Protein AF-A0A8H3BEW2-F1 (afdb_monomer)

Nearest PDB structures (foldseek):
  4m0m-assembly1_A  TM=5.115E-01  e=2.756E-08  Legionella pneumophila subsp. pneumophila str. Philadelphia 1
  4xrw-assembly1_A  TM=6.278E-01  e=1.455E+00  Amycolatopsis orientalis
  6r41-assembly1_A  TM=2.118E-01  e=4.282E+00  Mycoplasmoides genitalium G37
  4ycx-assembly1_A  TM=2.529E-01  e=6.745E+00  Homo sapiens

Structure (mmCIF, N/CA/C/O backbone):
data_AF-A0A8H3BEW2-F1
#
_entry.id   AF-A0A8H3BEW2-F1
#
loop_
_atom_site.group_PDB
_atom_site.id
_atom_site.type_symbol
_atom_site.label_atom_id
_atom_site.label_alt_id
_atom_site.label_comp_id
_atom_site.label_asym_id
_atom_site.label_entity_id
_atom_site.label_seq_id
_atom_site.pdbx_PDB_ins_code
_atom_site.Cartn_x
_atom_site.Cartn_y
_atom_site.Cartn_z
_atom_site.occupancy
_atom_site.B_iso_or_equiv
_atom_site.auth_seq_id
_atom_site.auth_comp_id
_atom_site.auth_asym_id
_atom_site.auth_atom_id
_atom_site.pdbx_PDB_model_num
ATOM 1 N N . MET A 1 1 ? 20.508 -3.469 38.075 1.00 30.77 1 MET A N 1
ATOM 2 C CA . MET A 1 1 ? 20.066 -4.640 37.289 1.00 30.77 1 MET A CA 1
ATOM 3 C C . MET A 1 1 ? 19.007 -4.117 36.334 1.00 30.77 1 MET A C 1
ATOM 5 O O . MET A 1 1 ? 18.090 -3.473 36.818 1.00 30.77 1 MET A O 1
ATOM 9 N N . SER A 1 2 ? 19.199 -4.210 35.015 1.00 32.94 2 SER A N 1
ATOM 10 C CA . SER A 1 2 ? 18.247 -3.633 34.055 1.00 32.94 2 SER A CA 1
ATOM 11 C C . SER A 1 2 ? 17.071 -4.586 33.876 1.00 32.94 2 SER A C 1
ATOM 13 O O . SER A 1 2 ? 17.233 -5.663 33.304 1.00 32.94 2 SER A O 1
ATOM 15 N N . HIS A 1 3 ? 15.918 -4.195 34.396 1.00 42.12 3 HIS A N 1
ATOM 16 C CA . HIS A 1 3 ? 14.660 -4.901 34.201 1.00 42.12 3 HIS A CA 1
ATOM 17 C C . HIS A 1 3 ? 14.235 -4.840 32.723 1.00 42.12 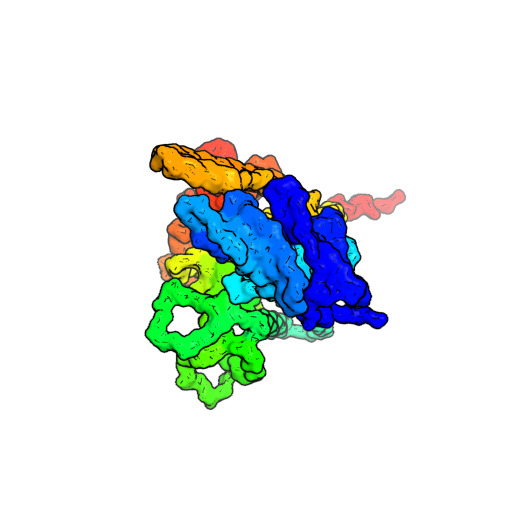3 HIS A C 1
ATOM 19 O O . HIS A 1 3 ? 14.512 -3.860 32.026 1.00 42.12 3 HIS A O 1
ATOM 25 N N . THR A 1 4 ? 13.628 -5.915 32.219 1.00 51.91 4 THR A N 1
ATOM 26 C CA . THR A 1 4 ? 13.212 -6.044 30.811 1.00 51.91 4 THR A CA 1
ATOM 27 C C . THR A 1 4 ? 11.816 -5.450 30.567 1.00 51.91 4 THR A C 1
ATOM 29 O O . THR A 1 4 ? 10.975 -5.442 31.459 1.00 51.91 4 THR A O 1
ATOM 32 N N . LEU A 1 5 ? 11.534 -4.980 29.341 1.00 51.31 5 LEU A N 1
ATOM 33 C CA . LEU A 1 5 ? 10.228 -4.425 28.912 1.00 51.31 5 LEU A CA 1
ATOM 34 C C . LEU A 1 5 ? 9.028 -5.348 29.205 1.00 51.31 5 LEU A C 1
ATOM 36 O O . LEU A 1 5 ? 7.911 -4.877 29.410 1.00 51.31 5 LEU A O 1
ATOM 40 N N . SER A 1 6 ? 9.272 -6.656 29.257 1.00 53.78 6 SER A N 1
ATOM 41 C CA . SER A 1 6 ? 8.329 -7.694 29.679 1.00 53.78 6 SER A CA 1
ATOM 42 C C . SER A 1 6 ? 7.805 -7.484 31.105 1.00 53.78 6 SER A C 1
ATOM 44 O O . SER A 1 6 ? 6.610 -7.630 31.334 1.00 53.78 6 SER A O 1
ATOM 46 N N . GLU A 1 7 ? 8.660 -7.068 32.040 1.00 62.50 7 GLU A N 1
ATOM 47 C CA . GLU A 1 7 ? 8.322 -6.937 33.466 1.00 62.50 7 GLU A CA 1
ATOM 48 C C . GLU A 1 7 ? 7.411 -5.734 33.743 1.00 62.50 7 GLU A C 1
ATOM 50 O O . GLU A 1 7 ? 6.584 -5.766 34.650 1.00 62.50 7 GLU A O 1
ATOM 55 N N . VAL A 1 8 ? 7.506 -4.677 32.927 1.00 65.00 8 VAL A N 1
ATOM 56 C CA . VAL A 1 8 ? 6.646 -3.486 33.049 1.00 65.00 8 VAL A CA 1
ATOM 57 C C . VAL A 1 8 ? 5.183 -3.827 32.747 1.00 65.00 8 VAL A C 1
ATOM 59 O O . VAL A 1 8 ? 4.286 -3.265 33.371 1.00 65.00 8 VAL A O 1
ATOM 62 N N . ARG A 1 9 ? 4.924 -4.754 31.814 1.00 61.78 9 ARG A N 1
ATOM 63 C CA . ARG A 1 9 ? 3.562 -5.114 31.375 1.00 61.78 9 ARG A CA 1
ATOM 64 C C . ARG A 1 9 ? 2.826 -6.052 32.338 1.00 61.78 9 ARG A C 1
ATOM 66 O O . ARG A 1 9 ? 1.611 -6.178 32.227 1.00 61.78 9 ARG A O 1
ATOM 73 N N . GLU A 1 10 ? 3.536 -6.680 33.273 1.00 68.06 10 GLU A N 1
ATOM 74 C CA . GLU A 1 10 ? 2.948 -7.559 34.295 1.00 68.06 10 GLU A CA 1
ATOM 75 C C . GLU A 1 10 ? 2.402 -6.786 35.506 1.00 68.06 10 GLU A C 1
ATOM 77 O O . GLU A 1 10 ? 1.666 -7.345 36.320 1.00 68.06 10 GLU A O 1
ATOM 82 N N . LEU A 1 11 ? 2.734 -5.495 35.629 1.00 74.88 11 LEU A N 1
ATOM 83 C CA . LEU A 1 11 ? 2.323 -4.675 36.762 1.00 74.88 11 LEU A CA 1
ATOM 84 C C . LEU A 1 11 ? 0.978 -3.978 36.518 1.00 74.88 11 LEU A C 1
ATOM 86 O O . LEU A 1 11 ? 0.730 -3.444 35.432 1.00 74.88 11 LEU A O 1
ATOM 90 N N . PRO A 1 12 ? 0.114 -3.897 37.543 1.00 80.44 12 PRO A N 1
ATOM 91 C CA . PRO A 1 12 ? -1.108 -3.118 37.452 1.00 80.44 12 PRO A CA 1
ATOM 92 C C . PRO A 1 12 ? -0.782 -1.622 37.357 1.00 80.44 12 PRO A C 1
ATOM 94 O O . PRO A 1 12 ? 0.208 -1.126 37.899 1.00 80.44 12 PRO A O 1
ATOM 97 N N . ASN A 1 13 ? -1.650 -0.858 36.692 1.00 84.50 13 ASN A N 1
ATOM 98 C CA . ASN A 1 13 ? -1.374 0.545 36.380 1.00 84.50 13 ASN A CA 1
ATOM 99 C C . ASN A 1 13 ? -1.069 1.419 37.615 1.00 84.50 13 ASN A C 1
ATOM 101 O O . ASN A 1 13 ? -0.320 2.389 37.503 1.00 84.50 13 ASN A O 1
ATOM 105 N N . HIS A 1 14 ? -1.652 1.114 38.780 1.00 87.19 14 HIS A N 1
ATOM 106 C CA . HIS A 1 14 ? -1.423 1.866 40.018 1.00 87.19 14 HIS A CA 1
ATOM 107 C C . HIS A 1 14 ? 0.018 1.737 40.538 1.00 87.19 14 HIS A C 1
ATOM 109 O O . HIS A 1 14 ? 0.501 2.629 41.238 1.00 87.19 14 HIS A O 1
ATOM 115 N N . GLU A 1 15 ? 0.721 0.668 40.162 1.00 88.31 15 GLU A N 1
ATOM 116 C CA . GLU A 1 15 ? 2.139 0.491 40.458 1.00 88.31 15 GLU A CA 1
ATOM 117 C C . GLU A 1 15 ? 3.042 1.214 39.464 1.00 88.31 15 GLU A C 1
ATOM 119 O O . GLU A 1 15 ? 4.187 1.505 39.801 1.00 88.31 15 GLU A O 1
ATOM 124 N N . LEU A 1 16 ? 2.538 1.540 38.272 1.00 87.88 16 LEU A N 1
ATOM 125 C CA . LEU A 1 16 ? 3.313 2.170 37.206 1.00 87.88 16 LEU A CA 1
ATOM 126 C C . LEU A 1 16 ? 3.202 3.698 37.220 1.00 87.88 16 LEU A C 1
ATOM 128 O O . LEU A 1 16 ? 4.192 4.410 37.055 1.00 87.88 16 LEU A O 1
ATOM 132 N N . TYR A 1 17 ? 1.999 4.231 37.424 1.00 91.44 17 TYR A N 1
ATOM 133 C CA . TYR A 1 17 ? 1.771 5.671 37.378 1.00 91.44 17 TYR A CA 1
ATOM 134 C C . TYR A 1 17 ? 0.575 6.113 38.222 1.00 91.44 17 TYR A C 1
ATOM 136 O O . TYR A 1 17 ? -0.434 5.422 38.366 1.00 91.44 17 TYR A O 1
ATOM 144 N N . LYS A 1 18 ? 0.666 7.338 38.737 1.00 91.75 18 LYS A N 1
ATOM 145 C CA . LYS A 1 18 ? -0.416 8.049 39.421 1.00 91.75 18 LYS A CA 1
ATOM 146 C C . LYS A 1 18 ? -1.138 8.952 38.437 1.00 91.75 18 LYS A C 1
ATOM 148 O O . LYS A 1 18 ? -0.491 9.610 37.630 1.00 91.75 18 LYS A O 1
ATOM 153 N N . LEU A 1 19 ? -2.460 9.007 38.535 1.00 92.56 19 LEU A N 1
ATOM 154 C CA . LEU A 1 19 ? -3.294 9.838 37.674 1.00 92.56 19 LEU A CA 1
ATOM 155 C C . LEU A 1 19 ? -3.739 11.113 38.383 1.00 92.56 19 LEU A C 1
ATOM 157 O O . LEU A 1 19 ? -4.028 11.105 39.580 1.00 92.56 19 LEU A O 1
ATOM 161 N N . LYS A 1 20 ? -3.825 12.198 37.618 1.00 91.44 20 LYS A N 1
ATOM 162 C CA . LYS A 1 20 ? -4.429 13.466 38.021 1.00 91.44 20 LYS A CA 1
ATOM 163 C C . LYS A 1 20 ? -5.285 13.995 36.883 1.00 91.44 20 LYS A C 1
ATOM 165 O O . LYS A 1 20 ? -4.902 13.888 35.723 1.00 91.44 20 LYS A O 1
ATOM 170 N N . LEU A 1 21 ? -6.423 14.585 37.220 1.00 88.88 21 LEU A N 1
ATOM 171 C CA . LEU A 1 21 ? -7.209 15.342 36.255 1.00 88.88 21 LEU A CA 1
ATOM 172 C C . LEU A 1 21 ? -6.615 16.750 36.150 1.00 88.88 21 LEU A C 1
ATOM 174 O O . LEU A 1 21 ? -6.339 17.373 37.177 1.00 88.88 21 LEU A O 1
ATOM 178 N N . ALA A 1 22 ? -6.415 17.246 34.934 1.00 84.62 22 ALA A N 1
ATOM 179 C CA . ALA A 1 22 ? -6.046 18.634 34.695 1.00 84.62 22 ALA A CA 1
ATOM 180 C C . ALA A 1 22 ? -6.981 19.249 33.651 1.00 84.62 22 ALA A C 1
ATOM 182 O O . ALA A 1 22 ? -7.311 18.631 32.640 1.00 84.62 22 ALA A O 1
ATOM 183 N N . HIS A 1 23 ? -7.396 20.488 33.904 1.00 71.81 23 HIS A N 1
ATOM 184 C CA . HIS A 1 23 ? -8.140 21.292 32.942 1.00 71.81 23 HIS A CA 1
ATOM 185 C C . HIS A 1 23 ? -7.168 22.261 32.276 1.00 71.81 23 HIS A C 1
ATOM 187 O O . HIS A 1 23 ? -6.629 23.150 32.936 1.00 71.81 23 HIS A O 1
ATOM 193 N N . VAL A 1 24 ? -6.923 22.074 30.979 1.00 62.44 24 VAL A N 1
ATOM 194 C CA . VAL A 1 24 ? -6.008 22.913 30.192 1.00 62.44 24 VAL A CA 1
ATOM 195 C C . VAL A 1 24 ? -6.800 23.573 29.066 1.00 62.44 24 VAL A C 1
ATOM 197 O O . VAL A 1 24 ? -6.647 23.238 27.898 1.00 62.44 24 VAL A O 1
ATOM 200 N N . GLY A 1 25 ? -7.696 24.499 29.408 1.00 64.31 25 GLY A N 1
ATOM 201 C CA . GLY A 1 25 ? -8.594 25.103 28.418 1.00 64.31 25 GLY A CA 1
ATOM 202 C C . GLY A 1 25 ? -9.650 24.108 27.921 1.00 64.31 25 GLY A C 1
ATOM 203 O O . GLY A 1 25 ? -10.391 23.568 28.738 1.00 64.31 25 GLY A O 1
ATOM 204 N N . SER A 1 26 ? -9.741 23.902 26.602 1.00 54.97 26 SER A N 1
ATOM 205 C CA . SER A 1 26 ? -10.839 23.163 25.948 1.00 54.97 26 SER A CA 1
ATOM 206 C C . SER A 1 26 ? -10.604 21.665 25.675 1.00 54.97 26 SER A C 1
ATOM 208 O O . SER A 1 26 ? -11.376 21.093 24.910 1.00 54.97 26 SER A O 1
ATOM 210 N N . PRO A 1 27 ? -9.559 21.020 26.227 1.00 72.12 27 PRO A N 1
ATOM 211 C CA . PRO A 1 27 ? -9.715 19.601 26.555 1.00 72.12 27 PRO A CA 1
ATOM 212 C C . PRO A 1 27 ? -9.487 19.287 28.037 1.00 72.12 27 PRO A C 1
ATOM 214 O O . PRO A 1 27 ? -8.511 19.726 28.659 1.00 72.12 27 PRO A O 1
ATOM 217 N N . THR A 1 28 ? -10.364 18.451 28.598 1.00 82.56 28 THR A N 1
ATOM 218 C CA . THR A 1 28 ? -10.089 17.783 29.874 1.00 82.56 28 THR A CA 1
ATOM 219 C C . THR A 1 28 ? -9.054 16.683 29.651 1.00 82.56 28 THR A C 1
ATOM 221 O O . THR A 1 28 ? -9.285 15.734 28.897 1.00 82.56 28 THR A O 1
ATOM 224 N N . ILE A 1 29 ? -7.913 16.782 30.334 1.00 87.69 29 ILE A N 1
ATOM 225 C CA . ILE A 1 29 ? -6.826 15.811 30.209 1.00 87.69 29 ILE A CA 1
ATOM 226 C C . ILE A 1 29 ? -6.622 15.030 31.506 1.00 87.69 29 ILE A C 1
ATOM 228 O O . ILE A 1 29 ? -6.803 15.528 32.621 1.00 87.69 29 ILE A O 1
ATOM 232 N N . ILE A 1 30 ? -6.185 13.789 31.347 1.00 89.00 30 ILE A N 1
ATOM 233 C CA . ILE A 1 30 ? -5.605 12.987 32.413 1.00 89.00 30 ILE A CA 1
ATOM 234 C C . ILE A 1 30 ? -4.087 13.084 32.299 1.00 89.00 30 ILE A C 1
ATOM 236 O O . ILE A 1 30 ? -3.511 12.829 31.250 1.00 89.00 30 ILE A O 1
ATOM 240 N N . VAL A 1 31 ? -3.431 13.425 33.398 1.00 91.31 31 VAL A N 1
ATOM 241 C CA . VAL A 1 31 ? -1.977 13.505 33.505 1.00 91.31 31 VAL A CA 1
ATOM 242 C C . VAL A 1 31 ? -1.493 12.326 34.340 1.00 91.31 31 VAL A C 1
ATOM 244 O O . VAL A 1 31 ? -1.974 12.114 35.456 1.00 91.31 31 VAL A O 1
ATOM 247 N N . ALA A 1 32 ? -0.540 11.564 33.815 1.00 92.06 32 ALA A N 1
ATOM 248 C CA . ALA A 1 32 ? 0.162 10.518 34.538 1.00 92.06 32 ALA A CA 1
ATOM 249 C C . ALA A 1 32 ? 1.489 11.032 35.096 1.00 92.06 32 ALA A C 1
ATOM 251 O O . ALA A 1 32 ? 2.230 11.762 34.448 1.00 92.06 32 ALA A O 1
ATOM 252 N N . VAL A 1 33 ? 1.815 10.597 36.306 1.00 93.25 33 VAL A N 1
ATOM 253 C CA . VAL A 1 33 ? 3.136 10.771 36.910 1.00 93.25 33 VAL A CA 1
ATOM 254 C C . VAL A 1 33 ? 3.652 9.388 37.257 1.00 93.25 33 VAL A C 1
ATOM 256 O O . VAL A 1 33 ? 2.988 8.665 38.000 1.00 93.25 33 VAL A O 1
ATOM 259 N N . LEU A 1 34 ? 4.810 9.013 36.715 1.00 92.06 34 LEU A N 1
ATOM 260 C CA . LEU A 1 34 ? 5.414 7.711 36.997 1.00 92.06 34 LEU A CA 1
ATOM 261 C C . LEU A 1 34 ? 5.654 7.543 38.498 1.00 92.06 34 LEU A C 1
ATOM 263 O O . LEU A 1 34 ? 6.002 8.490 39.208 1.00 92.06 34 LEU A O 1
ATOM 267 N N . THR A 1 35 ? 5.437 6.331 38.993 1.00 93.00 35 THR A N 1
ATOM 268 C CA . THR A 1 35 ? 5.835 5.966 40.353 1.00 93.00 35 THR A CA 1
ATOM 269 C C . THR A 1 35 ? 7.347 5.761 40.418 1.00 93.00 35 THR A C 1
ATOM 271 O O . THR A 1 35 ? 8.007 5.564 39.398 1.00 93.00 35 THR A O 1
ATOM 274 N N . GLN A 1 36 ? 7.899 5.726 41.634 1.00 90.12 36 GLN A N 1
ATOM 275 C CA . GLN A 1 36 ? 9.300 5.347 41.820 1.00 90.12 36 GLN A CA 1
ATOM 276 C C . GLN A 1 36 ? 9.582 3.950 41.249 1.00 90.12 36 GLN A C 1
ATOM 278 O O . GLN A 1 36 ? 10.576 3.768 40.562 1.00 90.12 36 GLN A O 1
ATOM 283 N N . LYS A 1 37 ? 8.650 3.002 41.426 1.00 86.81 37 LYS A N 1
ATOM 284 C CA . LYS A 1 37 ? 8.770 1.643 40.886 1.00 86.81 37 LYS A CA 1
ATOM 285 C C . LYS A 1 37 ? 8.916 1.637 39.360 1.00 86.81 37 LYS A C 1
ATOM 287 O O . LYS A 1 37 ? 9.774 0.937 38.840 1.00 86.81 37 LYS A O 1
ATOM 292 N N . ALA A 1 38 ? 8.132 2.439 38.637 1.00 86.50 38 ALA A N 1
ATOM 293 C CA . ALA A 1 38 ? 8.276 2.563 37.187 1.00 86.50 38 ALA A CA 1
ATOM 294 C C . ALA A 1 38 ? 9.615 3.199 36.782 1.00 86.50 38 ALA A C 1
ATOM 296 O O . ALA A 1 38 ? 10.252 2.738 35.836 1.00 86.50 38 ALA A O 1
ATOM 297 N N . LEU A 1 39 ? 10.070 4.222 37.510 1.00 88.12 39 LEU A N 1
ATOM 298 C CA . LEU A 1 39 ? 11.373 4.848 37.263 1.00 88.12 39 LEU A CA 1
ATOM 299 C C . LEU A 1 39 ? 12.532 3.866 37.491 1.00 88.12 39 LEU A C 1
ATOM 301 O O . LEU A 1 39 ? 13.459 3.826 36.683 1.00 88.12 39 LEU A O 1
ATOM 305 N N . ASP A 1 40 ? 12.453 3.039 38.535 1.00 84.62 40 ASP A N 1
ATOM 306 C CA . ASP A 1 40 ? 13.444 1.999 38.844 1.00 84.62 40 ASP A CA 1
ATOM 307 C C . ASP A 1 40 ? 13.477 0.901 37.761 1.00 84.62 40 ASP A C 1
ATOM 309 O O . ASP A 1 40 ? 14.539 0.358 37.453 1.00 84.62 40 ASP A O 1
ATOM 313 N N . LEU A 1 41 ? 12.333 0.632 37.116 1.00 79.12 41 LEU A N 1
ATOM 314 C CA . LEU A 1 41 ? 12.213 -0.233 35.931 1.00 79.12 41 LEU A CA 1
ATOM 315 C C . LEU A 1 41 ? 12.708 0.433 34.632 1.00 79.12 41 LEU A C 1
ATOM 317 O O . LEU A 1 41 ? 12.703 -0.195 33.577 1.00 79.12 41 LEU A O 1
ATOM 321 N N . GLY A 1 42 ? 13.134 1.697 34.682 1.00 79.94 42 GLY A N 1
ATOM 322 C CA . GLY A 1 42 ? 13.629 2.437 33.522 1.00 79.94 42 GLY A CA 1
ATOM 323 C C . GLY A 1 42 ? 12.540 3.045 32.634 1.00 79.94 42 GLY A C 1
ATOM 324 O O . GLY A 1 42 ? 12.856 3.511 31.540 1.00 79.94 42 GLY A O 1
ATOM 325 N N . VAL A 1 43 ? 11.283 3.081 33.088 1.00 82.75 43 VAL A N 1
ATOM 326 C CA . VAL A 1 43 ? 10.170 3.729 32.378 1.00 82.75 43 VAL A CA 1
ATOM 327 C C . VAL A 1 43 ? 10.401 5.239 32.341 1.00 82.75 43 VAL A C 1
ATOM 329 O O . VAL A 1 43 ? 10.708 5.859 33.362 1.00 82.75 43 VAL A O 1
ATOM 332 N N . ARG A 1 44 ? 10.242 5.848 31.163 1.00 86.69 44 ARG A N 1
ATOM 333 C CA . ARG A 1 44 ? 10.386 7.296 30.961 1.00 86.69 44 ARG A CA 1
ATOM 334 C C . ARG A 1 44 ? 9.298 7.815 30.034 1.00 86.69 44 ARG A C 1
ATOM 336 O O . ARG A 1 44 ? 8.978 7.170 29.040 1.00 86.69 44 ARG A O 1
ATOM 343 N N . PHE A 1 45 ? 8.764 8.986 30.361 1.00 87.88 45 PHE A N 1
ATOM 344 C CA . PHE A 1 45 ? 7.954 9.772 29.437 1.00 87.88 45 PHE A CA 1
ATOM 345 C C . PHE A 1 45 ? 8.851 10.665 28.586 1.00 87.88 45 PHE A C 1
ATOM 347 O O . PHE A 1 45 ? 9.887 11.134 29.062 1.00 87.88 45 PHE A O 1
ATOM 354 N N . ASP A 1 46 ? 8.420 10.930 27.359 1.00 82.88 46 ASP A N 1
ATOM 355 C CA . ASP A 1 46 ? 8.964 12.010 26.548 1.00 82.88 46 ASP A CA 1
ATOM 356 C C . ASP A 1 46 ? 8.239 13.310 26.914 1.00 82.88 46 ASP A C 1
ATOM 358 O O . ASP A 1 46 ? 7.022 13.471 26.745 1.00 82.88 46 ASP A O 1
ATOM 362 N N . ASN A 1 47 ? 9.001 14.221 27.514 1.00 83.88 47 ASN A N 1
ATOM 363 C CA . ASN A 1 47 ? 8.470 15.472 28.034 1.00 83.88 47 ASN A CA 1
ATOM 364 C C . ASN A 1 47 ? 8.173 16.480 26.922 1.00 83.88 47 ASN A C 1
ATOM 366 O O . ASN A 1 47 ? 7.226 17.257 27.070 1.00 83.88 47 ASN A O 1
ATOM 370 N N . ASP A 1 48 ? 8.927 16.441 25.822 1.00 81.12 48 ASP A N 1
ATOM 371 C CA . ASP A 1 48 ? 8.761 17.358 24.693 1.00 81.12 48 ASP A CA 1
ATOM 372 C C . ASP A 1 48 ? 7.468 17.033 23.939 1.00 81.12 48 ASP A C 1
ATOM 374 O O . ASP A 1 48 ? 6.714 17.931 23.551 1.00 81.12 48 ASP A O 1
ATOM 378 N N . ARG A 1 49 ? 7.149 15.738 23.830 1.00 75.31 49 ARG A N 1
ATOM 379 C CA . ARG A 1 49 ? 5.899 15.239 23.233 1.00 75.31 49 ARG A CA 1
ATOM 380 C C . ARG A 1 49 ? 4.701 15.265 24.178 1.00 75.31 49 ARG A C 1
ATOM 382 O O . ARG A 1 49 ? 3.573 15.078 23.728 1.00 75.31 49 ARG A O 1
ATOM 389 N N . LYS A 1 50 ? 4.925 15.531 25.470 1.00 85.25 50 LYS A N 1
ATOM 390 C CA . LYS A 1 50 ? 3.901 15.502 26.531 1.00 85.25 50 LYS A CA 1
ATOM 391 C C . LYS A 1 50 ? 3.180 14.157 26.633 1.00 85.25 50 LYS A C 1
ATOM 393 O O . LYS A 1 50 ? 1.994 14.104 26.948 1.00 85.25 50 LYS A O 1
ATOM 398 N N . ASP A 1 51 ? 3.916 13.067 26.456 1.00 83.06 51 ASP A N 1
ATOM 399 C CA . ASP A 1 51 ? 3.374 11.703 26.433 1.00 83.06 51 ASP A CA 1
ATOM 400 C C . ASP A 1 51 ? 2.809 11.228 27.782 1.00 83.06 51 ASP A C 1
ATOM 402 O O . ASP A 1 51 ? 2.134 10.208 27.879 1.00 83.06 51 ASP A O 1
ATOM 406 N N . TYR A 1 52 ? 3.032 11.997 28.841 1.00 88.94 52 TYR A N 1
ATOM 407 C CA . TYR A 1 52 ? 2.418 11.815 30.149 1.00 88.94 52 TYR A CA 1
ATOM 408 C C . TYR A 1 52 ? 0.989 12.385 30.241 1.00 88.94 52 TYR A C 1
ATOM 410 O O . TYR A 1 52 ? 0.360 12.284 31.293 1.00 88.94 52 TYR A O 1
ATOM 418 N N . GLN A 1 53 ? 0.468 13.002 29.178 1.00 88.56 53 GLN A N 1
ATOM 419 C CA . GLN A 1 53 ? -0.881 13.565 29.113 1.00 88.56 53 GLN A CA 1
ATOM 420 C C . GLN A 1 53 ? -1.761 12.737 28.171 1.00 88.56 53 GLN A C 1
ATOM 422 O O . GLN A 1 53 ? -1.337 12.338 27.093 1.00 88.56 53 GLN A O 1
ATOM 427 N N . PHE A 1 54 ? -3.009 12.508 28.566 1.00 84.00 54 PHE A N 1
ATOM 428 C CA . PHE A 1 54 ? -4.005 11.779 27.794 1.00 84.00 54 PHE A CA 1
ATOM 429 C C . PHE A 1 54 ? -5.277 12.608 27.668 1.00 84.00 54 PHE A C 1
ATOM 431 O O . PHE A 1 54 ? -5.899 12.969 28.669 1.00 84.00 54 PHE A O 1
ATOM 438 N N . ASN A 1 55 ? -5.665 12.907 26.435 1.00 82.12 55 ASN A N 1
ATOM 439 C CA . ASN A 1 55 ? -6.861 13.676 26.139 1.00 82.12 55 ASN A CA 1
ATOM 440 C C . ASN A 1 55 ? -8.097 12.770 26.178 1.00 82.12 55 ASN A C 1
ATOM 442 O O . ASN A 1 55 ? -8.203 11.813 25.411 1.00 82.12 55 ASN A O 1
ATOM 446 N N . LEU A 1 56 ? -9.043 13.074 27.070 1.00 78.00 56 LEU A N 1
ATOM 447 C CA . LEU A 1 56 ? -10.258 12.272 27.212 1.00 78.00 56 LEU A CA 1
ATOM 448 C C . LEU A 1 56 ? -11.144 12.339 25.968 1.00 78.00 56 LEU A C 1
ATOM 450 O O . LEU A 1 56 ? -11.756 11.333 25.613 1.00 78.00 56 LEU A O 1
ATOM 454 N N . SER A 1 57 ? -11.153 13.479 25.280 1.00 74.25 57 SER A N 1
ATOM 455 C CA . SER A 1 57 ? -11.953 13.714 24.076 1.00 74.25 57 SER A CA 1
ATOM 456 C C . SER A 1 57 ? -11.503 12.875 22.876 1.00 74.25 57 SER A C 1
ATOM 458 O O . SER A 1 57 ? -12.288 12.658 21.956 1.00 74.25 57 SER A O 1
ATOM 460 N N . ASP A 1 58 ? -10.277 12.343 22.903 1.00 68.94 58 ASP A N 1
ATOM 461 C CA . ASP A 1 58 ? -9.769 11.445 21.858 1.00 68.94 58 ASP A CA 1
ATOM 462 C C . ASP A 1 58 ? -10.292 10.006 22.016 1.00 68.94 58 ASP A C 1
ATOM 464 O O . ASP A 1 58 ? -10.165 9.189 21.101 1.00 68.94 58 ASP A O 1
ATOM 468 N N . PHE A 1 59 ? -10.861 9.667 23.177 1.00 64.38 59 PHE A N 1
ATOM 469 C CA . PHE A 1 59 ? -11.137 8.281 23.555 1.00 64.38 59 PHE A CA 1
ATOM 470 C C . PHE A 1 59 ? -12.549 8.032 24.091 1.00 64.38 59 PHE A C 1
ATOM 472 O O . PHE A 1 59 ? -13.122 6.969 23.836 1.00 64.38 59 PHE A O 1
ATOM 479 N N . LEU A 1 60 ? -13.117 8.989 24.821 1.00 72.38 60 LEU A N 1
ATOM 480 C CA . LEU A 1 60 ? -14.428 8.884 25.446 1.00 72.38 60 LEU A CA 1
ATOM 481 C C . LEU A 1 60 ? -15.425 9.786 24.735 1.00 72.38 60 LEU A C 1
ATOM 483 O O . LEU A 1 60 ? -15.124 10.916 24.379 1.00 72.38 60 LEU A O 1
ATOM 487 N N . GLY A 1 61 ? -16.645 9.289 24.581 1.00 79.44 61 GLY A N 1
ATOM 488 C CA . GLY A 1 61 ? -17.805 10.078 24.197 1.00 79.44 61 GLY A CA 1
ATOM 489 C C . GLY A 1 61 ? -18.982 9.795 25.119 1.00 79.44 61 GLY A C 1
ATOM 490 O O . GLY A 1 61 ? -18.887 9.013 26.070 1.00 79.44 61 GLY A O 1
ATOM 491 N N . VAL A 1 62 ? -20.115 10.414 24.806 1.00 79.38 62 VAL A N 1
ATOM 492 C CA . VAL A 1 62 ? -21.385 10.168 25.490 1.00 79.38 62 VAL A CA 1
ATOM 493 C C . VAL A 1 62 ? -22.400 9.640 24.492 1.00 79.38 62 VAL A C 1
ATOM 495 O O . VAL A 1 62 ? -22.622 10.246 23.447 1.00 79.38 62 VAL A O 1
ATOM 498 N N . GLU A 1 63 ? -23.035 8.526 24.835 1.00 79.12 63 GLU A N 1
ATOM 499 C CA . GLU A 1 63 ? -24.096 7.907 24.051 1.00 79.12 63 GLU A CA 1
ATOM 500 C C . GLU A 1 63 ? -25.333 7.742 24.934 1.00 79.12 63 GLU A C 1
ATOM 502 O O . GLU A 1 63 ? -25.354 6.943 25.870 1.00 79.12 63 GLU A O 1
ATOM 507 N N . ASN A 1 64 ? -26.350 8.563 24.664 1.00 82.00 64 AS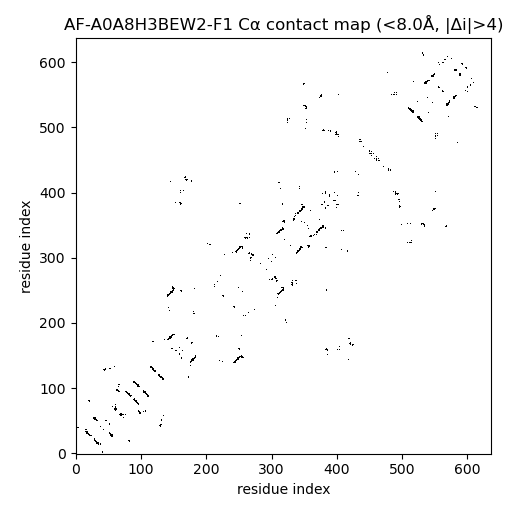N A N 1
ATOM 508 C CA . ASN A 1 64 ? -27.633 8.562 25.365 1.00 82.00 64 ASN A CA 1
ATOM 509 C C . ASN A 1 64 ? -27.514 8.467 26.907 1.00 82.00 64 ASN A C 1
ATOM 511 O O . ASN A 1 64 ? -28.078 7.578 27.546 1.00 82.00 64 ASN A O 1
ATOM 515 N N . GLY A 1 65 ? -26.720 9.357 27.516 1.00 82.38 65 GLY A N 1
ATOM 516 C CA . GLY A 1 65 ? -26.551 9.413 28.973 1.00 82.38 65 GLY A CA 1
ATOM 517 C C . GLY A 1 65 ? -25.665 8.307 29.561 1.00 82.38 65 GLY A C 1
ATOM 518 O O . GLY A 1 65 ? -25.657 8.115 30.780 1.00 82.38 65 GLY A O 1
ATOM 519 N N . ASN A 1 66 ? -24.921 7.577 28.727 1.00 83.25 66 ASN A N 1
ATOM 520 C CA . ASN A 1 66 ? -23.914 6.596 29.131 1.00 83.25 66 ASN A CA 1
ATOM 521 C C . ASN A 1 66 ? -22.560 6.888 28.471 1.00 83.25 66 ASN A C 1
ATOM 523 O O . ASN A 1 66 ? -22.472 7.638 27.499 1.00 83.25 66 ASN A O 1
ATOM 527 N N . TRP A 1 67 ? -21.494 6.297 29.014 1.00 78.88 67 TRP A N 1
ATOM 528 C CA . TRP A 1 67 ? -20.169 6.348 28.399 1.00 78.88 67 TRP A CA 1
ATOM 529 C C . TRP A 1 67 ? -20.198 5.615 27.061 1.00 78.88 67 TRP A C 1
ATOM 531 O O . TRP A 1 67 ? -20.665 4.481 26.987 1.00 78.88 67 TRP A O 1
ATOM 541 N N . GLY A 1 68 ? -19.677 6.252 26.022 1.00 70.19 68 GLY A N 1
ATOM 542 C CA . GLY A 1 68 ? -19.635 5.707 24.673 1.00 70.19 68 GLY A CA 1
ATOM 543 C C . GLY A 1 68 ? -18.393 6.174 23.930 1.00 70.19 68 GLY A C 1
ATOM 544 O O . GLY A 1 68 ? -17.387 6.547 24.536 1.00 70.19 68 GLY A O 1
ATOM 545 N N . ARG A 1 69 ? -18.463 6.165 22.599 1.00 64.88 69 ARG A N 1
ATOM 546 C CA . ARG A 1 69 ? -17.431 6.723 21.716 1.00 64.88 69 ARG A CA 1
ATOM 547 C C . ARG A 1 69 ? -18.038 7.851 20.894 1.00 64.88 69 ARG A C 1
ATOM 549 O O . ARG A 1 69 ? -19.131 7.700 20.361 1.00 64.88 69 ARG A O 1
ATOM 556 N N . GLY A 1 70 ? -17.338 8.970 20.772 1.00 55.41 70 GLY A N 1
ATOM 557 C CA . GLY A 1 70 ? -17.836 10.130 20.040 1.00 55.41 70 GLY A CA 1
ATOM 558 C C . GLY A 1 70 ? -16.897 11.319 20.166 1.00 55.41 70 GLY A C 1
ATOM 559 O O . GLY A 1 70 ? -16.057 11.343 21.056 1.00 55.41 70 GLY A O 1
ATOM 560 N N . ALA A 1 71 ? -17.034 12.279 19.255 1.00 57.41 71 ALA A N 1
ATOM 561 C CA . ALA A 1 71 ? -16.350 13.564 19.351 1.00 57.41 71 ALA A CA 1
ATOM 562 C C . ALA A 1 71 ? -17.049 14.484 20.374 1.00 57.41 71 ALA A C 1
ATOM 564 O O . ALA A 1 71 ? -18.187 14.227 20.769 1.00 57.41 71 ALA A O 1
ATOM 565 N N . ASP A 1 72 ? -16.370 15.563 20.766 1.00 65.12 72 ASP A N 1
ATOM 566 C CA . ASP A 1 72 ? -16.902 16.658 21.592 1.00 65.12 72 ASP A CA 1
ATOM 567 C C . ASP A 1 72 ? -17.277 16.254 23.027 1.00 65.12 72 ASP A C 1
ATOM 569 O O . ASP A 1 72 ? -18.221 16.790 23.609 1.00 65.12 72 ASP A O 1
ATOM 573 N N . PHE A 1 73 ? -16.525 15.319 23.613 1.00 78.25 73 PHE A N 1
ATOM 574 C CA . PHE A 1 73 ? -16.684 14.826 24.986 1.00 78.25 73 PHE A CA 1
ATOM 575 C C . PHE A 1 73 ? -16.995 15.930 26.010 1.00 78.25 73 PHE A C 1
ATOM 577 O O . PHE A 1 73 ? -18.001 15.848 26.717 1.00 78.25 73 PHE A O 1
ATOM 584 N N . ASP A 1 74 ? -16.197 17.001 26.031 1.00 80.62 74 ASP A N 1
ATOM 585 C CA . ASP A 1 74 ? -16.350 18.112 26.979 1.00 80.62 74 ASP A CA 1
ATOM 586 C C . ASP A 1 74 ? -17.703 18.853 26.846 1.00 80.62 74 ASP A C 1
ATOM 588 O O . ASP A 1 74 ? -18.167 19.475 27.801 1.00 80.62 74 ASP A O 1
ATOM 592 N N . SER A 1 75 ? -18.397 18.746 25.705 1.00 82.44 75 SER A N 1
ATOM 593 C CA . SER A 1 75 ? -19.720 19.360 25.485 1.00 82.44 75 SER A CA 1
ATOM 594 C C . SER A 1 75 ? -20.881 18.556 26.084 1.00 82.44 75 SER A C 1
ATOM 596 O O . SER A 1 75 ? -21.953 19.107 26.360 1.00 82.44 75 SER A O 1
ATOM 598 N N . TYR A 1 76 ? -20.697 17.251 26.296 1.00 84.88 76 TYR A N 1
ATOM 599 C CA . TYR A 1 76 ? -21.746 16.345 26.786 1.00 84.88 76 TYR A CA 1
ATOM 600 C C . TYR A 1 76 ? -21.534 15.916 28.237 1.00 84.88 76 TYR A C 1
ATOM 602 O O . TYR A 1 76 ? -22.336 15.146 28.768 1.00 84.88 76 TYR A O 1
ATOM 610 N N . VAL A 1 77 ? -20.493 16.432 28.891 1.00 86.50 77 VAL A N 1
ATOM 611 C CA . VAL A 1 77 ? -20.054 15.970 30.206 1.00 86.50 77 VAL A CA 1
ATOM 612 C C . VAL A 1 77 ? -19.874 17.136 31.170 1.00 86.50 77 VAL A C 1
ATOM 614 O O . VAL A 1 77 ? -19.399 18.205 30.801 1.00 86.50 77 VAL A O 1
ATOM 617 N N . LYS A 1 78 ? -20.280 16.943 32.428 1.00 88.88 78 LYS A N 1
ATOM 618 C CA . LYS A 1 78 ? -20.069 17.898 33.526 1.00 88.88 78 LYS A CA 1
ATOM 619 C C . LYS A 1 78 ? -19.654 17.166 34.798 1.00 88.88 78 LYS A C 1
ATOM 621 O O . LYS A 1 78 ? -19.820 15.954 34.905 1.00 88.88 78 LYS A O 1
ATOM 626 N N . ASN A 1 79 ? -19.127 17.913 35.770 1.00 90.12 79 ASN A N 1
ATOM 627 C CA . ASN A 1 79 ? -18.755 17.396 37.093 1.00 90.12 79 ASN A CA 1
ATOM 628 C C . ASN A 1 79 ? -17.789 16.198 37.043 1.00 90.12 79 ASN A C 1
ATOM 630 O O . ASN A 1 79 ? -17.910 15.268 37.839 1.00 90.12 79 ASN A O 1
ATOM 634 N N . ILE A 1 80 ? -16.830 16.234 36.112 1.00 89.62 80 ILE A N 1
ATOM 635 C CA . ILE A 1 80 ? -15.831 15.177 35.935 1.00 89.62 80 ILE A CA 1
ATOM 636 C C . ILE A 1 80 ? -14.951 15.096 37.179 1.00 89.62 80 ILE A C 1
ATOM 638 O O . ILE A 1 80 ? -14.381 16.091 37.627 1.00 89.62 80 ILE A O 1
ATOM 642 N N . LYS A 1 81 ? -14.829 13.894 37.733 1.00 91.50 81 LYS A N 1
ATOM 643 C CA . LYS A 1 81 ? -14.004 13.593 38.899 1.00 91.50 81 LYS A CA 1
ATOM 644 C C . LYS A 1 81 ? -13.284 12.276 38.690 1.00 91.50 81 LYS A C 1
ATOM 646 O O . LYS A 1 81 ? -13.804 11.354 38.069 1.00 91.50 81 LYS A O 1
ATOM 651 N N . LEU A 1 82 ? -12.088 12.197 39.249 1.00 92.25 82 LEU A N 1
ATOM 652 C CA . LEU A 1 82 ? -11.309 10.975 39.299 1.00 92.25 82 LEU A CA 1
ATOM 653 C C . LEU A 1 82 ? -11.494 10.345 40.683 1.00 92.25 82 LEU A C 1
ATOM 655 O O . LEU A 1 82 ? -11.141 10.959 41.689 1.00 92.25 82 LEU A O 1
ATOM 659 N N . ASP A 1 83 ? -12.067 9.149 40.729 1.00 91.50 83 ASP A N 1
ATOM 660 C CA . ASP A 1 83 ? -12.211 8.348 41.941 1.00 91.50 83 ASP A CA 1
ATOM 661 C C . ASP A 1 83 ? -11.083 7.314 41.997 1.00 91.50 83 ASP A C 1
ATOM 663 O O . ASP A 1 83 ? -10.974 6.423 41.151 1.00 91.50 83 ASP A O 1
ATOM 667 N N . LEU A 1 84 ? -10.215 7.491 42.991 1.00 89.00 84 LEU A N 1
ATOM 668 C CA . LEU A 1 84 ? -9.024 6.680 43.249 1.00 89.00 84 LEU A CA 1
ATOM 669 C C . LEU A 1 84 ? -9.138 5.911 44.575 1.00 89.00 84 LEU A C 1
ATOM 671 O O . LEU A 1 84 ? -8.120 5.538 45.153 1.00 89.00 84 LEU A O 1
ATOM 675 N N . SER A 1 85 ? -10.353 5.772 45.116 1.00 83.00 85 SER A N 1
ATOM 676 C CA . SER A 1 85 ? -10.580 5.145 46.425 1.00 83.00 85 SER A CA 1
ATOM 677 C C . SER A 1 85 ? -10.436 3.619 46.406 1.00 83.00 85 SER A C 1
ATOM 679 O O . SER A 1 85 ? -10.065 3.026 47.420 1.00 83.00 85 SER A O 1
ATOM 681 N N . ASP A 1 86 ? -10.699 2.993 45.259 1.00 79.56 86 ASP A N 1
ATOM 682 C CA . ASP A 1 86 ? -10.517 1.562 45.028 1.00 79.56 86 ASP A CA 1
ATOM 683 C C . ASP A 1 86 ? -9.029 1.256 44.754 1.00 79.56 86 ASP A C 1
ATOM 685 O O . ASP A 1 86 ? -8.324 2.002 44.070 1.00 79.56 86 ASP A O 1
ATOM 689 N N . ARG A 1 87 ? -8.529 0.177 45.370 1.00 70.38 87 ARG A N 1
ATOM 690 C CA . ARG A 1 87 ? -7.125 -0.248 45.267 1.00 70.38 87 ARG A CA 1
ATOM 691 C C . ARG A 1 87 ? -6.817 -0.947 43.947 1.00 70.38 87 ARG A C 1
ATOM 693 O O . ARG A 1 87 ? -5.662 -0.936 43.531 1.00 70.38 87 ARG A O 1
ATOM 700 N N . GLU A 1 88 ? -7.813 -1.551 43.308 1.00 74.12 88 GLU A N 1
ATOM 701 C CA . GLU A 1 88 ? -7.631 -2.305 42.069 1.00 74.12 88 GLU A CA 1
ATOM 702 C C . GLU A 1 88 ? -7.983 -1.479 40.833 1.00 74.12 88 GLU A C 1
ATOM 704 O O . GLU A 1 88 ? -7.267 -1.557 39.836 1.00 74.12 88 GLU A O 1
ATOM 709 N N . ASN A 1 89 ? -9.033 -0.655 40.909 1.00 81.81 89 ASN A N 1
ATOM 710 C CA . ASN A 1 89 ? -9.560 0.080 39.760 1.00 81.81 89 ASN A CA 1
ATOM 711 C C . ASN A 1 89 ? -9.697 1.579 40.025 1.00 81.81 89 ASN A C 1
ATOM 713 O O . ASN A 1 89 ? -10.194 2.014 41.058 1.00 81.81 89 ASN A O 1
ATOM 717 N N . ARG A 1 90 ? -9.330 2.390 39.037 1.00 90.31 90 ARG A N 1
ATOM 718 C CA . ARG A 1 90 ? -9.491 3.847 39.056 1.00 90.31 90 ARG A CA 1
ATOM 719 C C . ARG A 1 90 ? -10.634 4.244 38.139 1.00 90.31 90 ARG A C 1
ATOM 721 O O . ARG A 1 90 ? -10.654 3.875 36.964 1.00 90.31 90 ARG A O 1
ATOM 728 N N . TYR A 1 91 ? -11.567 5.037 38.651 1.00 91.06 91 TYR A N 1
ATOM 729 C CA . TYR A 1 91 ? -12.778 5.393 37.919 1.00 91.06 91 TYR A CA 1
ATOM 730 C C . TYR A 1 91 ? -12.801 6.866 37.538 1.00 91.06 91 TYR A C 1
ATOM 732 O O . TYR A 1 91 ? -12.475 7.746 38.331 1.00 91.06 91 TYR A O 1
ATOM 740 N N . LEU A 1 92 ? -13.273 7.139 36.328 1.00 90.69 92 LEU A N 1
ATOM 741 C CA . LEU A 1 92 ? -13.774 8.452 35.959 1.00 90.69 92 LEU A CA 1
ATOM 742 C C . LEU A 1 92 ? -15.264 8.509 36.299 1.00 90.69 92 LEU A C 1
ATOM 744 O O . LEU A 1 92 ? -16.029 7.633 35.897 1.00 90.69 92 LEU A O 1
ATOM 748 N N . ILE A 1 93 ? -15.674 9.522 37.051 1.00 91.94 93 ILE A N 1
ATOM 749 C CA . ILE A 1 93 ? -17.069 9.766 37.412 1.00 91.94 93 ILE A CA 1
ATOM 750 C C . ILE A 1 93 ? -17.489 11.082 36.787 1.00 91.94 93 ILE A C 1
ATOM 752 O O . ILE A 1 93 ? -16.814 12.090 36.982 1.00 91.94 93 ILE A O 1
ATOM 756 N N . ALA A 1 94 ? -18.592 11.084 36.049 1.00 92.06 94 ALA A N 1
ATOM 757 C CA . ALA A 1 94 ? -19.119 12.313 35.481 1.00 92.06 94 ALA A CA 1
ATOM 758 C C . ALA A 1 94 ? -20.632 12.256 35.265 1.00 92.06 94 ALA A C 1
ATOM 760 O O . ALA A 1 94 ? -21.244 11.184 35.262 1.00 92.06 94 ALA A O 1
ATOM 761 N N . ASP A 1 95 ? -21.218 13.430 35.058 1.00 93.88 95 ASP A N 1
ATOM 762 C CA . ASP A 1 95 ? -22.611 13.581 34.667 1.00 93.88 95 ASP A CA 1
ATOM 763 C C . ASP A 1 95 ? -22.684 13.669 33.140 1.00 93.88 95 ASP A C 1
ATOM 765 O O . ASP A 1 95 ? -22.031 14.524 32.535 1.00 93.88 95 ASP A O 1
ATOM 769 N N . LEU A 1 96 ? -23.471 12.791 32.515 1.00 92.06 96 LEU A N 1
ATOM 770 C CA . LEU A 1 96 ? -23.489 12.591 31.062 1.00 92.06 96 LEU A CA 1
ATOM 771 C C . LEU A 1 96 ? -24.834 12.999 30.459 1.00 92.06 96 LEU A C 1
ATOM 773 O O . LEU A 1 96 ? -25.881 12.557 30.929 1.00 92.06 96 LEU A O 1
ATOM 777 N N . LYS A 1 97 ? -24.817 13.814 29.405 1.00 90.69 97 LYS A N 1
ATOM 778 C CA . LYS A 1 97 ? -26.026 14.301 28.727 1.00 90.69 97 LYS A CA 1
ATOM 779 C C . LYS A 1 97 ? -26.690 13.202 27.876 1.00 90.69 97 LYS A C 1
ATOM 781 O O . LYS A 1 97 ? -26.014 12.521 27.109 1.00 90.69 97 LYS A O 1
ATOM 786 N N . ASP A 1 98 ? -28.001 13.020 27.998 1.00 87.44 98 ASP A N 1
ATOM 787 C CA . ASP A 1 98 ? -28.793 12.062 27.216 1.00 87.44 98 ASP A CA 1
ATOM 788 C C . ASP A 1 98 ? -29.404 12.666 25.942 1.00 87.44 98 ASP A C 1
ATOM 790 O O . ASP A 1 98 ? -29.173 13.838 25.624 1.00 87.44 98 ASP A O 1
ATOM 794 N N . SER A 1 99 ? -30.138 11.847 25.173 1.00 83.31 99 SER A N 1
ATOM 795 C CA . SER A 1 99 ? -30.778 12.275 23.920 1.00 83.31 99 SER A CA 1
ATOM 796 C C . SER A 1 99 ? -31.796 13.398 24.111 1.00 83.31 99 SER A C 1
ATOM 798 O O . SER A 1 99 ? -31.991 14.198 23.199 1.00 83.31 99 SER A O 1
ATOM 800 N N . ASP A 1 100 ? -32.390 13.490 25.301 1.00 87.00 100 ASP A N 1
ATOM 801 C CA . ASP A 1 100 ? -33.395 14.492 25.662 1.00 87.00 100 ASP A CA 1
ATOM 802 C C . ASP A 1 100 ? -32.748 15.764 26.242 1.00 87.00 100 ASP A C 1
ATOM 804 O O . ASP A 1 100 ? -33.422 16.720 26.628 1.00 87.00 100 ASP A O 1
ATOM 808 N N . GLY A 1 101 ? -31.413 15.793 26.301 1.00 85.69 101 GLY A N 1
ATOM 809 C CA . GLY A 1 101 ? -30.621 16.910 26.792 1.00 85.69 101 GLY A CA 1
ATOM 810 C C . GLY A 1 101 ? -30.488 16.981 28.315 1.00 85.69 101 GLY A C 1
ATOM 811 O O . GLY A 1 101 ? -29.920 17.958 28.813 1.00 85.69 101 GLY A O 1
ATOM 812 N N . GLN A 1 102 ? -30.958 15.966 29.040 1.00 90.44 102 GLN A N 1
ATOM 813 C CA . GLN A 1 102 ? -30.872 15.852 30.495 1.00 90.44 102 GLN A CA 1
ATOM 814 C C . GLN A 1 102 ? -29.561 15.185 30.916 1.00 90.44 102 GLN A C 1
ATOM 816 O O . GLN A 1 102 ? -29.030 14.326 30.219 1.00 90.44 102 GLN A O 1
ATOM 821 N N . TYR A 1 103 ? -29.013 15.557 32.075 1.00 91.25 103 TYR A N 1
ATOM 822 C CA . TYR A 1 103 ? -27.780 14.947 32.583 1.00 91.25 103 TYR A CA 1
ATOM 823 C C . TYR A 1 103 ? -28.089 13.755 33.494 1.00 91.25 103 TYR A C 1
ATOM 825 O O . TYR A 1 103 ? -28.767 13.888 34.513 1.00 91.25 103 TYR A O 1
ATOM 833 N N . ARG A 1 104 ? -27.548 12.585 33.152 1.00 90.06 104 ARG A N 1
ATOM 834 C CA . ARG A 1 104 ? -27.537 11.387 33.995 1.00 90.06 104 ARG A CA 1
ATOM 835 C C . ARG A 1 104 ? -26.322 11.449 34.907 1.00 90.06 104 ARG A C 1
ATOM 837 O O . ARG A 1 104 ? -25.189 11.420 34.432 1.00 90.06 104 ARG A O 1
ATOM 844 N N . THR A 1 105 ? -26.568 11.569 36.205 1.00 93.31 105 THR A N 1
ATOM 845 C CA . THR A 1 105 ? -25.526 11.900 37.175 1.00 93.31 105 THR A CA 1
ATOM 846 C C . THR A 1 105 ? -24.698 10.691 37.608 1.00 93.31 105 THR A C 1
ATOM 848 O O . THR A 1 105 ? -25.176 9.554 37.609 1.00 93.31 105 THR A O 1
ATOM 851 N N . GLY A 1 106 ? -23.442 10.941 37.987 1.00 87.06 106 GLY A N 1
ATOM 852 C CA . GLY A 1 106 ? -22.596 9.979 38.702 1.00 87.06 106 GLY A CA 1
ATOM 853 C C . GLY A 1 106 ? -22.228 8.711 37.925 1.00 87.06 106 GLY A C 1
ATOM 854 O O . GLY A 1 106 ? -22.003 7.659 38.529 1.00 87.06 106 GLY A O 1
ATOM 855 N N . LYS A 1 107 ? -22.169 8.771 36.593 1.00 90.38 107 LYS A N 1
ATOM 856 C CA . LYS A 1 107 ? -21.816 7.617 35.759 1.00 90.38 107 LYS A CA 1
ATOM 857 C C . LYS A 1 107 ? -20.340 7.287 35.938 1.00 90.38 107 LYS A C 1
ATOM 859 O O . LYS A 1 107 ? -19.493 8.156 35.774 1.00 90.38 107 LYS A O 1
ATOM 864 N N . LYS A 1 108 ? -20.026 6.020 36.220 1.00 90.31 108 LYS A N 1
ATOM 865 C CA . LYS A 1 108 ? -18.649 5.536 36.407 1.00 90.31 108 LYS A CA 1
ATOM 866 C C . LYS A 1 108 ? -18.089 4.914 35.128 1.00 90.31 108 LYS A C 1
ATOM 868 O O . LYS A 1 108 ? -18.798 4.173 34.452 1.00 90.31 108 LYS A O 1
ATOM 873 N N . TYR A 1 109 ? -16.822 5.181 34.836 1.00 85.62 109 TYR A N 1
ATOM 874 C CA . TYR A 1 109 ? -16.047 4.554 33.768 1.00 85.62 109 TYR A CA 1
ATOM 875 C C . TYR A 1 109 ? -14.735 4.026 34.333 1.00 85.62 109 TYR A C 1
ATOM 877 O O . TYR A 1 109 ? -13.960 4.798 34.893 1.00 85.62 109 TYR A O 1
ATOM 885 N N . ASN A 1 110 ? -14.482 2.725 34.199 1.00 87.12 110 ASN A N 1
ATOM 886 C CA . ASN A 1 110 ? -13.229 2.139 34.661 1.00 87.12 110 ASN A CA 1
ATOM 887 C C . ASN A 1 110 ? -12.085 2.526 33.711 1.00 87.12 110 ASN A C 1
ATOM 889 O O . ASN A 1 110 ? -12.059 2.108 32.548 1.00 87.12 110 ASN A O 1
ATOM 893 N N . LEU A 1 111 ? -11.149 3.339 34.203 1.00 84.75 111 LEU A N 1
ATOM 894 C CA . LEU A 1 111 ? -9.973 3.753 33.447 1.00 84.75 111 LEU A CA 1
ATOM 895 C C . LEU A 1 111 ? -8.970 2.610 33.331 1.00 84.75 111 LEU A C 1
ATOM 897 O O . LEU A 1 111 ? -8.328 2.491 32.296 1.00 84.75 111 LEU A O 1
ATOM 901 N N . ASP A 1 112 ? -8.846 1.743 34.332 1.00 84.06 112 ASP A N 1
ATOM 902 C CA . ASP A 1 112 ? -7.819 0.700 34.318 1.00 84.06 112 ASP A CA 1
ATOM 903 C C . ASP A 1 112 ? -8.104 -0.432 33.328 1.00 84.06 112 ASP A C 1
ATOM 905 O O . ASP A 1 112 ? -7.162 -1.028 32.809 1.00 84.06 112 ASP A O 1
ATOM 909 N N . ASP A 1 113 ? -9.363 -0.622 32.937 1.00 75.56 113 ASP A N 1
ATOM 910 C CA . ASP A 1 113 ? -9.753 -1.508 31.829 1.00 75.56 113 ASP A CA 1
ATOM 911 C C . ASP A 1 113 ? -9.371 -0.959 30.443 1.00 75.56 113 ASP A C 1
ATOM 913 O O . ASP A 1 113 ? -9.464 -1.665 29.439 1.00 75.56 113 ASP A O 1
ATOM 917 N N . ASN A 1 114 ? -9.025 0.327 30.356 1.00 70.12 114 ASN A N 1
ATOM 918 C CA . ASN A 1 114 ? -9.086 1.084 29.107 1.00 70.12 114 ASN A CA 1
ATOM 919 C C . ASN A 1 114 ? -7.917 2.036 28.859 1.00 70.12 114 ASN A C 1
ATOM 921 O O . ASN A 1 114 ? -7.776 2.523 27.745 1.00 70.12 114 ASN A O 1
ATOM 925 N N . LEU A 1 115 ? -7.100 2.327 29.865 1.00 79.06 115 LEU A N 1
ATOM 926 C CA . LEU A 1 115 ? -6.017 3.307 29.849 1.00 79.06 115 LEU A CA 1
ATOM 927 C C . LEU A 1 115 ? -4.774 2.661 30.466 1.00 79.06 115 LEU A C 1
ATOM 929 O O . LEU A 1 115 ? -4.874 1.968 31.478 1.00 79.06 115 LEU A O 1
ATOM 933 N N . GLY A 1 116 ? -3.610 2.854 29.855 1.00 80.50 116 GLY A N 1
ATOM 934 C CA . GLY A 1 116 ? -2.353 2.217 30.246 1.00 80.50 116 GLY A CA 1
ATOM 935 C C . GLY A 1 116 ? -1.141 2.976 29.715 1.00 80.50 116 GLY A C 1
ATOM 936 O O . GLY A 1 116 ? -1.283 3.936 28.957 1.00 80.50 116 GLY A O 1
ATOM 937 N N . LEU A 1 117 ? 0.057 2.542 30.106 1.00 79.81 117 LEU A N 1
ATOM 938 C CA . LEU A 1 117 ? 1.275 2.960 29.414 1.00 79.81 117 LEU A CA 1
ATOM 939 C C . LEU A 1 117 ? 1.450 2.118 28.152 1.00 79.81 117 LEU A C 1
ATOM 941 O O . LEU A 1 117 ? 1.341 0.895 28.200 1.00 79.81 117 LEU A O 1
ATOM 945 N N . VAL A 1 118 ? 1.740 2.782 27.042 1.00 70.06 118 VAL A N 1
ATOM 946 C CA . VAL A 1 118 ? 2.103 2.167 25.765 1.00 70.06 118 VAL A CA 1
ATOM 947 C C . VAL A 1 118 ? 3.537 2.573 25.461 1.00 70.06 118 VAL A C 1
ATOM 949 O O . VAL A 1 118 ? 3.856 3.760 25.518 1.00 70.06 118 VAL A O 1
ATOM 952 N N . ASP A 1 119 ? 4.404 1.610 25.180 1.00 66.50 119 ASP A N 1
ATOM 953 C CA . ASP A 1 119 ? 5.792 1.860 24.804 1.00 66.50 119 ASP A CA 1
ATOM 954 C C . ASP A 1 119 ? 5.928 2.287 23.336 1.00 66.50 119 ASP A C 1
ATOM 956 O O . ASP A 1 119 ? 5.106 1.933 22.490 1.00 66.50 119 ASP A O 1
ATOM 960 N N . TYR A 1 120 ? 6.967 3.067 23.039 1.00 54.56 120 TYR A N 1
ATOM 961 C CA . TYR A 1 120 ? 7.428 3.352 21.686 1.00 54.56 120 TYR A CA 1
ATOM 962 C C . TYR A 1 120 ? 8.937 3.571 21.623 1.00 54.56 120 TYR A C 1
ATOM 964 O O . TYR A 1 120 ? 9.561 4.055 22.565 1.00 54.56 120 TYR A O 1
ATOM 972 N N . PHE A 1 121 ? 9.547 3.202 20.497 1.00 55.19 121 PHE A N 1
ATOM 973 C CA . PHE A 1 121 ? 10.982 3.360 20.286 1.00 55.19 121 PHE A CA 1
ATOM 974 C C . PHE A 1 121 ? 11.282 4.703 19.616 1.00 55.19 121 PHE A C 1
ATOM 976 O O . PHE A 1 121 ? 10.889 4.938 18.475 1.00 55.19 121 PHE A O 1
ATOM 983 N N . HIS A 1 122 ? 12.011 5.576 20.303 1.00 56.12 122 HIS A N 1
ATOM 984 C CA . HIS A 1 122 ? 12.435 6.864 19.775 1.00 56.12 122 HIS A CA 1
ATOM 985 C C . HIS A 1 122 ? 13.665 6.679 18.877 1.00 56.12 122 HIS A C 1
ATOM 987 O O . HIS A 1 122 ? 14.789 6.513 19.351 1.00 56.12 122 HIS A O 1
ATOM 993 N N . SER A 1 123 ? 13.468 6.754 17.560 1.00 43.28 123 SER A N 1
ATOM 994 C CA . SER A 1 123 ? 14.488 6.451 16.540 1.00 43.28 123 SER A CA 1
ATOM 995 C C . SER A 1 123 ? 15.754 7.316 16.638 1.00 43.28 123 SER A C 1
ATOM 997 O O . SER A 1 123 ? 16.865 6.792 16.535 1.00 43.28 123 SER A O 1
ATOM 999 N N . ARG A 1 124 ? 15.602 8.625 16.890 1.00 54.03 124 ARG A N 1
ATOM 1000 C CA . ARG A 1 124 ? 16.720 9.582 17.024 1.00 54.03 124 ARG A CA 1
ATOM 1001 C C . ARG A 1 124 ? 17.611 9.309 18.237 1.00 54.03 124 ARG A C 1
ATOM 1003 O O . ARG A 1 124 ? 18.831 9.345 18.117 1.00 54.03 124 ARG A O 1
ATOM 1010 N N . GLU A 1 125 ? 17.006 9.033 19.388 1.00 59.50 125 GLU A N 1
ATOM 1011 C CA . GLU A 1 125 ? 17.720 8.798 20.648 1.00 59.50 125 GLU A CA 1
ATOM 1012 C C . GLU A 1 125 ? 18.074 7.326 20.872 1.00 59.50 125 GLU A C 1
ATOM 1014 O O . GLU A 1 125 ? 18.874 7.008 21.746 1.00 59.50 125 GLU A O 1
ATOM 1019 N N . ARG A 1 126 ? 17.505 6.428 20.056 1.00 57.06 126 ARG A N 1
ATOM 1020 C CA . ARG A 1 126 ? 17.645 4.969 20.145 1.00 57.06 126 ARG A CA 1
ATOM 1021 C C . ARG A 1 126 ? 17.235 4.406 21.510 1.00 57.06 126 ARG A C 1
ATOM 1023 O O . ARG A 1 126 ? 17.843 3.458 22.001 1.00 57.06 126 ARG A O 1
ATOM 1030 N N . MET A 1 127 ? 16.194 4.982 22.104 1.00 58.91 127 MET A N 1
ATOM 1031 C CA . MET A 1 127 ? 15.692 4.636 23.436 1.00 58.91 127 MET A CA 1
ATOM 1032 C C . MET A 1 127 ? 14.190 4.356 23.396 1.00 58.91 127 MET A C 1
ATOM 1034 O O . MET A 1 127 ? 13.477 4.904 22.561 1.00 58.91 127 MET A O 1
ATOM 1038 N N . THR A 1 128 ? 13.703 3.503 24.299 1.00 61.44 128 THR A N 1
ATOM 1039 C CA . THR A 1 128 ? 12.260 3.252 24.446 1.00 61.44 128 THR A CA 1
ATOM 1040 C C . THR A 1 128 ? 11.664 4.237 25.442 1.00 61.44 128 THR A C 1
ATOM 1042 O O . THR A 1 128 ? 12.152 4.360 26.565 1.00 61.44 128 THR A O 1
ATOM 1045 N N . TYR A 1 129 ? 10.604 4.910 25.021 1.00 74.75 129 TYR A N 1
ATOM 1046 C CA . TYR A 1 129 ? 9.789 5.813 25.816 1.00 74.75 129 TYR A CA 1
ATOM 1047 C C . TYR A 1 129 ? 8.399 5.218 26.007 1.00 74.75 129 TYR A C 1
ATOM 1049 O O . TYR A 1 129 ? 8.004 4.275 25.326 1.00 74.75 129 TYR A O 1
ATOM 1057 N N . PHE A 1 130 ? 7.654 5.759 26.959 1.00 79.00 130 PHE A N 1
ATOM 1058 C CA . PHE A 1 130 ? 6.283 5.364 27.236 1.00 79.00 130 PHE A CA 1
ATOM 1059 C C . PHE A 1 130 ? 5.373 6.565 27.071 1.00 79.00 130 PHE A C 1
ATOM 1061 O O . PHE A 1 130 ? 5.793 7.702 27.271 1.00 79.00 130 PHE A O 1
ATOM 1068 N N . ARG A 1 131 ? 4.112 6.299 26.750 1.00 79.44 131 ARG A N 1
ATOM 1069 C CA . ARG A 1 131 ? 3.050 7.299 26.708 1.00 79.44 131 ARG A CA 1
ATOM 1070 C C . ARG A 1 131 ? 1.780 6.785 27.355 1.00 79.44 131 ARG A C 1
ATOM 1072 O O . ARG A 1 131 ? 1.479 5.595 27.280 1.00 79.44 131 ARG A O 1
ATOM 1079 N N . LEU A 1 132 ? 1.032 7.677 27.989 1.00 84.69 132 LEU A N 1
ATOM 1080 C CA . LEU A 1 132 ? -0.284 7.383 28.525 1.00 84.69 132 LEU A CA 1
ATOM 1081 C C . LEU A 1 132 ? -1.268 7.298 27.357 1.00 84.69 132 LEU A C 1
ATOM 1083 O O . LEU A 1 132 ? -1.461 8.260 26.620 1.00 84.69 132 LEU A O 1
ATOM 1087 N N . GLY A 1 133 ? -1.869 6.132 27.163 1.00 74.00 133 GLY A N 1
ATOM 1088 C CA . GLY A 1 133 ? -2.703 5.864 26.002 1.00 74.00 133 GLY A CA 1
ATOM 1089 C C . GLY A 1 133 ? -3.781 4.839 26.294 1.00 74.00 133 GLY A C 1
ATOM 1090 O O . GLY A 1 133 ? -3.709 4.087 27.267 1.00 74.00 133 GLY A O 1
ATOM 1091 N N . ALA A 1 134 ? -4.798 4.805 25.439 1.00 65.81 134 ALA A N 1
ATOM 1092 C CA . ALA A 1 134 ? -5.824 3.784 25.529 1.00 65.81 134 ALA A CA 1
ATOM 1093 C C . ALA A 1 134 ? -5.176 2.391 25.503 1.00 65.81 134 ALA A C 1
ATOM 1095 O O . ALA A 1 134 ? -4.401 2.087 24.592 1.00 65.81 134 ALA A O 1
ATOM 1096 N N . LYS A 1 135 ? -5.514 1.540 26.478 1.00 63.12 135 LYS A N 1
ATOM 1097 C CA . LYS A 1 135 ? -5.287 0.101 26.350 1.00 63.12 135 LYS A CA 1
ATOM 1098 C C . LYS A 1 135 ? -6.032 -0.340 25.104 1.00 63.12 135 LYS A C 1
ATOM 1100 O O . LYS A 1 135 ? -7.186 0.046 24.894 1.00 63.12 135 LYS A O 1
ATOM 1105 N N . SER A 1 136 ? -5.383 -1.144 24.273 1.00 49.25 136 SER A N 1
ATOM 1106 C CA . SER A 1 136 ? -6.099 -1.813 23.202 1.00 49.25 136 SER A CA 1
ATOM 1107 C C . SER A 1 136 ? -7.104 -2.762 23.878 1.00 49.25 136 SER A C 1
ATOM 1109 O O . SER A 1 136 ? -6.778 -3.834 24.376 1.00 49.25 136 SER A O 1
ATOM 1111 N N . ARG A 1 137 ? -8.365 -2.327 24.008 1.00 41.44 137 ARG A N 1
ATOM 1112 C CA . ARG A 1 137 ? -9.469 -3.275 24.166 1.00 41.44 137 ARG A CA 1
ATOM 1113 C C . ARG A 1 137 ? -9.469 -4.060 22.864 1.00 41.44 137 ARG A C 1
ATOM 1115 O O . ARG A 1 137 ? -9.673 -3.447 21.816 1.00 41.44 137 ARG A O 1
ATOM 1122 N N . GLY A 1 138 ? -9.218 -5.367 22.934 1.00 40.88 138 GLY A N 1
ATOM 1123 C CA . GLY A 1 138 ? -9.179 -6.294 21.799 1.00 40.88 138 GLY A CA 1
ATOM 1124 C C . GLY A 1 138 ? -10.480 -6.316 20.988 1.00 40.88 138 GLY A C 1
ATOM 1125 O O . GLY A 1 138 ? -11.277 -7.240 21.091 1.00 40.88 138 GLY A O 1
ATOM 1126 N N . SER A 1 139 ? -10.717 -5.264 20.206 1.00 41.38 139 SER A N 1
ATOM 1127 C CA . SER A 1 139 ? -11.910 -5.048 19.384 1.00 41.38 139 SER A CA 1
ATOM 1128 C C . SER A 1 139 ? -11.614 -4.276 18.086 1.00 41.38 139 SER A C 1
ATOM 1130 O O . SER A 1 139 ? -12.510 -4.149 17.251 1.00 41.38 139 SER A O 1
ATOM 1132 N N . SER A 1 140 ? -10.383 -3.809 17.838 1.00 55.16 140 SER A N 1
ATOM 1133 C CA . SER A 1 140 ? -9.955 -3.450 16.478 1.00 55.16 140 SER A CA 1
ATOM 1134 C C . SER A 1 140 ? -9.059 -4.551 15.927 1.00 55.16 140 SER A C 1
ATOM 1136 O O . SER A 1 140 ? -8.018 -4.826 16.517 1.00 55.16 140 SER A O 1
ATOM 1138 N N . LYS A 1 141 ? -9.453 -5.159 14.801 1.00 68.06 141 LYS A N 1
ATOM 1139 C CA . LYS A 1 141 ? -8.624 -6.113 14.043 1.00 68.06 141 LYS A CA 1
ATOM 1140 C C . LYS A 1 141 ? -7.208 -5.544 13.897 1.00 68.06 141 LYS A C 1
ATOM 1142 O O . LYS A 1 141 ? -7.074 -4.425 13.386 1.00 68.06 141 LYS A O 1
ATOM 1147 N N . ARG A 1 142 ? -6.186 -6.275 14.354 1.00 82.62 142 ARG A N 1
ATOM 1148 C CA . ARG A 1 142 ? -4.792 -5.821 14.263 1.00 82.62 142 ARG A CA 1
ATOM 1149 C C . ARG A 1 142 ? -4.327 -5.906 12.817 1.00 82.62 142 ARG A C 1
ATOM 1151 O O . ARG A 1 142 ? -4.926 -6.608 12.004 1.00 82.62 142 ARG A O 1
ATOM 1158 N N . THR A 1 143 ? -3.269 -5.186 12.483 1.00 88.25 143 THR A N 1
ATOM 1159 C CA . THR A 1 143 ? -2.712 -5.141 11.129 1.00 88.25 143 THR A CA 1
ATOM 1160 C C . THR A 1 143 ? -1.409 -5.946 11.065 1.00 88.25 143 THR A C 1
ATOM 1162 O O . THR A 1 143 ? -0.455 -5.659 11.776 1.00 88.25 143 THR A O 1
ATOM 1165 N N . LEU A 1 144 ? -1.332 -6.951 10.197 1.00 92.19 144 LEU A N 1
ATOM 1166 C CA . LEU A 1 144 ? -0.110 -7.703 9.908 1.00 92.19 144 LEU A CA 1
ATOM 1167 C C . LEU A 1 144 ? 0.450 -7.238 8.563 1.00 92.19 144 LEU A C 1
ATOM 1169 O O . LEU A 1 144 ? -0.215 -7.378 7.536 1.00 92.19 144 LEU A O 1
ATOM 1173 N N . VAL A 1 145 ? 1.668 -6.696 8.563 1.00 94.31 145 VAL A N 1
ATOM 1174 C CA . VAL A 1 145 ? 2.350 -6.222 7.351 1.00 94.31 145 VAL A CA 1
ATOM 1175 C C . VAL A 1 145 ? 3.582 -7.078 7.082 1.00 94.31 145 VAL A C 1
ATOM 1177 O O . VAL A 1 145 ? 4.491 -7.141 7.906 1.00 94.31 145 VAL A O 1
ATOM 1180 N N . LEU A 1 146 ? 3.633 -7.737 5.930 1.00 94.38 146 LEU A N 1
ATOM 1181 C CA . LEU A 1 146 ? 4.766 -8.559 5.512 1.00 94.38 146 LEU A CA 1
ATOM 1182 C C . LEU A 1 146 ? 5.477 -7.897 4.338 1.00 94.38 146 LEU A C 1
ATOM 1184 O O . LEU A 1 146 ? 4.832 -7.561 3.350 1.00 94.38 146 LEU A O 1
ATOM 1188 N N . CYS A 1 147 ? 6.796 -7.753 4.420 1.00 92.50 147 CYS A N 1
ATOM 1189 C CA . CYS A 1 147 ? 7.617 -7.124 3.389 1.00 92.50 147 CYS A CA 1
ATOM 1190 C C . CYS A 1 147 ? 8.702 -8.093 2.894 1.00 92.50 147 CYS A C 1
ATOM 1192 O O . CYS A 1 147 ? 9.539 -8.539 3.678 1.00 92.50 147 CYS A O 1
ATOM 1194 N N . PHE A 1 148 ? 8.708 -8.397 1.596 1.00 88.25 148 PHE A N 1
ATOM 1195 C CA . PHE A 1 148 ? 9.666 -9.300 0.948 1.00 88.25 148 PHE A CA 1
ATOM 1196 C C . PHE A 1 148 ? 10.555 -8.534 -0.035 1.00 88.25 148 PHE A C 1
ATOM 1198 O O . PHE A 1 148 ? 10.084 -8.089 -1.086 1.00 88.25 148 PHE A O 1
ATOM 1205 N N . ASP A 1 149 ? 11.840 -8.376 0.281 1.00 83.75 149 ASP A N 1
ATOM 1206 C CA . ASP A 1 149 ? 12.775 -7.662 -0.595 1.00 83.75 149 ASP A CA 1
ATOM 1207 C C . ASP A 1 149 ? 13.438 -8.590 -1.642 1.00 83.75 149 ASP A C 1
ATOM 1209 O O . ASP A 1 149 ? 13.337 -9.817 -1.587 1.00 83.75 149 ASP A O 1
ATOM 1213 N N . GLY A 1 150 ? 14.078 -8.004 -2.657 1.00 64.94 150 GLY A N 1
ATOM 1214 C CA . GLY A 1 150 ? 14.744 -8.709 -3.754 1.00 64.94 150 GLY A CA 1
ATOM 1215 C C . GLY A 1 150 ? 16.064 -9.404 -3.368 1.00 64.94 150 GLY A C 1
ATOM 1216 O O . GLY A 1 150 ? 16.806 -8.967 -2.495 1.00 64.94 150 GLY A O 1
ATOM 1217 N N . THR A 1 151 ? 16.400 -10.480 -4.093 1.00 54.41 151 THR A N 1
ATOM 1218 C CA . THR A 1 151 ? 17.423 -11.511 -3.763 1.00 54.41 151 THR A CA 1
ATOM 1219 C C . THR A 1 151 ? 18.897 -11.089 -3.901 1.00 54.41 151 THR A C 1
ATOM 1221 O O . THR A 1 151 ? 19.754 -11.916 -4.190 1.00 54.41 151 THR A O 1
ATOM 1224 N N . SER A 1 152 ? 19.220 -9.811 -3.750 1.00 49.81 152 SER A N 1
ATOM 1225 C CA . SER A 1 152 ? 20.613 -9.329 -3.753 1.00 49.81 152 SER A CA 1
ATOM 1226 C C . SER A 1 152 ? 20.818 -8.051 -2.946 1.00 49.81 152 SER A C 1
ATOM 1228 O O . SER A 1 152 ? 21.909 -7.488 -2.972 1.00 49.81 152 SER A O 1
ATOM 1230 N N . ASN A 1 153 ? 19.784 -7.574 -2.252 1.00 51.19 153 ASN A N 1
ATOM 1231 C CA . ASN A 1 153 ? 19.850 -6.297 -1.565 1.00 51.19 153 ASN A CA 1
ATOM 1232 C C . ASN A 1 153 ? 20.165 -6.537 -0.094 1.00 51.19 153 ASN A C 1
ATOM 1234 O O . ASN A 1 153 ? 19.371 -7.093 0.663 1.00 51.19 153 ASN A O 1
ATOM 1238 N N . HIS A 1 154 ? 21.372 -6.141 0.291 1.00 54.59 154 HIS A N 1
ATOM 1239 C CA . HIS A 1 154 ? 21.727 -5.968 1.687 1.00 54.59 154 HIS A CA 1
ATOM 1240 C C . HIS A 1 154 ? 21.298 -4.571 2.122 1.00 54.59 154 HIS A C 1
ATOM 1242 O O . HIS A 1 154 ? 21.403 -3.620 1.340 1.00 54.59 154 HIS A O 1
ATOM 1248 N N . PHE A 1 155 ? 20.847 -4.447 3.372 1.00 52.16 155 PHE A N 1
ATOM 1249 C CA . PHE A 1 155 ? 20.640 -3.138 3.979 1.00 52.16 155 PHE A CA 1
ATOM 1250 C C . PHE A 1 155 ? 21.903 -2.297 3.795 1.00 52.16 155 PHE A C 1
ATOM 1252 O O . PHE A 1 155 ? 23.003 -2.714 4.164 1.00 52.16 155 PHE A O 1
ATOM 1259 N N . SER A 1 156 ? 21.748 -1.141 3.165 1.00 56.78 156 SER A N 1
ATOM 1260 C CA . SER A 1 156 ? 22.864 -0.281 2.788 1.00 56.78 156 SER A CA 1
ATOM 1261 C C . SER A 1 156 ? 22.395 1.166 2.665 1.00 56.78 156 SER A C 1
ATOM 1263 O O . SER A 1 156 ? 21.235 1.486 2.914 1.00 56.78 156 SER A O 1
ATOM 1265 N N . SER A 1 157 ? 23.284 2.064 2.241 1.00 57.94 157 SER A N 1
ATOM 1266 C CA . SER A 1 157 ? 22.897 3.425 1.857 1.00 57.94 157 SER A CA 1
ATOM 1267 C C . SER A 1 157 ? 22.009 3.475 0.601 1.00 57.94 157 SER A C 1
ATOM 1269 O O . SER A 1 157 ? 21.481 4.534 0.277 1.00 57.94 157 SER A O 1
ATOM 1271 N N . GLN A 1 158 ? 21.820 2.349 -0.098 1.00 69.50 158 GLN A N 1
ATOM 1272 C CA . GLN A 1 158 ? 21.036 2.222 -1.329 1.00 69.50 158 GLN A CA 1
ATOM 1273 C C . GLN A 1 158 ? 19.871 1.249 -1.111 1.00 69.50 158 GLN A C 1
ATOM 1275 O O . GLN A 1 158 ? 19.794 0.176 -1.707 1.00 69.50 158 GLN A O 1
ATOM 1280 N N . ASN A 1 159 ? 18.966 1.611 -0.205 1.00 78.69 159 ASN A N 1
ATOM 1281 C CA . ASN A 1 159 ? 17.822 0.774 0.146 1.00 78.69 159 ASN A CA 1
ATOM 1282 C C . ASN A 1 159 ? 16.749 0.740 -0.958 1.00 78.69 159 ASN A C 1
ATOM 1284 O O . ASN A 1 159 ? 16.520 1.717 -1.681 1.00 78.69 159 ASN A O 1
ATOM 1288 N N . THR A 1 160 ? 16.058 -0.396 -1.058 1.00 85.62 160 THR A N 1
ATOM 1289 C CA . THR A 1 160 ? 14.893 -0.573 -1.934 1.00 85.62 160 THR A CA 1
ATOM 1290 C C . THR A 1 160 ? 13.671 0.156 -1.401 1.00 85.62 160 THR A C 1
ATOM 1292 O O . THR A 1 160 ? 13.591 0.513 -0.227 1.00 85.62 160 THR A O 1
ATOM 1295 N N . ASN A 1 161 ? 12.663 0.310 -2.250 1.00 91.19 161 ASN A N 1
ATOM 1296 C CA . ASN A 1 161 ? 11.356 0.809 -1.863 1.00 91.19 161 ASN A CA 1
ATOM 1297 C C . ASN A 1 161 ? 10.649 -0.110 -0.861 1.00 91.19 161 ASN A C 1
ATOM 1299 O O . ASN A 1 161 ? 9.882 0.399 -0.056 1.00 91.19 161 ASN A O 1
ATOM 1303 N N . VAL A 1 162 ? 10.945 -1.416 -0.825 1.00 90.88 162 VAL A N 1
ATOM 1304 C CA . VAL A 1 162 ? 10.435 -2.312 0.231 1.00 90.88 162 VAL A CA 1
ATOM 1305 C C . VAL A 1 162 ? 11.031 -1.940 1.585 1.00 90.88 162 VAL A C 1
ATOM 1307 O O . VAL A 1 162 ? 10.294 -1.830 2.561 1.00 90.88 162 VAL A O 1
ATOM 1310 N N . VAL A 1 163 ? 12.346 -1.715 1.650 1.00 87.38 163 VAL A N 1
ATOM 1311 C CA . VAL A 1 163 ? 13.030 -1.328 2.894 1.00 87.38 163 VAL A CA 1
ATOM 1312 C C . VAL A 1 163 ? 12.619 0.076 3.329 1.00 87.38 163 VAL A C 1
ATOM 1314 O O . VAL A 1 163 ? 12.279 0.265 4.493 1.00 87.38 163 VAL A O 1
ATOM 1317 N N . LYS A 1 164 ? 12.568 1.035 2.395 1.00 89.25 164 LYS A N 1
ATOM 1318 C CA . LYS A 1 164 ? 12.063 2.391 2.655 1.00 89.25 164 LYS A CA 1
ATOM 1319 C C . LYS A 1 164 ? 10.619 2.352 3.159 1.00 89.25 164 LYS A C 1
ATOM 1321 O O . LYS A 1 164 ? 10.308 2.934 4.187 1.00 89.25 164 LYS A O 1
ATOM 1326 N N . PHE A 1 165 ? 9.736 1.606 2.492 1.00 92.88 165 PHE A N 1
ATOM 1327 C CA . PHE A 1 165 ? 8.350 1.439 2.935 1.00 92.88 165 PHE A CA 1
ATOM 1328 C C . PHE A 1 165 ? 8.276 0.793 4.318 1.00 92.88 165 PHE A C 1
ATOM 1330 O O . PHE A 1 165 ? 7.514 1.253 5.162 1.00 92.88 165 PHE A O 1
ATOM 1337 N N . PHE A 1 166 ? 9.091 -0.233 4.578 1.00 90.75 166 PHE A N 1
ATOM 1338 C CA . PHE A 1 166 ? 9.174 -0.856 5.892 1.00 90.75 166 PHE A CA 1
ATOM 1339 C C . PHE A 1 166 ? 9.616 0.150 6.959 1.00 90.75 166 PHE A C 1
ATOM 1341 O O . PHE A 1 166 ? 9.037 0.144 8.038 1.00 90.75 166 PHE A O 1
ATOM 1348 N N . GLU A 1 167 ? 10.585 1.023 6.687 1.00 88.12 167 GLU A N 1
ATOM 1349 C CA . GLU A 1 167 ? 11.021 2.088 7.605 1.00 88.12 167 GLU A CA 1
ATOM 1350 C C . GLU A 1 167 ? 9.881 3.047 7.981 1.00 88.12 167 GLU A C 1
ATOM 1352 O O . GLU A 1 167 ? 9.786 3.451 9.136 1.00 88.12 167 GLU A O 1
ATOM 1357 N N . LEU A 1 168 ? 8.963 3.328 7.050 1.00 87.75 168 LEU A N 1
ATOM 1358 C CA . LEU A 1 168 ? 7.787 4.169 7.297 1.00 87.75 168 LEU A CA 1
ATOM 1359 C C . LEU A 1 168 ? 6.722 3.499 8.181 1.00 87.75 168 LEU A C 1
ATOM 1361 O O . LEU A 1 168 ? 5.793 4.173 8.624 1.00 87.75 168 LEU A O 1
ATOM 1365 N N . LEU A 1 169 ? 6.791 2.185 8.413 1.00 88.00 169 LEU A N 1
ATOM 1366 C CA . LEU A 1 169 ? 5.796 1.470 9.215 1.00 88.00 169 LEU A CA 1
ATOM 1367 C C . LEU A 1 169 ? 6.024 1.692 10.707 1.00 88.00 169 LEU A C 1
ATOM 1369 O O . LEU A 1 169 ? 7.138 1.553 11.206 1.00 88.00 169 LEU A O 1
ATOM 1373 N N . LYS A 1 170 ? 4.926 1.892 11.433 1.00 81.88 170 LYS A N 1
ATOM 1374 C CA . LYS A 1 170 ? 4.898 1.875 12.894 1.00 81.88 170 LYS A CA 1
ATOM 1375 C C . LYS A 1 170 ? 5.137 0.451 13.430 1.00 81.88 170 LYS A C 1
ATOM 1377 O O . LYS A 1 170 ? 4.527 -0.497 12.929 1.00 81.88 170 LYS A O 1
ATOM 1382 N N . LYS A 1 171 ? 6.035 0.287 14.413 1.00 80.25 171 LYS A N 1
ATOM 1383 C CA . LYS A 1 171 ? 6.529 -1.030 14.906 1.00 80.25 171 LYS A CA 1
ATOM 1384 C C . LYS A 1 171 ? 6.479 -1.210 16.424 1.00 80.25 171 LYS A C 1
ATOM 1386 O O . LYS A 1 171 ? 6.777 -2.290 16.918 1.00 80.25 171 LYS A O 1
ATOM 1391 N N . ASP A 1 172 ? 6.161 -0.151 17.150 1.00 69.06 172 ASP A N 1
ATOM 1392 C CA . ASP A 1 172 ? 6.146 -0.094 18.613 1.00 69.06 172 ASP A CA 1
ATOM 1393 C C . ASP A 1 172 ? 4.987 -0.873 19.250 1.00 69.06 172 ASP A C 1
ATOM 1395 O O . ASP A 1 172 ? 5.135 -1.415 20.339 1.00 69.06 172 ASP A O 1
ATOM 1399 N N . ASN A 1 173 ? 3.838 -0.960 18.575 1.00 68.38 173 ASN A N 1
ATOM 1400 C CA . ASN A 1 173 ? 2.634 -1.555 19.147 1.00 68.38 173 ASN A CA 1
ATOM 1401 C C . ASN A 1 173 ? 2.173 -2.826 18.400 1.00 68.38 173 ASN A C 1
ATOM 1403 O O . ASN A 1 173 ? 1.360 -2.717 17.478 1.00 68.38 173 ASN A O 1
ATOM 1407 N N . PRO A 1 174 ? 2.591 -4.037 18.826 1.00 69.75 174 PRO A N 1
ATOM 1408 C CA . PRO A 1 174 ? 2.183 -5.303 18.205 1.00 69.75 174 PRO A CA 1
ATOM 1409 C C . PRO A 1 174 ? 0.703 -5.664 18.424 1.00 69.75 174 PRO A C 1
ATOM 1411 O O . PRO A 1 174 ? 0.177 -6.550 17.747 1.00 69.75 174 PRO A O 1
ATOM 1414 N N . GLU A 1 175 ? 0.004 -4.993 19.344 1.00 63.94 175 GLU A N 1
ATOM 1415 C CA . GLU A 1 175 ? -1.453 -5.118 19.468 1.00 63.94 175 GLU A CA 1
ATOM 1416 C C . GLU A 1 175 ? -2.200 -4.295 18.417 1.00 63.94 175 GLU A C 1
ATOM 1418 O O . GLU A 1 175 ? -3.375 -4.529 18.174 1.00 63.94 175 GLU A O 1
ATOM 1423 N N . GLN A 1 176 ? -1.529 -3.351 17.759 1.00 66.12 176 GLN A N 1
ATOM 1424 C CA . GLN A 1 176 ? -2.093 -2.574 16.660 1.00 66.12 176 GLN A CA 1
ATOM 1425 C C . GLN A 1 176 ? -1.555 -3.048 15.309 1.00 66.12 176 GLN A C 1
ATOM 1427 O O . GLN A 1 176 ? -2.329 -3.246 14.372 1.00 66.12 176 GLN A O 1
ATOM 1432 N N . GLN A 1 177 ? -0.234 -3.205 15.200 1.00 81.38 177 GLN A N 1
ATOM 1433 C CA . GLN A 1 177 ? 0.446 -3.580 13.972 1.00 81.38 177 GLN A CA 1
ATOM 1434 C C . GLN A 1 177 ? 1.686 -4.437 14.246 1.00 81.38 177 GLN A C 1
ATOM 1436 O O . GLN A 1 177 ? 2.573 -4.035 14.993 1.00 81.38 177 GLN A O 1
ATOM 1441 N N . MET A 1 178 ? 1.791 -5.587 13.581 1.00 77.69 178 MET A N 1
ATOM 1442 C CA . MET A 1 178 ? 3.012 -6.396 13.551 1.00 77.69 178 MET A CA 1
ATOM 1443 C C . MET A 1 178 ? 3.610 -6.369 12.149 1.00 77.69 178 MET A C 1
ATOM 1445 O O . MET A 1 178 ? 2.887 -6.462 11.157 1.00 77.69 178 MET A O 1
ATOM 1449 N N . THR A 1 179 ? 4.936 -6.277 12.062 1.00 75.06 179 THR A N 1
ATOM 1450 C CA . THR A 1 179 ? 5.639 -6.220 10.779 1.00 75.06 179 THR A CA 1
ATOM 1451 C C . THR A 1 179 ? 6.661 -7.347 10.660 1.00 75.06 179 THR A C 1
ATOM 1453 O O . THR A 1 179 ? 7.497 -7.493 11.549 1.00 75.06 179 THR A O 1
ATOM 1456 N N . GLY A 1 180 ? 6.627 -8.109 9.567 1.00 64.75 180 GLY A N 1
ATOM 1457 C CA . GLY A 1 180 ? 7.620 -9.134 9.234 1.00 64.75 180 GLY A CA 1
ATOM 1458 C C . GLY A 1 180 ? 8.450 -8.734 8.013 1.00 64.75 180 GLY A C 1
ATOM 1459 O O . GLY A 1 180 ? 7.903 -8.208 7.044 1.00 64.75 180 GLY A O 1
ATOM 1460 N N . VAL A 1 181 ? 9.757 -9.004 8.039 1.00 66.50 181 VAL A N 1
ATOM 1461 C CA . VAL A 1 181 ? 10.636 -8.870 6.864 1.00 66.50 181 VAL A CA 1
ATOM 1462 C C . VAL A 1 181 ? 11.098 -10.252 6.440 1.00 66.50 181 VAL A C 1
ATOM 1464 O O . VAL A 1 181 ? 11.708 -10.974 7.224 1.00 66.50 181 VAL A O 1
ATOM 1467 N N . GLY A 1 182 ? 10.826 -10.616 5.193 1.00 56.72 182 GLY A N 1
ATOM 1468 C CA . GLY A 1 182 ? 11.341 -11.831 4.578 1.00 56.72 182 GLY A CA 1
ATOM 1469 C C . GLY A 1 182 ? 12.572 -11.535 3.733 1.00 56.72 182 GLY A C 1
ATOM 1470 O O . GLY A 1 182 ? 12.447 -11.467 2.517 1.00 56.72 182 GLY A O 1
ATOM 1471 N N . THR A 1 183 ? 13.740 -11.363 4.359 1.00 47.91 183 THR A N 1
ATOM 1472 C CA . THR A 1 183 ? 15.056 -11.376 3.684 1.00 47.91 183 THR A CA 1
ATOM 1473 C C . THR A 1 183 ? 16.164 -11.459 4.730 1.00 47.91 183 THR A C 1
ATOM 1475 O O . THR A 1 183 ? 16.104 -10.665 5.651 1.00 47.91 183 THR A O 1
ATOM 1478 N N . TYR A 1 184 ? 17.107 -12.411 4.602 1.00 46.16 184 TYR A N 1
ATOM 1479 C CA . TYR A 1 184 ? 18.536 -12.395 5.010 1.00 46.16 184 TYR A CA 1
ATOM 1480 C C . TYR A 1 184 ? 19.080 -13.835 5.142 1.00 46.16 184 TYR A C 1
ATOM 1482 O O . TYR A 1 184 ? 19.213 -14.351 6.244 1.00 46.16 184 TYR A O 1
ATOM 1490 N N . THR A 1 185 ? 19.460 -14.457 4.024 1.00 31.58 185 THR A N 1
ATOM 1491 C CA . THR A 1 185 ? 20.583 -15.412 3.944 1.00 31.58 185 THR A CA 1
ATOM 1492 C C . THR A 1 185 ? 21.082 -15.430 2.498 1.00 31.58 185 THR A C 1
ATOM 1494 O O . THR A 1 185 ? 20.313 -15.642 1.565 1.00 31.58 185 THR A O 1
ATOM 1497 N N . SER A 1 186 ? 22.375 -15.177 2.293 1.00 33.72 186 SER A N 1
ATOM 1498 C CA . SER A 1 186 ? 23.035 -15.492 1.024 1.00 33.72 186 SER A CA 1
ATOM 1499 C C . SER A 1 186 ? 23.495 -16.950 1.094 1.00 33.72 186 SER A C 1
ATOM 1501 O O . SER A 1 186 ? 24.176 -17.301 2.063 1.00 33.72 186 SER A O 1
ATOM 1503 N N . PRO A 1 187 ? 23.169 -17.823 0.125 1.00 35.97 187 PRO A N 1
ATOM 1504 C CA . PRO A 1 187 ? 23.930 -19.047 -0.060 1.00 35.97 187 PRO A CA 1
ATOM 1505 C C . PRO A 1 187 ? 25.356 -18.636 -0.426 1.00 35.97 187 PRO A C 1
ATOM 1507 O O . PRO A 1 187 ? 25.562 -17.919 -1.405 1.00 35.97 187 PRO A O 1
ATOM 1510 N N . ALA A 1 188 ? 26.336 -19.068 0.364 1.00 31.12 188 ALA A N 1
ATOM 1511 C CA . ALA A 1 188 ? 27.744 -18.886 0.049 1.00 31.12 188 ALA A CA 1
ATOM 1512 C C . ALA A 1 188 ? 28.043 -19.482 -1.340 1.00 31.12 188 ALA A C 1
ATOM 1514 O O . ALA A 1 188 ? 28.197 -20.692 -1.488 1.00 31.12 188 ALA A O 1
ATOM 1515 N N . TRP A 1 189 ? 28.111 -18.634 -2.369 1.00 39.44 189 TRP A N 1
ATOM 1516 C CA . TRP A 1 189 ? 28.642 -18.996 -3.680 1.00 39.44 189 TRP A CA 1
ATOM 1517 C C . TRP A 1 189 ? 30.165 -19.087 -3.565 1.00 39.44 189 TRP A C 1
ATOM 1519 O O . TRP A 1 189 ? 30.888 -18.156 -3.912 1.00 39.44 189 TRP A O 1
ATOM 1529 N N . THR A 1 190 ? 30.671 -20.204 -3.045 1.00 29.30 190 THR A N 1
ATOM 1530 C CA . THR A 1 190 ? 32.066 -20.582 -3.270 1.00 29.30 190 THR A CA 1
ATOM 1531 C C . THR A 1 190 ? 32.156 -21.278 -4.624 1.00 29.30 190 THR A C 1
ATOM 1533 O O . THR A 1 190 ? 31.512 -22.284 -4.910 1.00 29.30 190 THR A O 1
ATOM 1536 N N . SER A 1 191 ? 32.919 -20.649 -5.508 1.00 36.34 191 SER A N 1
ATOM 1537 C CA . SER A 1 191 ? 33.162 -21.037 -6.891 1.00 36.34 191 SER A CA 1
ATOM 1538 C C . SER A 1 191 ? 33.736 -22.448 -7.033 1.00 36.34 191 SER A C 1
ATOM 1540 O O . SER A 1 191 ? 34.750 -22.764 -6.413 1.00 36.34 191 SER A O 1
ATOM 1542 N N . SER A 1 192 ? 33.190 -23.236 -7.961 1.00 28.28 192 SER A N 1
ATOM 1543 C CA . SER A 1 192 ? 33.945 -24.228 -8.738 1.00 28.28 192 SER A CA 1
ATOM 1544 C C . SER A 1 192 ? 33.254 -24.466 -10.084 1.00 28.28 192 SER A C 1
ATOM 1546 O O . SER A 1 192 ? 32.047 -24.674 -10.164 1.00 28.28 192 SER A O 1
ATOM 1548 N N . ILE A 1 193 ? 34.041 -24.340 -11.150 1.00 40.78 193 ILE A N 1
ATOM 1549 C CA . ILE A 1 193 ? 33.641 -24.315 -12.561 1.00 40.78 193 ILE A CA 1
ATOM 1550 C C . ILE A 1 193 ? 33.108 -25.683 -13.015 1.00 40.78 193 ILE A C 1
ATOM 1552 O O . ILE A 1 193 ? 33.771 -26.694 -12.814 1.00 40.78 193 ILE A O 1
ATOM 1556 N N . SER A 1 194 ? 31.957 -25.709 -13.697 1.00 33.12 194 SER A N 1
ATOM 1557 C CA . SER A 1 194 ? 31.658 -26.558 -14.875 1.00 33.12 194 SER A CA 1
ATOM 1558 C C . SER A 1 194 ? 30.195 -26.367 -15.322 1.00 33.12 194 SER A C 1
ATOM 1560 O O . SER A 1 194 ? 29.402 -25.740 -14.624 1.00 33.12 194 SER A O 1
ATOM 1562 N N . GLN A 1 195 ? 29.853 -26.841 -16.526 1.00 34.03 195 GLN A N 1
ATOM 1563 C CA . GLN A 1 195 ? 28.663 -26.557 -17.358 1.00 34.03 195 GLN A CA 1
ATOM 1564 C C . GLN A 1 195 ? 27.259 -26.913 -16.778 1.00 34.03 195 GLN A C 1
ATOM 1566 O O . GLN A 1 195 ? 26.338 -27.232 -17.524 1.00 34.03 195 GLN A O 1
ATOM 1571 N N . GLY A 1 196 ? 27.042 -26.815 -15.463 1.00 41.38 196 GLY A N 1
ATOM 1572 C CA . GLY A 1 196 ? 25.754 -27.034 -14.778 1.00 41.38 196 GLY A CA 1
ATOM 1573 C C . GLY A 1 196 ? 25.075 -25.769 -14.227 1.00 41.38 196 GLY A C 1
ATOM 1574 O O . GLY A 1 196 ? 24.063 -25.872 -13.538 1.00 41.38 196 GLY A O 1
ATOM 1575 N N . VAL A 1 197 ? 25.614 -24.580 -14.522 1.00 45.59 197 VAL A N 1
ATOM 1576 C CA . VAL A 1 197 ? 25.291 -23.310 -13.838 1.00 45.59 197 VAL A CA 1
ATOM 1577 C C . VAL A 1 197 ? 23.793 -22.973 -13.828 1.00 45.59 197 VAL A C 1
ATOM 1579 O O . VAL A 1 197 ? 23.280 -22.558 -12.794 1.00 45.59 197 VAL A O 1
ATOM 1582 N N . ALA A 1 198 ? 23.071 -23.193 -14.932 1.00 44.19 198 ALA A N 1
ATOM 1583 C CA . ALA A 1 198 ? 21.649 -22.846 -15.022 1.00 44.19 198 ALA A CA 1
ATOM 1584 C C . ALA A 1 198 ? 20.762 -23.719 -14.115 1.00 44.19 198 ALA A C 1
ATOM 1586 O O . ALA A 1 198 ? 19.947 -23.188 -13.370 1.00 44.19 198 ALA A O 1
ATOM 1587 N N . LYS A 1 199 ? 20.969 -25.046 -14.101 1.00 45.09 199 LYS A N 1
ATOM 1588 C CA . LYS A 1 199 ? 20.182 -25.961 -13.251 1.00 45.09 199 LYS A CA 1
ATOM 1589 C C . LYS A 1 199 ? 20.441 -25.727 -11.763 1.00 45.09 199 LYS A C 1
ATOM 1591 O O . LYS A 1 199 ? 19.509 -25.778 -10.967 1.00 45.09 199 LYS A O 1
ATOM 1596 N N . THR A 1 200 ? 21.691 -25.460 -11.388 1.00 47.75 200 THR A N 1
ATOM 1597 C CA . THR A 1 200 ? 22.055 -25.173 -9.994 1.00 47.75 200 THR A CA 1
ATOM 1598 C C . THR A 1 200 ? 21.513 -23.816 -9.542 1.00 47.75 200 THR A C 1
ATOM 1600 O O . THR A 1 200 ? 21.023 -23.702 -8.420 1.00 47.75 200 THR A O 1
ATOM 1603 N N . ALA A 1 201 ? 21.539 -22.803 -10.414 1.00 52.75 201 ALA A N 1
ATOM 1604 C CA . ALA A 1 201 ? 20.922 -21.508 -10.144 1.00 52.75 201 ALA A CA 1
ATOM 1605 C C . ALA A 1 201 ? 19.396 -21.623 -10.003 1.00 52.75 201 ALA A C 1
ATOM 1607 O O . ALA A 1 201 ? 18.843 -21.104 -9.037 1.00 52.75 201 ALA A O 1
ATOM 1608 N N . ASP A 1 202 ? 18.727 -22.357 -10.898 1.00 53.12 202 ASP A N 1
ATOM 1609 C CA . ASP A 1 202 ? 17.279 -22.591 -10.830 1.00 53.12 202 ASP A CA 1
ATOM 1610 C C . ASP A 1 202 ? 16.882 -23.306 -9.530 1.00 53.12 202 ASP A C 1
ATOM 1612 O O . ASP A 1 202 ? 15.927 -22.902 -8.867 1.00 53.12 202 ASP A O 1
ATOM 1616 N N . LEU A 1 203 ? 17.645 -24.325 -9.117 1.00 56.28 203 LEU A N 1
ATOM 1617 C CA . LEU A 1 203 ? 17.401 -25.046 -7.867 1.00 56.28 203 LEU A CA 1
ATOM 1618 C C . LEU A 1 203 ? 17.608 -24.153 -6.636 1.00 56.28 203 LEU A C 1
ATOM 1620 O O . LEU A 1 203 ? 16.795 -24.180 -5.713 1.00 56.28 203 LEU A O 1
ATOM 1624 N N . ALA A 1 204 ? 18.662 -23.334 -6.628 1.00 56.88 204 ALA A N 1
ATOM 1625 C CA . ALA A 1 204 ? 18.933 -22.402 -5.537 1.00 56.88 204 ALA A CA 1
ATOM 1626 C C . ALA A 1 204 ? 17.833 -21.338 -5.412 1.00 56.88 204 ALA A C 1
ATOM 1628 O O . ALA A 1 204 ? 17.395 -21.024 -4.307 1.00 56.88 204 ALA A O 1
ATOM 1629 N N . VAL A 1 205 ? 17.346 -20.815 -6.540 1.00 58.84 205 VAL A N 1
ATOM 1630 C CA . VAL A 1 205 ? 16.260 -19.832 -6.561 1.00 58.84 205 VAL A CA 1
ATOM 1631 C C . VAL A 1 205 ? 14.932 -20.466 -6.132 1.00 58.84 205 VAL A C 1
ATOM 1633 O O . VAL A 1 205 ? 14.196 -19.858 -5.355 1.00 58.84 205 VAL A O 1
ATOM 1636 N N . ALA A 1 206 ? 14.631 -21.689 -6.575 1.00 61.03 206 ALA A N 1
ATOM 1637 C CA . ALA A 1 206 ? 13.434 -22.415 -6.151 1.00 61.03 206 ALA A CA 1
ATOM 1638 C C . ALA A 1 206 ? 13.449 -22.707 -4.642 1.00 61.03 206 ALA A C 1
ATOM 1640 O O . ALA A 1 206 ? 12.443 -22.506 -3.959 1.00 61.03 206 ALA A O 1
ATOM 1641 N N . TRP A 1 207 ? 14.600 -23.123 -4.108 1.00 62.34 207 TRP A N 1
ATOM 1642 C CA . TRP A 1 207 ? 14.782 -23.354 -2.677 1.00 62.34 207 TRP A CA 1
ATOM 1643 C C . TRP A 1 207 ? 14.635 -22.060 -1.863 1.00 62.34 207 TRP A C 1
ATOM 1645 O O . TRP A 1 207 ? 13.926 -22.039 -0.858 1.00 62.34 207 TRP A O 1
ATOM 1655 N N . TYR A 1 208 ? 15.217 -20.960 -2.347 1.00 66.38 208 TYR A N 1
ATOM 1656 C CA . TYR A 1 208 ? 15.093 -19.631 -1.743 1.00 66.38 208 TYR A CA 1
ATOM 1657 C C . TYR A 1 208 ? 13.640 -19.132 -1.707 1.00 66.38 208 TYR A C 1
ATOM 1659 O O . TYR A 1 208 ? 13.155 -18.682 -0.667 1.00 66.38 208 TYR A O 1
ATOM 1667 N N . LEU A 1 209 ? 12.918 -19.255 -2.826 1.00 73.69 209 LEU A N 1
ATOM 1668 C CA . LEU A 1 209 ? 11.494 -18.928 -2.903 1.00 73.69 209 LEU A CA 1
ATOM 1669 C C . LEU A 1 209 ? 10.688 -19.760 -1.897 1.00 73.69 209 LEU A C 1
ATOM 1671 O O . LEU A 1 209 ? 9.889 -19.207 -1.142 1.00 73.69 209 LEU A O 1
ATOM 1675 N N . HIS A 1 210 ? 10.915 -21.077 -1.867 1.00 74.75 210 HIS A N 1
ATOM 1676 C CA . HIS A 1 210 ? 10.235 -21.980 -0.942 1.00 74.75 210 HIS A CA 1
ATOM 1677 C C . HIS A 1 210 ? 10.460 -21.573 0.519 1.00 74.75 210 HIS A C 1
ATOM 1679 O O . HIS A 1 210 ? 9.498 -21.503 1.287 1.00 74.75 210 HIS A O 1
ATOM 1685 N N . GLN A 1 211 ? 11.702 -21.250 0.894 1.00 76.25 211 GLN A N 1
ATOM 1686 C CA . GLN A 1 211 ? 12.041 -20.834 2.251 1.00 76.25 211 GLN A CA 1
ATOM 1687 C C . GLN A 1 211 ? 11.271 -19.574 2.666 1.00 76.25 211 GLN A C 1
ATOM 1689 O O . GLN A 1 211 ? 10.601 -19.584 3.697 1.00 76.25 211 GLN A O 1
ATOM 1694 N N . HIS A 1 212 ? 11.296 -18.512 1.857 1.00 78.62 212 HIS A N 1
ATOM 1695 C CA . HIS A 1 212 ? 10.647 -17.254 2.233 1.00 78.62 212 HIS A CA 1
ATOM 1696 C C . HIS A 1 212 ? 9.119 -17.324 2.241 1.00 78.62 212 HIS A C 1
ATOM 1698 O O . HIS A 1 212 ? 8.492 -16.696 3.096 1.00 78.62 212 HIS A O 1
ATOM 1704 N N . VAL A 1 213 ? 8.512 -18.111 1.346 1.00 83.81 213 VAL A N 1
ATOM 1705 C CA . VAL A 1 213 ? 7.070 -18.394 1.414 1.00 83.81 213 VAL A CA 1
ATOM 1706 C C . VAL A 1 213 ? 6.739 -19.120 2.718 1.00 83.81 213 VAL A C 1
ATOM 1708 O O . VAL A 1 213 ? 5.809 -18.720 3.419 1.00 83.81 213 VAL A O 1
ATOM 1711 N N . CYS A 1 214 ? 7.523 -20.137 3.090 1.00 81.00 214 CYS A N 1
ATOM 1712 C CA . CYS A 1 214 ? 7.322 -20.861 4.343 1.00 81.00 214 CYS A CA 1
ATOM 1713 C C . CYS A 1 214 ? 7.514 -19.967 5.571 1.00 81.00 214 CYS A C 1
ATOM 1715 O O . CYS A 1 214 ? 6.735 -20.068 6.512 1.00 81.00 214 CYS A O 1
ATOM 1717 N N . ASP A 1 215 ? 8.518 -19.094 5.584 1.00 81.50 215 ASP A N 1
ATOM 1718 C CA . ASP A 1 215 ? 8.784 -18.211 6.722 1.00 81.50 215 ASP A CA 1
ATOM 1719 C C . ASP A 1 215 ? 7.696 -17.140 6.875 1.00 81.50 215 ASP A C 1
ATOM 1721 O O . ASP A 1 215 ? 7.218 -16.908 7.984 1.00 81.50 215 ASP A O 1
ATOM 1725 N N . GLY A 1 216 ? 7.210 -16.570 5.767 1.00 86.25 216 GLY A N 1
ATOM 1726 C CA . GLY A 1 216 ? 6.040 -15.689 5.782 1.00 86.25 216 GLY A CA 1
ATOM 1727 C C . GLY A 1 216 ? 4.769 -16.394 6.264 1.00 86.25 216 GLY A C 1
ATOM 1728 O O . GLY A 1 216 ? 4.007 -15.839 7.055 1.00 86.25 216 GLY A O 1
ATOM 1729 N N . TYR A 1 217 ? 4.562 -17.644 5.844 1.00 86.75 217 TYR A N 1
ATOM 1730 C CA . TYR A 1 217 ? 3.438 -18.458 6.304 1.00 86.75 217 TYR A CA 1
ATOM 1731 C C . TYR A 1 217 ? 3.535 -18.784 7.801 1.00 86.75 217 TYR A C 1
ATOM 1733 O O . TYR A 1 217 ? 2.547 -18.644 8.517 1.00 86.75 217 TYR A O 1
ATOM 1741 N N . LYS A 1 218 ? 4.718 -19.173 8.299 1.00 81.81 218 LYS A N 1
ATOM 1742 C CA . LYS A 1 218 ? 4.958 -19.408 9.735 1.00 81.81 218 LYS A CA 1
ATOM 1743 C C . LYS A 1 218 ? 4.719 -18.142 10.548 1.00 81.81 218 LYS A C 1
ATOM 1745 O O . LYS A 1 218 ? 4.027 -18.215 11.554 1.00 81.81 218 LYS A O 1
ATOM 1750 N N . PHE A 1 219 ? 5.212 -16.992 10.084 1.00 85.50 219 PHE A N 1
ATOM 1751 C CA . PHE A 1 219 ? 4.962 -15.708 10.739 1.00 85.50 219 PHE A CA 1
ATOM 1752 C C . PHE A 1 219 ? 3.461 -15.447 10.891 1.00 85.50 219 PHE A C 1
ATOM 1754 O O . PHE A 1 219 ? 3.008 -15.108 11.983 1.00 85.50 219 PHE A O 1
ATOM 1761 N N . LEU A 1 220 ? 2.677 -15.650 9.826 1.00 87.25 220 LEU A N 1
ATOM 1762 C CA . LEU A 1 220 ? 1.221 -15.514 9.891 1.00 87.25 220 LEU A CA 1
ATOM 1763 C C . LEU A 1 220 ? 0.598 -16.541 10.838 1.00 87.25 220 LEU A C 1
ATOM 1765 O O . LEU A 1 220 ? -0.225 -16.172 11.663 1.00 87.25 220 LEU A O 1
ATOM 1769 N N . MET A 1 221 ? 1.013 -17.802 10.777 1.00 80.12 221 MET A N 1
ATOM 1770 C CA . MET A 1 221 ? 0.501 -18.866 11.647 1.00 80.12 221 MET A CA 1
ATOM 1771 C C . MET A 1 221 ? 0.780 -18.578 13.132 1.00 80.12 221 MET A C 1
ATOM 1773 O O . MET A 1 221 ? -0.036 -18.891 13.995 1.00 80.12 221 MET A O 1
ATOM 1777 N N . GLU A 1 222 ? 1.930 -17.984 13.442 1.00 77.94 222 GLU A N 1
ATOM 1778 C CA . GLU A 1 222 ? 2.344 -17.644 14.805 1.00 77.94 222 GLU A CA 1
ATOM 1779 C C . GLU A 1 222 ? 1.721 -16.344 15.319 1.00 77.94 222 GLU A C 1
ATOM 1781 O O . GLU A 1 222 ? 1.527 -16.204 16.530 1.00 77.94 222 GLU A O 1
ATOM 1786 N N . SER A 1 223 ? 1.416 -15.413 14.411 1.00 80.06 223 SER A N 1
ATOM 1787 C CA . SER A 1 223 ? 1.005 -14.050 14.752 1.00 80.06 223 SER A CA 1
ATOM 1788 C C . SER A 1 223 ? -0.491 -13.804 14.605 1.00 80.06 223 SER A C 1
ATOM 1790 O O . SER A 1 223 ? -1.014 -12.986 15.353 1.00 80.06 223 SER A O 1
ATOM 1792 N N . TYR A 1 224 ? -1.179 -14.464 13.670 1.00 79.81 224 TYR A N 1
ATOM 1793 C CA . TYR A 1 224 ? -2.570 -14.174 13.319 1.00 79.81 224 TYR A CA 1
ATOM 1794 C C . TYR A 1 224 ? -3.533 -14.475 14.465 1.00 79.81 224 TYR A C 1
ATOM 1796 O O . TYR A 1 224 ? -3.599 -15.592 14.980 1.00 79.81 224 TYR A O 1
ATOM 1804 N N . GLN A 1 225 ? -4.320 -13.468 14.829 1.00 73.62 225 GLN A N 1
ATOM 1805 C CA . GLN A 1 225 ? -5.430 -13.579 15.761 1.00 73.62 225 GLN A CA 1
ATOM 1806 C C . GLN A 1 225 ? -6.739 -13.455 14.987 1.00 73.62 225 GLN A C 1
ATOM 1808 O O . GLN A 1 225 ? -7.043 -12.423 14.396 1.00 73.62 225 GLN A O 1
ATOM 1813 N N . GLY A 1 226 ? -7.529 -14.522 14.999 1.00 63.22 226 GLY A N 1
ATOM 1814 C CA . GLY A 1 226 ? -8.885 -14.530 14.471 1.00 63.22 226 GLY A CA 1
ATOM 1815 C C . GLY A 1 226 ? -9.719 -15.587 15.172 1.00 63.22 226 GLY A C 1
ATOM 1816 O O . GLY A 1 226 ? -9.186 -16.599 15.636 1.00 63.22 226 GLY A O 1
ATOM 1817 N N . LEU A 1 227 ? -11.023 -15.341 15.290 1.00 50.03 227 LEU A N 1
ATOM 1818 C CA . LEU A 1 227 ? -11.940 -16.302 15.885 1.00 50.03 227 LEU A CA 1
ATOM 1819 C C . LEU A 1 227 ? -12.020 -17.529 14.967 1.00 50.03 227 LEU A C 1
ATOM 1821 O O . LEU A 1 227 ? -12.450 -17.436 13.817 1.00 50.03 227 LEU A O 1
ATOM 1825 N N . SER A 1 228 ? -11.624 -18.693 15.482 1.00 44.62 228 SER A N 1
ATOM 1826 C CA . SER A 1 228 ? -11.913 -19.969 14.830 1.00 44.62 228 SER A CA 1
ATOM 1827 C C . SER A 1 228 ? -13.417 -20.209 14.942 1.00 44.62 228 SER A C 1
ATOM 1829 O O . SER A 1 228 ? -13.907 -20.664 15.975 1.00 44.62 228 SER A O 1
ATOM 1831 N N . LEU A 1 229 ? -14.188 -19.835 13.918 1.00 44.31 229 LEU A N 1
ATOM 1832 C CA . LEU A 1 229 ? -15.607 -20.176 13.860 1.00 44.31 229 LEU A CA 1
ATOM 1833 C C . LEU A 1 229 ? -15.738 -21.691 13.645 1.00 44.31 229 LEU A C 1
ATOM 1835 O O . LEU A 1 229 ? -15.833 -22.181 12.522 1.00 44.31 229 LEU A O 1
ATOM 1839 N N . GLN A 1 230 ? -15.765 -22.431 14.754 1.00 37.25 230 GLN A N 1
ATOM 1840 C CA . GLN A 1 230 ? -16.193 -23.832 14.811 1.00 37.25 230 GLN A CA 1
ATOM 1841 C C . GLN A 1 230 ? -17.714 -23.995 14.604 1.00 37.25 230 GLN A C 1
ATOM 1843 O O . GLN A 1 230 ? -18.196 -25.117 14.501 1.00 37.25 230 GLN A O 1
ATOM 1848 N N . ILE A 1 231 ? -18.487 -22.907 14.477 1.00 39.25 231 ILE A N 1
ATOM 1849 C CA . ILE A 1 231 ? -19.935 -22.959 14.221 1.00 39.25 231 ILE A CA 1
ATOM 1850 C C . ILE A 1 231 ? -20.188 -22.752 12.720 1.00 39.25 231 ILE A C 1
ATOM 1852 O O . ILE A 1 231 ? -20.472 -21.655 12.242 1.00 39.25 231 ILE A O 1
ATOM 1856 N N . ARG A 1 232 ? -20.021 -23.833 11.952 1.00 47.38 232 ARG A N 1
ATOM 1857 C CA . ARG A 1 232 ? -20.053 -23.860 10.481 1.00 47.38 232 ARG A CA 1
ATOM 1858 C C . ARG A 1 232 ? -21.401 -24.281 9.893 1.00 47.38 232 ARG A C 1
ATOM 1860 O O . ARG A 1 232 ? -21.480 -25.309 9.234 1.00 47.38 232 ARG A O 1
ATOM 1867 N N . HIS A 1 233 ? -22.453 -23.485 10.068 1.00 34.09 233 HIS A N 1
ATOM 1868 C CA . HIS A 1 233 ? -23.681 -23.733 9.291 1.00 34.09 233 HIS A CA 1
ATOM 1869 C C . HIS A 1 233 ? -24.343 -22.516 8.639 1.00 34.09 233 HIS A C 1
ATOM 1871 O O . HIS A 1 233 ? -25.185 -22.728 7.780 1.00 34.09 233 HIS A O 1
ATOM 1877 N N . ASN A 1 234 ? -23.934 -21.274 8.940 1.00 33.03 234 ASN A N 1
ATOM 1878 C CA . ASN A 1 234 ? -24.589 -20.067 8.400 1.00 33.03 234 ASN A CA 1
ATOM 1879 C C . ASN A 1 234 ? -23.612 -18.951 7.967 1.00 33.03 234 ASN A C 1
ATOM 1881 O O . ASN A 1 234 ? -23.941 -17.769 8.057 1.00 33.03 234 ASN A O 1
ATOM 1885 N N . LEU A 1 235 ? -22.404 -19.284 7.498 1.00 40.56 235 LEU A N 1
ATOM 1886 C CA . LEU A 1 235 ? -21.530 -18.275 6.886 1.00 40.56 235 LEU A CA 1
ATOM 1887 C C . LEU A 1 235 ? -22.008 -17.986 5.458 1.00 40.56 235 LEU A C 1
ATOM 1889 O O . LEU A 1 235 ? -21.717 -18.724 4.521 1.00 40.56 235 LEU A O 1
ATOM 1893 N N . HIS A 1 236 ? -22.774 -16.904 5.324 1.00 34.56 236 HIS A N 1
ATOM 1894 C CA . HIS A 1 236 ? -23.077 -16.271 4.044 1.00 34.56 236 HIS A CA 1
ATOM 1895 C C . HIS A 1 236 ? -21.754 -15.848 3.371 1.00 34.56 236 HIS A C 1
ATOM 1897 O O . HIS A 1 236 ? -20.878 -15.335 4.074 1.00 34.56 236 HIS A O 1
ATOM 1903 N N . PRO A 1 237 ? -21.593 -15.983 2.040 1.00 42.03 237 PRO A N 1
ATOM 1904 C CA . PRO A 1 237 ? -20.382 -15.569 1.313 1.00 42.03 237 PRO A CA 1
ATOM 1905 C C . PRO A 1 237 ? -19.992 -14.087 1.493 1.00 42.03 237 PRO A C 1
ATOM 1907 O O . PRO A 1 237 ? -18.875 -13.703 1.158 1.00 42.03 237 PRO A O 1
ATOM 1910 N N . ASP A 1 238 ? -20.873 -13.274 2.080 1.00 39.69 238 ASP A N 1
ATOM 1911 C CA . ASP A 1 238 ? -20.693 -11.830 2.251 1.00 39.69 238 ASP A CA 1
ATOM 1912 C C . ASP A 1 238 ? -20.117 -11.409 3.620 1.00 39.69 238 ASP A C 1
ATOM 1914 O O . ASP A 1 238 ? -19.903 -10.218 3.840 1.00 39.69 238 ASP A O 1
ATOM 1918 N N . HIS A 1 239 ? -19.857 -12.339 4.553 1.00 38.44 239 HIS A N 1
ATOM 1919 C CA . HIS A 1 239 ? -19.293 -12.013 5.875 1.00 38.44 239 HIS A CA 1
ATOM 1920 C C . HIS A 1 239 ? -17.882 -12.607 6.070 1.00 38.44 239 HIS A C 1
ATOM 1922 O O . HIS A 1 239 ? -17.751 -13.799 6.357 1.00 38.44 239 HIS A O 1
ATOM 1928 N N . PRO A 1 240 ? -16.804 -11.804 5.935 1.00 48.22 240 PRO A N 1
ATOM 1929 C CA . PRO A 1 240 ? -15.440 -12.275 6.157 1.00 48.22 240 PRO A CA 1
ATOM 1930 C C . PRO A 1 240 ? -15.193 -12.594 7.643 1.00 48.22 240 PRO A C 1
ATOM 1932 O O . PRO A 1 240 ? -15.726 -11.892 8.505 1.00 48.22 240 PRO A O 1
ATOM 1935 N N . PRO A 1 241 ? -14.358 -13.603 7.961 1.00 48.44 241 PRO A N 1
ATOM 1936 C CA . PRO A 1 241 ? -14.074 -13.986 9.339 1.00 48.44 241 PRO A CA 1
ATOM 1937 C C . PRO A 1 241 ? -13.493 -12.825 10.160 1.00 48.44 241 PRO A C 1
ATOM 1939 O O . PRO A 1 241 ? -12.762 -11.955 9.665 1.00 48.44 241 PRO A O 1
ATOM 1942 N N . ASP A 1 242 ? -13.825 -12.811 11.447 1.00 58.19 242 ASP A N 1
ATOM 1943 C CA . ASP A 1 242 ? -13.267 -11.866 12.401 1.00 58.19 242 ASP A CA 1
ATOM 1944 C C . ASP A 1 242 ? -11.835 -12.248 12.767 1.00 58.19 242 ASP A C 1
ATOM 1946 O O . ASP A 1 242 ? -11.604 -13.140 13.578 1.00 58.19 242 ASP A O 1
ATOM 1950 N N . GLY A 1 243 ? -10.867 -11.561 12.159 1.00 71.44 243 GLY A N 1
ATOM 1951 C CA . GLY A 1 243 ? -9.453 -11.685 12.495 1.00 71.44 243 GLY A CA 1
ATOM 1952 C C . GLY A 1 243 ? -8.601 -10.547 11.948 1.00 71.44 243 GLY A C 1
ATOM 1953 O O . GLY A 1 243 ? -9.126 -9.594 11.366 1.00 71.44 243 GLY A O 1
ATOM 1954 N N . ASP A 1 244 ? -7.295 -10.636 12.179 1.00 82.94 244 ASP A N 1
ATOM 1955 C CA . ASP A 1 244 ? -6.317 -9.626 11.780 1.00 82.94 244 ASP A CA 1
ATOM 1956 C C . ASP A 1 244 ? -6.360 -9.327 10.269 1.00 82.94 244 ASP A C 1
ATOM 1958 O O . ASP A 1 244 ? -6.709 -10.169 9.439 1.00 82.94 244 ASP A O 1
ATOM 1962 N N . ARG A 1 245 ? -5.989 -8.099 9.908 1.00 89.12 245 ARG A N 1
ATOM 1963 C CA . ARG A 1 245 ? -5.878 -7.631 8.524 1.00 89.12 245 ARG A CA 1
ATOM 1964 C C . ARG A 1 245 ? -4.499 -7.945 7.976 1.00 89.12 245 ARG A C 1
ATOM 1966 O O . ARG A 1 245 ? -3.512 -7.706 8.667 1.00 89.12 245 ARG A O 1
ATOM 1973 N N . ILE A 1 246 ? -4.415 -8.421 6.738 1.00 93.00 246 ILE A N 1
ATOM 1974 C CA . ILE A 1 246 ? -3.147 -8.877 6.152 1.00 93.00 246 ILE A CA 1
ATOM 1975 C C . ILE A 1 246 ? -2.771 -8.014 4.951 1.00 93.00 246 ILE A C 1
ATOM 1977 O O . ILE A 1 246 ? -3.523 -7.918 3.979 1.00 93.00 246 ILE A O 1
ATOM 1981 N N . TYR A 1 247 ? -1.574 -7.437 5.015 1.00 96.25 247 TYR A N 1
ATOM 1982 C CA . TYR A 1 247 ? -0.970 -6.619 3.969 1.00 96.25 247 TYR A CA 1
ATOM 1983 C C . TYR A 1 247 ? 0.369 -7.235 3.576 1.00 96.25 247 TYR A C 1
ATOM 1985 O O . TYR A 1 247 ? 1.194 -7.534 4.441 1.00 96.25 247 TYR A O 1
ATOM 1993 N N . ILE A 1 248 ? 0.595 -7.437 2.281 1.00 97.44 248 ILE A N 1
ATOM 1994 C CA . ILE A 1 248 ? 1.815 -8.075 1.781 1.00 97.44 248 ILE A CA 1
ATOM 1995 C C . ILE A 1 248 ? 2.466 -7.180 0.734 1.00 97.44 248 ILE A C 1
ATOM 1997 O O . ILE A 1 248 ? 1.825 -6.769 -0.231 1.00 97.44 248 ILE A O 1
ATOM 2001 N N . PHE A 1 249 ? 3.752 -6.909 0.902 1.00 97.44 249 PHE A N 1
ATOM 2002 C CA . PHE A 1 249 ? 4.542 -6.088 0.003 1.00 97.44 249 PHE A CA 1
ATOM 2003 C C . PHE A 1 249 ? 5.757 -6.842 -0.510 1.00 97.44 249 PHE A C 1
ATOM 2005 O O . PHE A 1 249 ? 6.329 -7.674 0.197 1.00 97.44 249 PHE A O 1
ATOM 2012 N N . GLY A 1 250 ? 6.198 -6.521 -1.723 1.00 93.44 250 GLY A N 1
ATOM 2013 C CA . GLY A 1 250 ? 7.492 -7.009 -2.176 1.00 93.44 250 GLY A CA 1
ATOM 2014 C C . GLY A 1 250 ? 8.003 -6.387 -3.461 1.00 93.44 250 GLY A C 1
ATOM 2015 O O . GLY A 1 250 ? 7.254 -5.764 -4.207 1.00 93.44 250 GLY A O 1
ATOM 2016 N N . PHE A 1 251 ? 9.293 -6.573 -3.726 1.00 90.88 251 PHE A N 1
ATOM 2017 C CA . PHE A 1 251 ? 9.963 -6.099 -4.938 1.00 90.88 251 PHE A CA 1
ATOM 2018 C C . PHE A 1 251 ? 10.645 -7.259 -5.665 1.00 90.88 251 PHE A C 1
ATOM 2020 O O . PHE A 1 251 ? 11.248 -8.125 -5.030 1.00 90.88 251 PHE A O 1
ATOM 2027 N N . SER A 1 252 ? 10.587 -7.282 -6.999 1.00 84.62 252 SER A N 1
ATOM 2028 C CA . SER A 1 252 ? 11.330 -8.239 -7.825 1.00 84.62 252 SER A CA 1
ATOM 2029 C C . SER A 1 252 ? 10.932 -9.693 -7.535 1.00 84.62 252 SER A C 1
ATOM 2031 O O . SER A 1 252 ? 9.758 -10.055 -7.608 1.00 84.62 252 SER A O 1
ATOM 2033 N N . ARG A 1 253 ? 11.890 -10.550 -7.177 1.00 78.69 253 ARG A N 1
ATOM 2034 C CA . ARG A 1 253 ? 11.626 -11.905 -6.673 1.00 78.69 253 ARG A CA 1
ATOM 2035 C C . ARG A 1 253 ? 10.914 -11.896 -5.319 1.00 78.69 253 ARG A C 1
ATOM 2037 O O . ARG A 1 253 ? 10.091 -12.770 -5.084 1.00 78.69 253 ARG A O 1
ATOM 2044 N N . GLY A 1 254 ? 11.130 -10.886 -4.476 1.00 83.94 254 GLY A N 1
ATOM 2045 C CA . GLY A 1 254 ? 10.345 -10.674 -3.258 1.00 83.94 254 GLY A CA 1
ATOM 2046 C C . GLY A 1 254 ? 8.868 -10.386 -3.554 1.00 83.94 254 GLY A C 1
ATOM 2047 O O . GLY A 1 254 ? 7.990 -10.896 -2.865 1.00 83.94 254 GLY A O 1
ATOM 2048 N N . ALA A 1 255 ? 8.558 -9.682 -4.649 1.00 90.12 255 ALA A N 1
ATOM 2049 C CA . ALA A 1 255 ? 7.180 -9.539 -5.130 1.00 90.12 255 ALA A CA 1
ATOM 2050 C C . ALA A 1 255 ? 6.580 -10.880 -5.586 1.00 90.12 255 ALA A C 1
ATOM 2052 O O . ALA A 1 255 ? 5.401 -11.150 -5.350 1.00 90.12 255 ALA A O 1
ATOM 2053 N N . TYR A 1 256 ? 7.389 -11.749 -6.203 1.00 86.69 256 TYR A N 1
ATOM 2054 C CA . TYR A 1 256 ? 6.961 -13.105 -6.550 1.00 86.69 256 TYR A CA 1
ATOM 2055 C C . TYR A 1 256 ? 6.684 -13.934 -5.289 1.00 86.69 256 TYR A C 1
ATOM 2057 O O . TYR A 1 256 ? 5.642 -14.577 -5.208 1.00 86.69 256 TYR A O 1
ATOM 2065 N N . THR A 1 257 ? 7.551 -13.852 -4.274 1.00 86.62 257 THR A N 1
ATOM 2066 C CA . THR A 1 257 ? 7.351 -14.461 -2.949 1.00 86.62 257 THR A CA 1
ATOM 2067 C C . THR A 1 257 ? 6.071 -13.964 -2.279 1.00 86.62 257 THR A C 1
ATOM 2069 O O . THR A 1 257 ? 5.277 -14.778 -1.814 1.00 86.62 257 THR A O 1
ATOM 2072 N N . ALA A 1 258 ? 5.822 -12.651 -2.276 1.00 92.50 258 ALA A N 1
ATOM 2073 C CA . ALA A 1 258 ? 4.604 -12.051 -1.731 1.00 92.50 258 ALA A CA 1
ATOM 2074 C C . ALA A 1 258 ? 3.339 -12.644 -2.375 1.00 92.50 258 ALA A C 1
ATOM 2076 O O . ALA A 1 258 ? 2.395 -13.037 -1.687 1.00 92.50 258 ALA A O 1
ATOM 2077 N N . ARG A 1 259 ? 3.342 -12.766 -3.708 1.00 92.94 259 ARG A N 1
ATOM 2078 C CA . ARG A 1 259 ? 2.228 -13.346 -4.473 1.00 92.94 259 ARG A CA 1
ATOM 2079 C C . ARG A 1 259 ? 2.115 -14.856 -4.278 1.00 92.94 259 ARG A C 1
ATOM 2081 O O . ARG A 1 259 ? 1.003 -15.365 -4.199 1.00 92.94 259 ARG A O 1
ATOM 2088 N N . ALA A 1 260 ? 3.234 -15.564 -4.148 1.00 89.06 260 ALA A N 1
ATOM 2089 C CA . ALA A 1 260 ? 3.259 -16.995 -3.863 1.00 89.06 260 ALA A CA 1
ATOM 2090 C C . ALA A 1 260 ? 2.699 -17.301 -2.467 1.00 89.06 260 ALA A C 1
ATOM 2092 O O . ALA A 1 260 ? 1.890 -18.214 -2.326 1.00 89.06 260 ALA A O 1
ATOM 2093 N N . LEU A 1 261 ? 3.047 -16.497 -1.457 1.00 91.31 261 LEU A N 1
ATOM 2094 C CA . LEU A 1 261 ? 2.453 -16.583 -0.124 1.00 91.31 261 LEU A CA 1
ATOM 2095 C C . LEU A 1 261 ? 0.943 -16.328 -0.177 1.00 91.31 261 LEU A C 1
ATOM 2097 O O . LEU A 1 261 ? 0.173 -17.104 0.383 1.00 91.31 261 LEU A O 1
ATOM 2101 N N . ALA A 1 262 ? 0.505 -15.291 -0.896 1.00 92.56 262 ALA A N 1
ATOM 2102 C CA . ALA A 1 262 ? -0.919 -15.033 -1.096 1.00 92.56 262 ALA A CA 1
ATOM 2103 C C . ALA A 1 262 ? -1.632 -16.215 -1.776 1.00 92.56 262 ALA A C 1
ATOM 2105 O O . ALA A 1 262 ? -2.740 -16.590 -1.385 1.00 92.56 262 ALA A O 1
ATOM 2106 N N . GLY A 1 263 ? -0.998 -16.823 -2.784 1.00 88.81 263 GLY A N 1
ATOM 2107 C CA . GLY A 1 263 ? -1.496 -18.019 -3.462 1.00 88.81 263 GLY A CA 1
ATOM 2108 C C . GLY A 1 263 ? -1.589 -19.224 -2.529 1.00 88.81 263 GLY A C 1
ATOM 2109 O O . GLY A 1 263 ? -2.602 -19.918 -2.531 1.00 88.81 263 GLY A O 1
ATOM 2110 N N . MET A 1 264 ? -0.588 -19.430 -1.671 1.00 84.81 264 MET A N 1
ATOM 2111 C CA . MET A 1 264 ? -0.594 -20.482 -0.656 1.00 84.81 264 MET A CA 1
ATOM 2112 C C . MET A 1 264 ? -1.741 -20.289 0.343 1.00 84.81 264 MET A C 1
ATOM 2114 O O . MET A 1 264 ? -2.521 -21.215 0.545 1.00 84.81 264 MET A O 1
ATOM 2118 N N . LEU A 1 265 ? -1.916 -19.083 0.894 1.00 86.19 265 LEU A N 1
ATOM 2119 C CA . LEU A 1 265 ? -3.029 -18.761 1.800 1.00 86.19 265 LEU A CA 1
ATOM 2120 C C . LEU A 1 265 ? -4.395 -19.001 1.143 1.00 86.19 265 LEU A C 1
ATOM 2122 O O . LEU A 1 265 ? -5.319 -19.491 1.791 1.00 86.19 265 LEU A O 1
ATOM 2126 N N . HIS A 1 266 ? -4.520 -18.700 -0.151 1.00 83.00 266 HIS A N 1
ATOM 2127 C CA . HIS A 1 266 ? -5.729 -18.996 -0.911 1.00 83.00 266 HIS A CA 1
ATOM 2128 C C . HIS A 1 266 ? -5.950 -20.507 -1.086 1.00 83.00 266 HIS A C 1
ATOM 2130 O O . HIS A 1 266 ? -7.058 -20.989 -0.855 1.00 83.00 266 HIS A O 1
ATOM 2136 N N . CYS A 1 267 ? -4.910 -21.261 -1.452 1.00 75.62 267 CYS A N 1
ATOM 2137 C CA . CYS A 1 267 ? -5.008 -22.700 -1.708 1.00 75.62 267 CYS A CA 1
ATOM 2138 C C . CYS A 1 267 ? -5.307 -23.501 -0.444 1.00 75.62 267 CYS A C 1
ATOM 2140 O O . CYS A 1 267 ? -6.224 -24.312 -0.442 1.00 75.62 267 CYS A O 1
ATOM 2142 N N . VAL A 1 268 ? -4.519 -23.293 0.613 1.00 73.75 268 VAL A N 1
ATOM 2143 C CA . VAL A 1 268 ? -4.539 -24.164 1.796 1.00 73.75 268 VAL A CA 1
ATOM 2144 C C . VAL A 1 268 ? -5.159 -23.519 3.025 1.00 73.75 268 VAL A C 1
ATOM 2146 O O . VAL A 1 268 ? -5.457 -24.231 3.974 1.00 73.75 268 VAL A O 1
ATOM 2149 N N . GLY A 1 269 ? -5.417 -22.209 3.022 1.00 75.50 269 GLY A N 1
ATOM 2150 C CA . GLY A 1 269 ? -5.797 -21.479 4.235 1.00 75.50 269 GLY A CA 1
ATOM 2151 C C . GLY A 1 269 ? -4.611 -21.292 5.185 1.00 75.50 269 GLY A C 1
ATOM 2152 O O . GLY A 1 269 ? -3.469 -21.544 4.816 1.00 75.50 269 GLY A O 1
ATOM 2153 N N . LEU A 1 270 ? -4.875 -20.827 6.405 1.00 79.94 270 LEU A N 1
ATOM 2154 C CA . LEU A 1 270 ? -3.867 -20.663 7.453 1.00 79.94 270 LEU A CA 1
ATOM 2155 C C . LEU A 1 270 ? -4.078 -21.690 8.563 1.00 79.94 270 LEU A C 1
ATOM 2157 O O . LEU A 1 270 ? -5.169 -21.789 9.120 1.00 79.94 270 LEU A O 1
ATOM 2161 N N . LEU A 1 271 ? -3.038 -22.444 8.902 1.00 75.25 271 LEU A N 1
ATOM 2162 C CA . LEU A 1 271 ? -3.094 -23.406 10.002 1.00 75.25 271 LEU A CA 1
ATOM 2163 C C . LEU A 1 271 ? -3.203 -22.693 11.367 1.00 75.25 271 LEU A C 1
ATOM 2165 O O . LEU A 1 271 ? -2.673 -21.591 11.527 1.00 75.25 271 LEU A O 1
ATOM 2169 N N . PRO A 1 272 ? -3.844 -23.320 12.371 1.00 66.44 272 PRO A N 1
ATOM 2170 C CA . PRO A 1 272 ? -3.843 -22.838 13.741 1.00 66.44 272 PRO A CA 1
ATOM 2171 C C . PRO A 1 272 ? -2.431 -22.703 14.307 1.00 66.44 272 PRO A C 1
ATOM 2173 O O . PRO A 1 272 ? -1.515 -23.457 13.957 1.00 66.44 272 PRO A O 1
ATOM 2176 N N . ARG A 1 273 ? -2.289 -21.774 15.253 1.00 67.44 273 ARG A N 1
ATOM 2177 C CA . ARG A 1 273 ? -1.040 -21.525 15.968 1.00 67.44 273 ARG A CA 1
ATOM 2178 C C . ARG A 1 273 ? -0.465 -22.832 16.529 1.00 67.44 273 ARG A C 1
ATOM 2180 O O . ARG A 1 273 ? -1.192 -23.642 17.096 1.00 67.44 273 ARG A O 1
ATOM 2187 N N . HIS A 1 274 ? 0.848 -23.014 16.383 1.00 59.41 274 HIS A N 1
ATOM 2188 C CA . HIS A 1 274 ? 1.618 -24.170 16.873 1.00 59.41 274 HIS A CA 1
ATOM 2189 C C . HIS A 1 274 ? 1.365 -25.521 16.178 1.00 59.41 274 HIS A C 1
ATOM 2191 O O . HIS A 1 274 ? 1.989 -26.512 16.558 1.00 59.41 274 HIS A O 1
ATOM 2197 N N . ASN A 1 275 ? 0.551 -25.586 15.119 1.00 60.69 275 ASN A N 1
ATOM 2198 C CA . ASN A 1 275 ? 0.352 -26.819 14.350 1.00 60.69 275 ASN A CA 1
ATOM 2199 C C . ASN A 1 275 ? 1.476 -27.037 13.309 1.00 60.69 275 ASN A C 1
ATOM 2201 O O . ASN A 1 275 ? 1.239 -27.102 12.105 1.00 60.69 275 ASN A O 1
ATOM 2205 N N . VAL A 1 276 ? 2.735 -27.089 13.767 1.00 54.88 276 VAL A N 1
ATOM 2206 C CA . VAL A 1 276 ? 3.934 -27.102 12.903 1.00 54.88 276 VAL A CA 1
ATOM 2207 C C . VAL A 1 276 ? 4.352 -28.535 12.543 1.00 54.88 276 VAL A C 1
ATOM 2209 O O . VAL A 1 276 ? 5.391 -29.042 12.965 1.00 54.88 276 VAL A O 1
ATOM 2212 N N . GLY A 1 277 ? 3.537 -29.242 11.761 1.00 51.00 277 GLY A N 1
ATOM 2213 C CA . GLY A 1 277 ? 3.902 -30.571 11.265 1.00 51.00 277 GLY A CA 1
ATOM 2214 C C . GLY A 1 277 ? 4.838 -30.504 10.050 1.00 51.00 277 GLY A C 1
ATOM 2215 O O . GLY A 1 277 ? 4.402 -30.114 8.970 1.00 51.00 277 GLY A O 1
ATOM 2216 N N . ARG A 1 278 ? 6.093 -30.989 10.150 1.00 40.69 278 ARG A N 1
ATOM 2217 C CA . ARG A 1 278 ? 7.040 -31.099 9.002 1.00 40.69 278 ARG A CA 1
ATOM 2218 C C . ARG A 1 278 ? 6.459 -31.829 7.772 1.00 40.69 278 ARG A C 1
ATOM 2220 O O . ARG A 1 278 ? 6.913 -31.591 6.662 1.00 40.69 278 ARG A O 1
ATOM 2227 N N . LYS A 1 279 ? 5.457 -32.701 7.955 1.00 42.50 279 LYS A N 1
ATOM 2228 C CA . LYS A 1 279 ? 4.787 -33.454 6.875 1.00 42.50 279 LYS A CA 1
ATOM 2229 C C . LYS A 1 279 ? 3.629 -32.706 6.195 1.00 42.50 279 LYS A C 1
ATOM 2231 O O . LYS A 1 279 ? 3.215 -33.128 5.125 1.00 42.50 279 LYS A O 1
ATOM 2236 N N . GLN A 1 280 ? 3.117 -31.617 6.774 1.00 45.62 280 GLN A N 1
ATOM 2237 C CA . GLN A 1 280 ? 1.989 -30.857 6.206 1.00 45.62 280 GLN A CA 1
ATOM 2238 C C . GLN A 1 280 ? 2.441 -29.891 5.099 1.00 45.62 280 GLN A C 1
ATOM 2240 O O . GLN A 1 280 ? 1.725 -29.697 4.124 1.00 45.62 280 GLN A O 1
ATOM 2245 N N . PHE A 1 281 ? 3.669 -29.370 5.186 1.00 40.66 281 PHE A N 1
ATOM 2246 C CA . PHE A 1 281 ? 4.278 -28.552 4.129 1.00 40.66 281 PHE A CA 1
ATOM 2247 C C . PHE A 1 281 ? 4.799 -29.381 2.938 1.00 40.66 281 PHE A C 1
ATOM 2249 O O . PHE A 1 281 ? 4.897 -28.861 1.832 1.00 40.66 281 PHE A O 1
ATOM 2256 N N . GLY A 1 282 ? 5.092 -30.674 3.136 1.00 36.75 282 GLY A N 1
ATOM 2257 C CA . GLY A 1 282 ? 5.568 -31.581 2.077 1.00 36.75 282 GLY A CA 1
ATOM 2258 C C . GLY A 1 282 ? 4.490 -32.010 1.071 1.00 36.75 282 GLY A C 1
ATOM 2259 O O . GLY A 1 282 ? 4.813 -32.392 -0.045 1.00 36.75 282 GLY A O 1
ATOM 2260 N N . GLY A 1 283 ? 3.201 -31.892 1.414 1.00 40.81 283 GLY A N 1
ATOM 2261 C CA . GLY A 1 283 ? 2.100 -32.127 0.466 1.00 40.81 283 GLY A CA 1
ATOM 2262 C C . GLY A 1 283 ? 1.923 -31.011 -0.574 1.00 40.81 283 GLY A C 1
ATOM 2263 O O . GLY A 1 283 ? 1.229 -31.201 -1.567 1.00 40.81 283 GLY A O 1
ATOM 2264 N N . LEU A 1 284 ? 2.561 -29.855 -0.355 1.00 41.94 284 LEU A N 1
ATOM 2265 C CA . LEU A 1 284 ? 2.510 -28.676 -1.227 1.00 41.94 284 LEU A CA 1
ATOM 2266 C C . LEU A 1 284 ? 3.636 -28.631 -2.26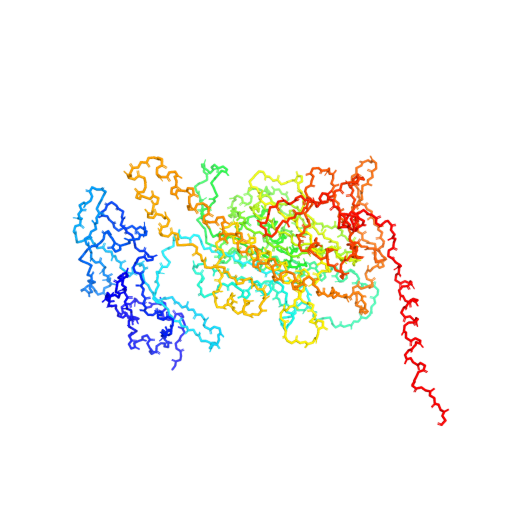9 1.00 41.94 284 LEU A C 1
ATOM 2268 O O . LEU A 1 284 ? 3.578 -27.823 -3.192 1.00 41.94 284 LEU A O 1
ATOM 2272 N N . GLY A 1 285 ? 4.646 -29.493 -2.142 1.00 35.19 285 GLY A N 1
ATOM 2273 C CA . GLY A 1 285 ? 5.747 -29.602 -3.090 1.00 35.19 285 GLY A CA 1
ATOM 2274 C C . GLY A 1 285 ? 6.051 -31.061 -3.367 1.00 35.19 285 GLY A C 1
ATOM 2275 O O . GLY A 1 285 ? 6.673 -31.695 -2.535 1.00 35.19 285 GLY A O 1
ATOM 2276 N N . SER A 1 286 ? 5.577 -31.567 -4.509 1.00 35.41 286 SER A N 1
ATOM 2277 C CA . SER A 1 286 ? 6.155 -32.643 -5.341 1.00 35.41 286 SER A CA 1
ATOM 2278 C C . SER A 1 286 ? 6.854 -33.863 -4.705 1.00 35.41 286 SER A C 1
ATOM 2280 O O . SER A 1 286 ? 7.554 -34.573 -5.421 1.00 35.41 286 SER A O 1
ATOM 2282 N N . ASP A 1 287 ? 6.644 -34.189 -3.436 1.00 32.41 287 ASP A N 1
ATOM 2283 C CA . ASP A 1 287 ? 7.183 -35.402 -2.835 1.00 32.41 287 ASP A CA 1
ATOM 2284 C C . ASP A 1 287 ? 6.117 -36.486 -2.956 1.00 32.41 287 ASP A C 1
ATOM 2286 O O . ASP A 1 287 ? 5.209 -36.624 -2.136 1.00 32.41 287 ASP A O 1
ATOM 2290 N N . GLY A 1 288 ? 6.207 -37.232 -4.060 1.00 34.69 288 GLY A N 1
ATOM 2291 C CA . GLY A 1 288 ? 5.321 -38.325 -4.450 1.00 34.69 288 GLY A CA 1
ATOM 2292 C C . GLY A 1 288 ? 5.362 -39.541 -3.522 1.00 34.69 288 GLY A C 1
ATOM 2293 O O . GLY A 1 288 ? 5.560 -40.655 -4.000 1.00 34.69 288 GLY A O 1
ATOM 2294 N N . ASN A 1 289 ? 5.142 -39.361 -2.217 1.00 33.09 289 ASN A N 1
ATOM 2295 C CA . ASN A 1 289 ? 4.944 -40.465 -1.289 1.00 33.09 289 ASN A CA 1
ATOM 2296 C C . ASN A 1 289 ? 3.445 -40.717 -1.050 1.00 33.09 289 ASN A C 1
ATOM 2298 O O . ASN A 1 289 ? 2.681 -39.906 -0.523 1.00 33.09 289 ASN A O 1
ATOM 2302 N N . SER A 1 290 ? 3.027 -41.878 -1.527 1.00 43.75 290 SER A N 1
ATOM 2303 C CA . SER A 1 290 ? 1.682 -42.304 -1.885 1.00 43.75 290 SER A CA 1
ATOM 2304 C C . SER A 1 290 ? 0.817 -42.752 -0.703 1.00 43.75 290 SER A C 1
ATOM 2306 O O . SER A 1 290 ? 0.596 -43.950 -0.529 1.00 43.75 290 SER A O 1
ATOM 2308 N N . LYS A 1 291 ? 0.273 -41.803 0.073 1.00 38.31 291 LYS A N 1
ATOM 2309 C CA . LYS A 1 291 ? -0.910 -42.050 0.938 1.00 38.31 291 LYS A CA 1
ATOM 2310 C C . LYS A 1 291 ? -1.953 -40.920 0.991 1.00 38.31 291 LYS A C 1
ATOM 2312 O O . LYS A 1 291 ? -3.005 -41.125 1.577 1.00 38.31 291 LYS A O 1
ATOM 2317 N N . ALA A 1 292 ? -1.699 -39.761 0.374 1.00 46.47 292 ALA A N 1
ATOM 2318 C CA . ALA A 1 292 ? -2.602 -38.598 0.399 1.00 46.47 292 ALA A CA 1
ATOM 2319 C C . ALA A 1 292 ? -3.307 -38.309 -0.945 1.00 46.47 292 ALA A C 1
ATOM 2321 O O . ALA A 1 292 ? -3.837 -37.220 -1.129 1.00 46.47 292 ALA A O 1
ATOM 2322 N N . LYS A 1 293 ? -3.299 -39.252 -1.901 1.00 45.81 293 LYS A N 1
ATOM 2323 C CA . LYS A 1 293 ? -3.890 -39.038 -3.238 1.00 45.81 293 LYS A CA 1
ATOM 2324 C C . LYS A 1 293 ? -5.423 -38.907 -3.235 1.00 45.81 293 LYS A C 1
ATOM 2326 O O . LYS A 1 293 ? -5.952 -38.353 -4.190 1.00 45.81 293 LYS A O 1
ATOM 2331 N N . ASP A 1 294 ? -6.090 -39.337 -2.163 1.00 48.66 294 ASP A N 1
ATOM 2332 C CA . ASP A 1 294 ? -7.558 -39.366 -2.051 1.00 48.66 294 ASP A CA 1
ATOM 2333 C C . ASP A 1 294 ? -8.124 -38.325 -1.062 1.00 48.66 294 ASP A C 1
ATOM 2335 O O . ASP A 1 294 ? -9.309 -38.352 -0.738 1.00 48.66 294 ASP A O 1
ATOM 2339 N N . ALA A 1 295 ? -7.293 -37.419 -0.536 1.00 55.78 295 ALA A N 1
ATOM 2340 C CA . ALA A 1 295 ? -7.760 -36.373 0.371 1.00 55.78 295 ALA A CA 1
ATOM 2341 C C . ALA A 1 295 ? -8.318 -35.184 -0.427 1.00 55.78 295 ALA A C 1
ATOM 2343 O O . ALA A 1 295 ? -7.582 -34.568 -1.196 1.00 55.78 295 ALA A O 1
ATOM 2344 N N . ASP A 1 296 ? -9.594 -34.844 -0.220 1.00 63.41 296 ASP A N 1
ATOM 2345 C CA . ASP A 1 296 ? -10.209 -33.634 -0.777 1.00 63.41 296 ASP A CA 1
ATOM 2346 C C . ASP A 1 296 ? -9.516 -32.376 -0.197 1.00 63.41 296 ASP A C 1
ATOM 2348 O O . ASP A 1 296 ? -9.590 -32.143 1.017 1.00 63.41 296 ASP A O 1
ATOM 2352 N N . PRO A 1 297 ? -8.821 -31.562 -1.022 1.00 61.31 297 PRO A N 1
ATOM 2353 C CA . PRO A 1 297 ? -8.120 -30.364 -0.562 1.00 61.31 297 PRO A CA 1
ATOM 2354 C C . PRO A 1 297 ? -9.045 -29.330 0.081 1.00 61.31 297 PRO A C 1
ATOM 2356 O O . PRO A 1 297 ? -8.633 -28.635 1.013 1.00 61.31 297 PRO A O 1
ATOM 2359 N N . GLU A 1 298 ? -10.291 -29.242 -0.386 1.00 60.97 298 GLU A N 1
ATOM 2360 C CA . GLU A 1 298 ? -11.272 -28.320 0.171 1.00 60.97 298 GLU A CA 1
ATOM 2361 C C . GLU A 1 298 ? -11.735 -28.824 1.540 1.00 60.97 298 GLU A C 1
ATOM 2363 O O . GLU A 1 298 ? -11.707 -28.063 2.504 1.00 60.97 298 GLU A O 1
ATOM 2368 N N . ALA A 1 299 ? -12.015 -30.124 1.685 1.00 63.06 299 ALA A N 1
ATOM 2369 C CA . ALA A 1 299 ? -12.278 -30.731 2.990 1.00 63.06 299 ALA A CA 1
ATOM 2370 C C . ALA A 1 299 ? -11.092 -30.575 3.962 1.00 63.06 299 ALA A C 1
ATOM 2372 O O . ALA A 1 299 ? -11.303 -30.297 5.144 1.00 63.06 299 ALA A O 1
ATOM 2373 N N . TYR A 1 300 ? -9.843 -30.693 3.493 1.00 65.56 300 TYR A N 1
ATOM 2374 C CA . TYR A 1 300 ? -8.650 -30.464 4.319 1.00 65.56 300 TYR A CA 1
ATOM 2375 C C . TYR A 1 300 ? -8.574 -29.016 4.810 1.00 65.56 300 TYR A C 1
ATOM 2377 O O . TYR A 1 300 ? -8.474 -28.777 6.015 1.00 65.56 300 TYR A O 1
ATOM 2385 N N . LYS A 1 301 ? -8.677 -28.045 3.894 1.00 64.12 301 LYS A N 1
ATOM 2386 C CA . LYS A 1 301 ? -8.693 -26.612 4.216 1.00 64.12 301 LYS A CA 1
ATOM 2387 C C . LYS A 1 301 ? -9.834 -26.277 5.170 1.00 64.12 301 LYS A C 1
ATOM 2389 O O . LYS A 1 301 ? -9.649 -25.527 6.121 1.00 64.12 301 LYS A O 1
ATOM 2394 N N . GLN A 1 302 ? -11.003 -26.864 4.951 1.00 65.00 302 GLN A N 1
ATOM 2395 C CA . GLN A 1 302 ? -12.162 -26.697 5.812 1.00 65.00 302 GLN A CA 1
ATOM 2396 C C . GLN A 1 302 ? -11.956 -27.302 7.206 1.00 65.00 302 GLN A C 1
ATOM 2398 O O . GLN A 1 302 ? -12.395 -26.714 8.188 1.00 65.00 302 GLN A O 1
ATOM 2403 N N . THR A 1 303 ? -11.283 -28.440 7.312 1.00 61.59 303 THR A N 1
ATOM 2404 C CA . THR A 1 303 ? -11.113 -29.142 8.589 1.00 61.59 303 THR A CA 1
ATOM 2405 C C . THR A 1 303 ? -9.998 -28.538 9.435 1.00 61.59 303 THR A C 1
ATOM 2407 O O . THR A 1 303 ? -10.153 -28.383 10.645 1.00 61.59 303 THR A O 1
ATOM 2410 N N . PHE A 1 304 ? -8.866 -28.205 8.813 1.00 65.31 304 PHE A N 1
ATOM 2411 C CA . PHE A 1 304 ? -7.631 -27.895 9.532 1.00 65.31 304 PHE A CA 1
ATOM 2412 C C . PHE A 1 304 ? -7.211 -26.435 9.459 1.00 65.31 304 PHE A C 1
ATOM 2414 O O . PHE A 1 304 ? -6.351 -26.045 10.244 1.00 65.31 304 PHE A O 1
ATOM 2421 N N . CYS A 1 305 ? -7.777 -25.638 8.554 1.00 71.00 305 CYS A N 1
ATOM 2422 C CA . CYS A 1 305 ? -7.286 -24.296 8.278 1.00 71.00 305 CYS A CA 1
ATOM 2423 C C . CYS A 1 305 ? -8.369 -23.227 8.453 1.00 71.00 305 CYS A C 1
ATOM 2425 O O . CYS A 1 305 ? -9.568 -23.443 8.264 1.00 71.00 305 CYS A O 1
ATOM 2427 N N . THR A 1 306 ? -7.912 -22.023 8.766 1.00 69.94 306 THR A N 1
ATOM 2428 C CA . THR A 1 306 ? -8.704 -20.799 8.742 1.00 69.94 306 THR A CA 1
ATOM 2429 C C . THR A 1 306 ? -8.661 -20.218 7.327 1.00 69.94 306 THR A C 1
ATOM 2431 O O . THR A 1 306 ? -7.569 -19.958 6.813 1.00 69.94 306 THR A O 1
ATOM 2434 N N . PRO A 1 307 ? -9.808 -19.999 6.660 1.00 70.88 307 PRO A N 1
ATOM 2435 C CA . PRO A 1 307 ? -9.842 -19.256 5.406 1.00 70.88 307 PRO A CA 1
ATOM 2436 C C . PRO A 1 307 ? -9.342 -17.825 5.618 1.00 70.88 307 PRO A C 1
ATOM 2438 O O . PRO A 1 307 ? -9.821 -17.122 6.504 1.00 70.88 307 PRO A O 1
ATOM 2441 N N . ILE A 1 308 ? -8.393 -17.392 4.790 1.00 80.69 308 ILE A N 1
ATOM 2442 C CA . ILE A 1 308 ? -7.806 -16.055 4.866 1.00 80.69 308 ILE A CA 1
ATOM 2443 C C . ILE A 1 308 ? -8.243 -15.213 3.672 1.00 80.69 308 ILE A C 1
ATOM 2445 O O . ILE A 1 308 ? -8.191 -15.648 2.517 1.00 80.69 308 ILE A O 1
ATOM 2449 N N . VAL A 1 309 ? -8.621 -13.974 3.976 1.00 84.62 309 VAL A N 1
ATOM 2450 C CA . VAL A 1 309 ? -8.745 -12.891 3.004 1.00 84.62 309 VAL A CA 1
ATOM 2451 C C . VAL A 1 309 ? -7.586 -11.926 3.234 1.00 84.62 309 VAL A C 1
ATOM 2453 O O . VAL A 1 309 ? -7.247 -11.619 4.373 1.00 84.62 309 VAL A O 1
ATOM 2456 N N . ILE A 1 310 ? -6.970 -11.471 2.150 1.00 92.06 310 ILE A N 1
ATOM 2457 C CA . ILE A 1 310 ? -5.820 -10.570 2.154 1.00 92.06 310 ILE A CA 1
ATOM 2458 C C . ILE A 1 310 ? -6.326 -9.185 1.764 1.00 92.06 310 ILE A C 1
ATOM 2460 O O . ILE A 1 310 ? -6.929 -9.013 0.703 1.00 92.06 310 ILE A O 1
ATOM 2464 N N . ASP A 1 311 ? -6.104 -8.191 2.618 1.00 93.00 311 ASP A N 1
ATOM 2465 C CA . ASP A 1 311 ? -6.653 -6.850 2.419 1.00 93.00 311 ASP A CA 1
ATOM 2466 C C . ASP A 1 311 ? -5.903 -6.082 1.330 1.00 93.00 311 ASP A C 1
ATOM 2468 O O . ASP A 1 311 ? -6.527 -5.357 0.555 1.00 93.00 311 ASP A O 1
ATOM 2472 N N . PHE A 1 312 ? -4.586 -6.271 1.224 1.00 96.69 312 PHE A N 1
ATOM 2473 C CA . PHE A 1 312 ? -3.772 -5.561 0.242 1.00 96.69 312 PHE A CA 1
ATOM 2474 C C . PHE A 1 312 ? -2.523 -6.348 -0.157 1.00 96.69 312 PHE A C 1
ATOM 2476 O O . PHE A 1 312 ? -1.809 -6.877 0.697 1.00 96.69 312 PHE A O 1
ATOM 2483 N N . VAL A 1 313 ? -2.210 -6.346 -1.450 1.00 98.19 313 VAL A N 1
ATOM 2484 C CA . VAL A 1 313 ? -0.910 -6.768 -1.972 1.00 98.19 313 VAL A CA 1
ATOM 2485 C C . VAL A 1 313 ? -0.320 -5.653 -2.832 1.00 98.19 313 VAL A C 1
ATOM 2487 O O . VAL A 1 313 ? -0.892 -5.297 -3.861 1.00 98.19 313 VAL A O 1
ATOM 2490 N N . GLY A 1 314 ? 0.819 -5.108 -2.402 1.00 98.12 314 GLY A N 1
ATOM 2491 C CA . GLY A 1 314 ? 1.538 -4.031 -3.083 1.00 98.12 314 GLY A CA 1
ATOM 2492 C C . GLY A 1 314 ? 2.901 -4.489 -3.575 1.00 98.12 314 GLY A C 1
ATOM 2493 O O . GLY A 1 314 ? 3.787 -4.782 -2.778 1.00 98.12 314 GLY A O 1
ATOM 2494 N N . VAL A 1 315 ? 3.095 -4.548 -4.886 1.00 97.50 315 VAL A N 1
ATOM 2495 C CA . VAL A 1 315 ? 4.330 -5.070 -5.472 1.00 97.50 315 VAL A CA 1
ATOM 2496 C C . VAL A 1 315 ? 5.016 -4.073 -6.397 1.00 97.50 315 VAL A C 1
ATOM 2498 O O . VAL A 1 315 ? 4.371 -3.372 -7.177 1.00 97.50 315 VAL A O 1
ATOM 2501 N N . TRP A 1 316 ? 6.346 -4.054 -6.340 1.00 95.75 316 TRP A N 1
ATOM 2502 C CA . TRP A 1 316 ? 7.196 -3.401 -7.330 1.00 95.75 316 TRP A CA 1
ATOM 2503 C C . TRP A 1 316 ? 7.772 -4.465 -8.264 1.00 95.75 316 TRP A C 1
ATOM 2505 O O . TRP A 1 316 ? 8.439 -5.407 -7.837 1.00 95.75 316 TRP A O 1
ATOM 2515 N N . ASP A 1 317 ? 7.492 -4.301 -9.545 1.00 91.75 317 ASP A N 1
ATOM 2516 C CA . ASP A 1 317 ? 8.110 -4.962 -10.683 1.00 91.75 317 ASP A CA 1
ATOM 2517 C C . ASP A 1 317 ? 8.355 -6.472 -10.508 1.00 91.75 317 ASP A C 1
ATOM 2519 O O . ASP A 1 317 ? 9.489 -6.952 -10.467 1.00 91.75 317 ASP A O 1
ATOM 2523 N N . THR A 1 318 ? 7.265 -7.232 -10.365 1.00 89.06 318 THR A N 1
ATOM 2524 C CA . THR A 1 318 ? 7.296 -8.683 -10.135 1.00 89.06 318 THR A CA 1
ATOM 2525 C C . THR A 1 318 ? 7.976 -9.397 -11.297 1.00 89.06 318 THR A C 1
ATOM 2527 O O . THR A 1 318 ? 7.437 -9.413 -12.403 1.00 89.06 318 THR A O 1
ATOM 2530 N N . VAL A 1 319 ? 9.086 -10.085 -11.037 1.00 76.94 319 VAL A N 1
ATOM 2531 C CA . VAL A 1 319 ? 9.762 -10.937 -12.028 1.00 76.94 319 VAL A CA 1
ATOM 2532 C C . VAL A 1 319 ? 9.655 -12.405 -11.633 1.00 76.94 319 VAL A C 1
ATOM 2534 O O . VAL A 1 319 ? 9.723 -12.747 -10.452 1.00 76.94 319 VAL A O 1
ATOM 2537 N N . GLY A 1 320 ? 9.447 -13.277 -12.621 1.00 65.81 320 GLY A N 1
ATOM 2538 C CA . GLY A 1 320 ? 9.318 -14.716 -12.391 1.00 65.81 320 GLY A CA 1
ATOM 2539 C C . GLY A 1 320 ? 10.563 -15.307 -11.723 1.00 65.81 320 GLY A C 1
ATOM 2540 O O . GLY A 1 320 ? 11.687 -15.008 -12.116 1.00 65.81 320 GLY A O 1
ATOM 2541 N N . SER A 1 321 ? 10.362 -16.155 -10.711 1.00 53.06 321 SER A N 1
ATOM 2542 C CA . SER A 1 321 ? 11.450 -16.764 -9.932 1.00 53.06 321 SER A CA 1
ATOM 2543 C C . SER A 1 321 ? 11.891 -18.145 -10.447 1.00 53.06 321 SER A C 1
ATOM 2545 O O . SER A 1 321 ? 12.776 -18.748 -9.858 1.00 53.06 321 SER A O 1
ATOM 2547 N N . LEU A 1 322 ? 11.307 -18.675 -11.523 1.00 50.69 322 LEU A N 1
ATOM 2548 C CA . LEU A 1 322 ? 11.697 -19.970 -12.095 1.00 50.69 322 LEU A CA 1
ATOM 2549 C C . LEU A 1 322 ? 12.287 -19.735 -13.486 1.00 50.69 322 LEU A C 1
ATOM 2551 O O . LEU A 1 322 ? 11.583 -19.368 -14.428 1.00 50.69 322 LEU A O 1
ATOM 2555 N N . GLY A 1 323 ? 13.617 -19.822 -13.533 1.00 45.91 323 GLY A N 1
ATOM 2556 C CA . GLY A 1 323 ? 14.461 -19.414 -14.644 1.00 45.91 323 GLY A CA 1
ATOM 2557 C C . GLY A 1 323 ? 14.364 -20.327 -15.861 1.00 45.91 323 GLY A C 1
ATOM 2558 O O . GLY A 1 323 ? 13.842 -21.437 -15.798 1.00 45.91 323 GLY A O 1
ATOM 2559 N N . ALA A 1 324 ? 14.834 -19.768 -16.978 1.00 42.06 324 ALA A N 1
ATOM 2560 C CA . ALA A 1 324 ? 15.281 -20.314 -18.267 1.00 42.06 324 ALA A CA 1
ATOM 2561 C C . ALA A 1 324 ? 14.876 -21.735 -18.743 1.00 42.06 324 ALA A C 1
ATOM 2563 O O . ALA A 1 324 ? 14.699 -21.928 -19.944 1.00 42.06 324 ALA A O 1
ATOM 2564 N N . LEU A 1 325 ? 14.744 -22.748 -17.883 1.00 38.31 325 LEU A N 1
ATOM 2565 C CA . LEU A 1 325 ? 14.547 -24.148 -18.266 1.00 38.31 325 LEU A CA 1
ATOM 2566 C C . LEU A 1 325 ? 13.119 -24.680 -18.033 1.00 38.31 325 LEU A C 1
ATOM 2568 O O . LEU A 1 325 ? 12.640 -25.458 -18.867 1.00 38.31 325 LEU A O 1
ATOM 2572 N N . LEU A 1 326 ? 12.396 -24.242 -16.991 1.00 41.03 326 LEU A N 1
ATOM 2573 C CA . LEU A 1 326 ? 11.055 -24.758 -16.646 1.00 41.03 326 LEU A CA 1
ATOM 2574 C C . LEU A 1 326 ? 10.086 -23.634 -16.219 1.00 41.03 326 LEU A C 1
ATOM 2576 O O . LEU A 1 326 ? 10.109 -23.212 -15.064 1.00 41.03 326 LEU A O 1
ATOM 2580 N N . PRO A 1 327 ? 9.189 -23.167 -17.110 1.00 46.22 327 PRO A N 1
ATOM 2581 C CA . PRO A 1 327 ? 8.167 -22.179 -16.785 1.00 46.22 327 PRO A CA 1
ATOM 2582 C C . PRO A 1 327 ? 7.021 -22.857 -16.025 1.00 46.22 327 PRO A C 1
ATOM 2584 O O . PRO A 1 327 ? 5.943 -23.080 -16.567 1.00 46.22 327 PRO A O 1
ATOM 2587 N N . GLN A 1 328 ? 7.250 -23.226 -14.768 1.00 49.59 328 GLN A N 1
ATOM 2588 C CA . GLN A 1 328 ? 6.149 -23.509 -13.854 1.00 49.59 328 GLN A CA 1
ATOM 2589 C C . GLN A 1 328 ? 5.831 -22.223 -13.103 1.00 49.59 328 GLN A C 1
ATOM 2591 O O . GLN A 1 328 ? 6.566 -21.798 -12.222 1.00 49.59 328 GLN A O 1
ATOM 2596 N N . THR A 1 329 ? 4.739 -21.560 -13.467 1.00 58.78 329 THR A N 1
ATOM 2597 C CA . THR A 1 329 ? 4.176 -20.520 -12.608 1.00 58.78 329 THR A CA 1
ATOM 2598 C C . THR A 1 329 ? 3.455 -21.202 -11.460 1.00 58.78 329 THR A C 1
ATOM 2600 O O . THR A 1 329 ? 2.587 -22.043 -11.708 1.00 58.78 329 THR A O 1
ATOM 2603 N N . LEU A 1 330 ? 3.778 -20.833 -10.219 1.00 69.62 330 LEU A N 1
ATOM 2604 C CA . LEU A 1 330 ? 2.978 -21.268 -9.077 1.00 69.62 330 LEU A CA 1
ATOM 2605 C C . LEU A 1 330 ? 1.507 -20.853 -9.281 1.00 69.62 330 LEU A C 1
ATOM 2607 O O . LEU A 1 330 ? 1.228 -19.835 -9.932 1.00 69.62 330 LEU A O 1
ATOM 2611 N N . PRO A 1 331 ? 0.548 -21.639 -8.767 1.00 73.06 331 PRO A N 1
ATOM 2612 C CA . PRO A 1 331 ? -0.859 -21.302 -8.892 1.00 73.06 331 PRO A CA 1
ATOM 2613 C C . PRO A 1 331 ? -1.154 -19.985 -8.163 1.00 73.06 331 PRO A C 1
ATOM 2615 O O . PRO A 1 331 ? -0.521 -19.642 -7.167 1.00 73.06 331 PRO A O 1
ATOM 2618 N N . TYR A 1 332 ? -2.133 -19.244 -8.679 1.00 82.56 332 TYR A N 1
ATOM 2619 C CA . TYR A 1 332 ? -2.616 -17.979 -8.116 1.00 82.56 332 TYR A CA 1
ATOM 2620 C C . TYR A 1 332 ? -1.586 -16.836 -8.021 1.00 82.56 332 TYR A C 1
ATOM 2622 O O . TYR A 1 332 ? -1.764 -15.886 -7.259 1.00 82.56 332 TYR A O 1
ATOM 2630 N N . ILE A 1 333 ? -0.510 -16.893 -8.814 1.00 84.31 333 ILE A N 1
ATOM 2631 C CA . ILE A 1 333 ? 0.441 -15.780 -8.930 1.00 84.31 333 ILE A CA 1
ATOM 2632 C C . ILE A 1 333 ? -0.185 -14.624 -9.709 1.00 84.31 333 ILE A C 1
ATOM 2634 O O . ILE A 1 333 ? -0.186 -13.489 -9.239 1.00 84.31 333 ILE A O 1
ATOM 2638 N N . ASN A 1 334 ? -0.710 -14.896 -10.906 1.00 86.19 334 ASN A N 1
ATOM 2639 C CA . ASN A 1 334 ? -1.264 -13.893 -11.820 1.00 86.19 334 ASN A CA 1
ATOM 2640 C C . ASN A 1 334 ? -2.743 -13.565 -11.577 1.00 86.19 334 ASN A C 1
ATOM 2642 O O . ASN A 1 334 ? -3.248 -12.632 -12.176 1.00 86.19 334 ASN A O 1
ATOM 2646 N N . TYR A 1 335 ? -3.431 -14.276 -10.693 1.00 86.94 335 TYR A N 1
ATOM 2647 C CA . TYR A 1 335 ? -4.787 -13.955 -10.245 1.00 86.94 335 TYR A CA 1
ATOM 2648 C C . TYR A 1 335 ? -4.986 -14.589 -8.868 1.00 86.94 335 TYR A C 1
ATOM 2650 O O . TYR A 1 335 ? -4.484 -15.682 -8.628 1.00 86.94 335 TYR A O 1
ATOM 2658 N N . ASN A 1 336 ? -5.722 -13.961 -7.960 1.00 88.75 336 ASN A N 1
ATOM 2659 C CA . ASN A 1 336 ? -5.994 -14.558 -6.654 1.00 88.75 336 ASN A CA 1
ATOM 2660 C C . ASN A 1 336 ? -7.285 -13.978 -6.062 1.00 88.75 336 ASN A C 1
ATOM 2662 O O . ASN A 1 336 ? -7.272 -12.810 -5.676 1.00 88.75 336 ASN A O 1
ATOM 2666 N N . PRO A 1 337 ? -8.377 -14.760 -5.963 1.00 87.88 337 PRO A N 1
ATOM 2667 C CA . PRO A 1 337 ? -9.660 -14.283 -5.437 1.00 87.88 337 PRO A CA 1
ATOM 2668 C C . PRO A 1 337 ? -9.633 -13.845 -3.965 1.00 87.88 337 PRO A C 1
ATOM 2670 O O . PRO A 1 337 ? -10.497 -13.086 -3.544 1.00 87.88 337 PRO A O 1
ATOM 2673 N N . SER A 1 338 ? -8.652 -14.296 -3.173 1.00 88.06 338 SER A N 1
ATOM 2674 C CA . SER A 1 338 ? -8.522 -13.905 -1.762 1.00 88.06 338 SER A CA 1
ATOM 2675 C C . SER A 1 338 ? -7.910 -12.514 -1.566 1.00 88.06 338 SER A C 1
ATOM 2677 O O . SER A 1 338 ? -7.896 -12.035 -0.436 1.00 88.06 338 SER A O 1
ATOM 2679 N N . ILE A 1 339 ? -7.392 -11.861 -2.612 1.00 93.62 339 ILE A N 1
ATOM 2680 C CA . ILE A 1 339 ? -6.809 -10.513 -2.518 1.00 93.62 339 ILE A CA 1
ATOM 2681 C C . ILE A 1 339 ? -7.895 -9.465 -2.780 1.00 93.62 339 ILE A C 1
ATOM 2683 O O . ILE A 1 339 ? -8.435 -9.410 -3.879 1.00 93.62 339 ILE A O 1
ATOM 2687 N N . LYS A 1 340 ? -8.190 -8.585 -1.818 1.00 92.31 340 LYS A N 1
ATOM 2688 C CA . LYS A 1 340 ? -9.150 -7.485 -2.029 1.00 92.31 340 LYS A CA 1
ATOM 2689 C C . LYS A 1 340 ? -8.574 -6.387 -2.914 1.00 92.31 340 LYS A C 1
ATOM 2691 O O . LYS A 1 340 ? -9.242 -5.917 -3.831 1.00 92.31 340 LYS A O 1
ATOM 2696 N N . ILE A 1 341 ? -7.342 -5.966 -2.629 1.00 95.25 341 ILE A N 1
ATOM 2697 C CA . ILE A 1 341 ? -6.689 -4.852 -3.315 1.00 95.25 341 ILE A CA 1
ATOM 2698 C C . ILE A 1 341 ? -5.312 -5.290 -3.803 1.00 95.25 341 ILE A C 1
ATOM 2700 O O . ILE A 1 341 ? -4.488 -5.743 -3.013 1.00 95.25 341 ILE A O 1
ATOM 2704 N N . PHE A 1 342 ? -5.054 -5.148 -5.101 1.00 97.00 342 PHE A N 1
ATOM 2705 C CA . PHE A 1 342 ? -3.764 -5.453 -5.719 1.00 97.00 342 PHE A CA 1
ATOM 2706 C C . PHE A 1 342 ? -3.198 -4.207 -6.404 1.00 97.00 342 PHE A C 1
ATOM 2708 O O . PHE A 1 342 ? -3.903 -3.538 -7.168 1.00 97.00 342 PHE A O 1
ATOM 2715 N N . ARG A 1 343 ? -1.930 -3.890 -6.133 1.00 97.31 343 ARG A N 1
ATOM 2716 C CA . ARG A 1 343 ? -1.190 -2.769 -6.725 1.00 97.31 343 ARG A CA 1
ATOM 2717 C C . ARG A 1 343 ? 0.145 -3.246 -7.263 1.00 97.31 343 ARG A C 1
ATOM 2719 O O . ARG A 1 343 ? 0.900 -3.887 -6.538 1.00 97.31 343 ARG A O 1
ATOM 2726 N N . HIS A 1 344 ? 0.444 -2.894 -8.507 1.00 97.38 344 HIS A N 1
ATOM 2727 C CA . HIS A 1 344 ? 1.690 -3.268 -9.163 1.00 97.38 344 HIS A CA 1
ATOM 2728 C C . HIS A 1 344 ? 2.317 -2.074 -9.878 1.00 97.38 344 HIS A C 1
ATOM 2730 O O . HIS A 1 344 ? 1.751 -1.573 -10.847 1.00 97.38 344 HIS A O 1
ATOM 2736 N N . ALA A 1 345 ? 3.485 -1.637 -9.411 1.00 97.38 345 ALA A N 1
ATOM 2737 C CA . ALA A 1 345 ? 4.307 -0.658 -10.116 1.00 97.38 345 ALA A CA 1
ATOM 2738 C C . ALA A 1 345 ? 5.268 -1.385 -11.066 1.00 97.38 345 ALA A C 1
ATOM 2740 O O . ALA A 1 345 ? 6.008 -2.258 -10.620 1.00 97.38 345 ALA A O 1
ATOM 2741 N N . LEU A 1 346 ? 5.258 -1.046 -12.354 1.00 93.88 346 LEU A N 1
ATOM 2742 C CA . LEU A 1 346 ? 5.971 -1.760 -13.420 1.00 93.88 346 LEU A CA 1
ATOM 2743 C C . LEU A 1 346 ? 6.977 -0.859 -14.144 1.00 93.88 346 LEU A C 1
ATOM 2745 O O . LEU A 1 346 ? 6.715 0.321 -14.359 1.00 93.88 346 LEU A O 1
ATOM 2749 N N . ALA A 1 347 ? 8.114 -1.426 -14.550 1.00 91.56 347 ALA A N 1
ATOM 2750 C CA . ALA A 1 347 ? 9.169 -0.713 -15.278 1.00 91.56 347 ALA A CA 1
ATOM 2751 C C . ALA A 1 347 ? 8.949 -0.733 -16.801 1.00 91.56 347 ALA A C 1
ATOM 2753 O O . ALA A 1 347 ? 8.871 -1.822 -17.386 1.00 91.56 347 ALA A O 1
ATOM 2754 N N . LEU A 1 348 ? 8.905 0.448 -17.435 1.00 88.38 348 LEU A N 1
ATOM 2755 C CA . LEU A 1 348 ? 8.800 0.616 -18.895 1.00 88.38 348 LEU A CA 1
ATOM 2756 C C . LEU A 1 348 ? 10.101 0.289 -19.638 1.00 88.38 348 LEU A C 1
ATOM 2758 O O . LEU A 1 348 ? 10.046 -0.285 -20.722 1.00 88.38 348 LEU A O 1
ATOM 2762 N N . ASP A 1 349 ? 11.263 0.627 -19.076 1.00 84.94 349 ASP A N 1
ATOM 2763 C CA . ASP A 1 349 ? 12.534 0.638 -19.827 1.00 84.94 349 ASP A CA 1
ATOM 2764 C C . ASP A 1 349 ? 13.424 -0.586 -19.552 1.00 84.94 349 ASP A C 1
ATOM 2766 O O . ASP A 1 349 ? 14.578 -0.668 -19.984 1.00 84.94 349 ASP A O 1
ATOM 2770 N N . GLU A 1 350 ? 12.902 -1.567 -18.818 1.00 82.50 350 GLU A N 1
ATOM 2771 C CA . GLU A 1 350 ? 13.614 -2.809 -18.539 1.00 82.50 350 GLU A CA 1
ATOM 2772 C C . GLU A 1 350 ? 13.670 -3.711 -19.786 1.00 82.50 350 GLU A C 1
ATOM 2774 O O . GLU A 1 350 ? 12.682 -3.904 -20.498 1.00 82.50 350 GLU A O 1
ATOM 2779 N N . HIS A 1 351 ? 14.847 -4.277 -20.054 1.00 73.75 351 HIS A N 1
ATOM 2780 C CA . HIS A 1 351 ? 15.146 -4.982 -21.304 1.00 73.75 351 HIS A CA 1
ATOM 2781 C C . HIS A 1 351 ? 15.934 -6.284 -21.123 1.00 73.75 351 HIS A C 1
ATOM 2783 O O . HIS A 1 351 ? 16.281 -6.945 -22.103 1.00 73.75 351 HIS A O 1
ATOM 2789 N N . ARG A 1 352 ? 16.205 -6.685 -19.877 1.00 68.31 352 ARG A N 1
ATOM 2790 C CA . ARG A 1 352 ? 16.894 -7.941 -19.583 1.00 68.31 352 ARG A CA 1
ATOM 2791 C C . ARG A 1 352 ? 15.951 -9.139 -19.689 1.00 68.31 352 ARG A C 1
ATOM 2793 O O . ARG A 1 352 ? 14.852 -9.147 -19.133 1.00 68.31 352 ARG A O 1
ATOM 2800 N N . ALA A 1 353 ? 16.447 -10.203 -20.310 1.00 59.94 353 ALA A N 1
ATOM 2801 C CA . ALA A 1 353 ? 15.741 -11.433 -20.677 1.00 59.94 353 ALA A CA 1
ATOM 2802 C C . ALA A 1 353 ? 14.948 -12.104 -19.572 1.00 59.94 353 ALA A C 1
ATOM 2804 O O . ALA A 1 353 ? 13.879 -12.659 -19.813 1.00 59.94 353 ALA A O 1
ATOM 2805 N N . ASN A 1 354 ? 15.514 -12.087 -18.371 1.00 61.34 354 ASN A N 1
ATOM 2806 C CA . ASN A 1 354 ? 14.983 -12.796 -17.217 1.00 61.34 354 ASN A CA 1
ATOM 2807 C C . ASN A 1 354 ? 14.191 -11.887 -16.282 1.00 61.34 354 ASN A C 1
ATOM 2809 O O . ASN A 1 354 ? 13.720 -12.338 -15.243 1.00 61.34 354 ASN A O 1
ATOM 2813 N N . PHE A 1 355 ? 14.010 -10.623 -16.661 1.00 66.25 355 PHE A N 1
ATOM 2814 C CA . PHE A 1 355 ? 13.168 -9.669 -15.954 1.00 66.25 355 PHE A CA 1
ATOM 2815 C C . PHE A 1 355 ? 11.826 -9.519 -16.678 1.00 66.25 355 PHE A C 1
ATOM 2817 O O . PHE A 1 355 ? 11.317 -8.409 -16.824 1.00 66.25 355 PHE A O 1
ATOM 2824 N N . VAL A 1 356 ? 11.251 -10.637 -17.141 1.00 73.00 356 VAL A N 1
ATOM 2825 C CA . VAL A 1 356 ? 9.891 -10.664 -17.698 1.00 73.00 356 VAL A CA 1
ATOM 2826 C C . VAL A 1 356 ? 8.897 -10.392 -16.565 1.00 73.00 356 VAL A C 1
ATOM 2828 O O . VAL A 1 356 ? 8.908 -11.124 -15.565 1.00 73.00 356 VAL A O 1
ATOM 2831 N N . PRO A 1 357 ? 8.043 -9.362 -16.695 1.00 79.56 357 PRO A N 1
ATOM 2832 C CA . PRO A 1 357 ? 7.098 -9.020 -15.651 1.00 79.56 357 PRO A CA 1
ATOM 2833 C C . PRO A 1 357 ? 5.992 -10.076 -15.559 1.00 79.56 357 PRO A C 1
ATOM 2835 O O . PRO A 1 357 ? 5.425 -10.508 -16.563 1.00 79.56 357 PRO A O 1
ATOM 2838 N N . SER A 1 358 ? 5.654 -10.485 -14.339 1.00 83.50 358 SER A N 1
ATOM 2839 C CA . SER A 1 358 ? 4.478 -11.318 -14.072 1.00 83.50 358 SER A CA 1
ATOM 2840 C C . SER A 1 358 ? 3.251 -10.417 -13.930 1.00 83.50 358 SER A C 1
ATOM 2842 O O . SER A 1 358 ? 3.002 -9.887 -12.850 1.00 83.50 358 SER A O 1
ATOM 2844 N N . LEU A 1 359 ? 2.500 -10.209 -15.009 1.00 86.25 359 LEU A N 1
ATOM 2845 C CA . LEU A 1 359 ? 1.307 -9.349 -15.003 1.00 86.25 359 LEU A CA 1
ATOM 2846 C C . LEU A 1 359 ? 0.103 -10.019 -14.324 1.00 86.25 359 LEU A C 1
ATOM 2848 O O . LEU A 1 359 ? 0.090 -11.239 -14.113 1.00 86.25 359 LEU A O 1
ATOM 2852 N N . TRP A 1 360 ? -0.891 -9.221 -13.942 1.00 88.12 360 TRP A N 1
ATOM 2853 C CA . TRP A 1 360 ? -2.178 -9.720 -13.462 1.00 88.12 360 TRP A CA 1
ATOM 2854 C C . TRP A 1 360 ? -3.075 -10.155 -14.632 1.00 88.12 360 TRP A C 1
ATOM 2856 O O . TRP A 1 360 ? -3.127 -9.519 -15.682 1.00 88.12 360 TRP A O 1
ATOM 2866 N N . ASP A 1 361 ? -3.806 -11.254 -14.462 1.00 86.94 361 ASP A N 1
ATOM 2867 C CA . ASP A 1 361 ? -4.793 -11.741 -15.420 1.00 86.94 361 ASP A CA 1
ATOM 2868 C C . ASP A 1 361 ? -6.144 -11.066 -15.156 1.00 86.94 361 ASP A C 1
ATOM 2870 O O . ASP A 1 361 ? -6.988 -11.569 -14.410 1.00 86.94 361 ASP A O 1
ATOM 2874 N N . HIS A 1 362 ? -6.345 -9.903 -15.780 1.00 85.62 362 HIS A N 1
ATOM 2875 C CA . HIS A 1 362 ? -7.552 -9.083 -15.609 1.00 85.62 362 HIS A CA 1
ATOM 2876 C C . HIS A 1 362 ? -8.843 -9.785 -16.043 1.00 85.62 362 HIS A C 1
ATOM 2878 O O . HIS A 1 362 ? -9.912 -9.440 -15.545 1.00 85.62 362 HIS A O 1
ATOM 2884 N N . ALA A 1 363 ? -8.767 -10.808 -16.901 1.00 84.00 363 ALA A N 1
ATOM 2885 C CA . ALA A 1 363 ? -9.935 -11.600 -17.289 1.00 84.00 363 ALA A CA 1
ATOM 2886 C C . ALA A 1 363 ? -10.461 -12.488 -16.146 1.00 84.00 363 ALA A C 1
ATOM 2888 O O . ALA A 1 363 ? -11.570 -13.011 -16.234 1.00 84.00 363 ALA A O 1
ATOM 2889 N N . ARG A 1 364 ? -9.665 -12.675 -15.086 1.00 86.75 364 ARG A N 1
ATOM 2890 C CA . ARG A 1 364 ? -9.981 -13.519 -13.926 1.00 86.75 364 ARG A CA 1
ATOM 2891 C C . ARG A 1 364 ? -10.245 -12.719 -12.651 1.00 86.75 364 ARG A C 1
ATOM 2893 O O . ARG A 1 364 ? -10.429 -13.322 -11.595 1.00 86.75 364 ARG A O 1
ATOM 2900 N N . THR A 1 365 ? -10.247 -11.391 -12.739 1.00 87.56 365 THR A N 1
ATOM 2901 C CA . THR A 1 365 ? -10.596 -10.507 -11.624 1.00 87.56 365 THR A CA 1
ATOM 2902 C C . THR A 1 365 ? -12.066 -10.705 -11.261 1.00 87.56 365 THR A C 1
ATOM 2904 O O . THR A 1 365 ? -12.941 -10.579 -12.118 1.00 87.56 365 THR A O 1
ATOM 2907 N N . VAL A 1 366 ? -12.344 -11.022 -9.995 1.00 85.94 366 VAL A N 1
ATOM 2908 C CA . VAL A 1 366 ? -13.718 -11.241 -9.516 1.00 85.94 366 VAL A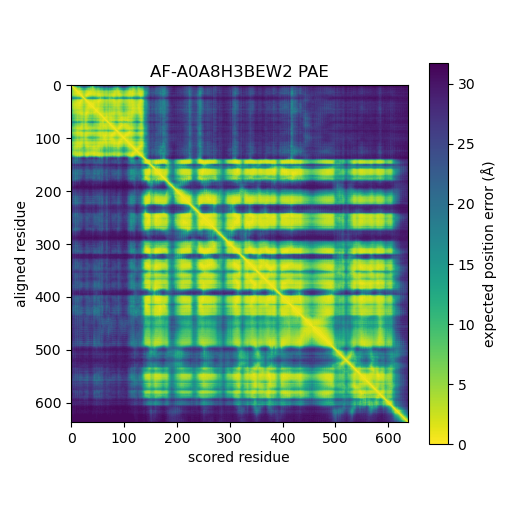 CA 1
ATOM 2909 C C . VAL A 1 366 ? -14.357 -9.925 -9.044 1.00 85.94 366 VAL A C 1
ATOM 2911 O O . VAL A 1 366 ? -13.634 -8.998 -8.658 1.00 85.94 366 VAL A O 1
ATOM 2914 N N . PRO A 1 367 ? -15.701 -9.806 -9.053 1.00 83.06 367 PRO A N 1
ATOM 2915 C CA . PRO A 1 367 ? -16.385 -8.625 -8.530 1.00 83.06 367 PRO A CA 1
ATOM 2916 C C . PRO A 1 367 ? -15.950 -8.289 -7.097 1.00 83.06 367 PRO A C 1
ATOM 2918 O O . PRO A 1 367 ? -15.813 -9.174 -6.258 1.00 83.06 367 PRO A O 1
ATOM 2921 N N . GLY A 1 368 ? -15.728 -7.003 -6.820 1.00 81.44 368 GLY A N 1
ATOM 2922 C CA . GLY A 1 368 ? -15.277 -6.519 -5.510 1.00 81.44 368 GLY A CA 1
ATOM 2923 C C . GLY A 1 368 ? -13.756 -6.455 -5.327 1.00 81.44 368 GLY A C 1
ATOM 2924 O O . GLY A 1 368 ? -13.302 -5.818 -4.377 1.00 81.44 368 GLY A O 1
ATOM 2925 N N . GLN A 1 369 ? -12.957 -7.027 -6.238 1.00 89.12 369 GLN A N 1
ATOM 2926 C CA . GLN A 1 369 ? -11.508 -6.812 -6.243 1.00 89.12 369 GLN A CA 1
ATOM 2927 C C . GLN A 1 369 ? -11.144 -5.465 -6.868 1.00 89.12 369 GLN A C 1
ATOM 2929 O O . GLN A 1 369 ? -11.645 -5.091 -7.928 1.00 89.12 369 GLN A O 1
ATOM 2934 N N . ASN A 1 370 ? -10.206 -4.762 -6.241 1.00 90.38 370 ASN A N 1
ATOM 2935 C CA . ASN A 1 370 ? -9.627 -3.536 -6.765 1.00 90.38 370 ASN A CA 1
ATOM 2936 C C . ASN A 1 370 ? -8.187 -3.805 -7.218 1.00 90.38 370 ASN A C 1
ATOM 2938 O O . ASN A 1 370 ? -7.258 -3.809 -6.411 1.00 90.38 370 ASN A O 1
ATOM 2942 N N . VAL A 1 371 ? -7.999 -4.019 -8.518 1.00 92.75 371 VAL A N 1
ATOM 2943 C CA . VAL A 1 371 ? -6.703 -4.348 -9.126 1.00 92.75 371 VAL A CA 1
ATOM 2944 C C . VAL A 1 371 ? -6.200 -3.161 -9.942 1.00 92.75 371 VAL A C 1
ATOM 2946 O O . VAL A 1 371 ? -6.937 -2.607 -10.757 1.00 92.75 371 VAL A O 1
ATOM 2949 N N . ARG A 1 372 ? -4.930 -2.787 -9.752 1.00 93.06 372 ARG A N 1
ATOM 2950 C CA . ARG A 1 372 ? -4.276 -1.733 -10.532 1.00 93.06 372 ARG A CA 1
ATOM 2951 C C . ARG A 1 372 ? -2.832 -2.097 -10.859 1.00 93.06 372 ARG A C 1
ATOM 2953 O O . ARG A 1 372 ? -2.055 -2.419 -9.961 1.00 93.06 372 ARG A O 1
ATOM 2960 N N . GLU A 1 373 ? -2.477 -1.996 -12.134 1.00 93.75 373 GLU A N 1
ATOM 2961 C CA . GLU A 1 373 ? -1.104 -2.120 -12.625 1.00 93.75 373 GLU A CA 1
ATOM 2962 C C . GLU A 1 373 ? -0.739 -0.841 -13.373 1.00 93.75 373 GLU A C 1
ATOM 2964 O O . GLU A 1 373 ? -1.493 -0.412 -14.248 1.00 93.75 373 GLU A O 1
ATOM 2969 N N . VAL A 1 374 ? 0.380 -0.224 -12.999 1.00 95.44 374 VAL A N 1
ATOM 2970 C CA . VAL A 1 374 ? 0.782 1.099 -13.487 1.00 95.44 374 VAL A CA 1
ATOM 2971 C C . VAL A 1 374 ? 2.241 1.060 -13.904 1.00 95.44 374 VAL A C 1
ATOM 2973 O O . VAL A 1 374 ? 3.106 0.615 -13.149 1.00 95.44 374 VAL A O 1
ATOM 2976 N N . TRP A 1 375 ? 2.503 1.519 -15.120 1.00 94.00 375 TRP A N 1
ATOM 2977 C CA . TRP A 1 375 ? 3.819 1.544 -15.733 1.00 94.00 375 TRP A CA 1
ATOM 2978 C C . TRP A 1 375 ? 4.490 2.904 -15.524 1.00 94.00 375 TRP A C 1
ATOM 2980 O O . TRP A 1 375 ? 3.889 3.958 -15.745 1.00 94.00 375 TRP A O 1
ATOM 2990 N N . PHE A 1 376 ? 5.752 2.867 -15.112 1.00 94.00 376 PHE A N 1
ATOM 2991 C CA . PHE A 1 376 ? 6.581 4.018 -14.773 1.00 94.00 376 PHE A CA 1
ATOM 2992 C C . PHE A 1 376 ? 7.847 4.028 -15.639 1.00 94.00 376 PHE A C 1
ATOM 2994 O O . PHE A 1 376 ? 8.350 2.973 -16.037 1.00 94.00 376 PHE A O 1
ATOM 3001 N N . ARG A 1 377 ? 8.381 5.226 -15.901 1.00 90.12 377 ARG A N 1
ATOM 3002 C CA . ARG A 1 377 ? 9.671 5.414 -16.581 1.00 90.12 377 ARG A CA 1
ATOM 3003 C C . ARG A 1 377 ? 10.811 4.826 -15.741 1.00 90.12 377 ARG A C 1
ATOM 3005 O O . ARG A 1 377 ? 10.825 4.973 -14.520 1.00 90.12 377 ARG A O 1
ATOM 3012 N N . GLY A 1 378 ? 11.784 4.211 -16.406 1.00 86.88 378 GLY A N 1
ATOM 3013 C CA . GLY A 1 378 ? 12.981 3.619 -15.818 1.00 86.88 378 GLY A CA 1
ATOM 3014 C C . GLY A 1 378 ? 13.036 2.090 -15.906 1.00 86.88 378 GLY A C 1
ATOM 3015 O O . GLY A 1 378 ? 12.091 1.420 -16.329 1.00 86.88 378 GLY A O 1
ATOM 3016 N N . GLN A 1 379 ? 14.184 1.537 -15.508 1.00 84.31 379 GLN A N 1
ATOM 3017 C CA . GLN A 1 379 ? 14.458 0.098 -15.427 1.00 84.31 379 GLN A CA 1
ATOM 3018 C C . GLN A 1 379 ? 14.023 -0.484 -14.070 1.00 84.31 379 GLN A C 1
ATOM 3020 O O . GLN A 1 379 ? 13.547 0.227 -13.186 1.00 84.31 379 GLN A O 1
ATOM 3025 N N . HIS A 1 380 ? 14.227 -1.787 -13.863 1.00 84.88 380 HIS A N 1
ATOM 3026 C CA . HIS A 1 380 ? 13.786 -2.520 -12.669 1.00 84.88 380 HIS A CA 1
ATOM 3027 C C . HIS A 1 380 ? 14.116 -1.836 -11.324 1.00 84.88 380 HIS A C 1
ATOM 3029 O O . HIS A 1 380 ? 13.250 -1.685 -10.462 1.00 84.88 380 HIS A O 1
ATOM 3035 N N . THR A 1 381 ? 15.356 -1.372 -11.138 1.00 83.19 381 THR A N 1
ATOM 3036 C CA . THR A 1 381 ? 15.809 -0.696 -9.904 1.00 83.19 381 THR A CA 1
ATOM 3037 C C . THR A 1 381 ? 15.355 0.758 -9.815 1.00 83.19 381 THR A C 1
ATOM 3039 O O . THR A 1 381 ? 15.342 1.334 -8.732 1.00 83.19 381 THR A O 1
ATOM 3042 N N . ASN A 1 382 ? 14.938 1.366 -10.927 1.00 87.38 382 ASN A N 1
ATOM 3043 C CA . ASN A 1 382 ? 14.297 2.676 -10.899 1.00 87.38 382 ASN A CA 1
ATOM 3044 C C . ASN A 1 382 ? 12.852 2.600 -10.417 1.00 87.38 382 ASN A C 1
ATOM 3046 O O . ASN A 1 382 ? 12.301 3.637 -10.093 1.00 87.38 382 ASN A O 1
ATOM 3050 N N . ILE A 1 383 ? 12.254 1.407 -10.345 1.00 91.19 383 ILE A N 1
ATOM 3051 C CA . ILE A 1 383 ? 10.914 1.202 -9.784 1.00 91.19 383 ILE A CA 1
ATOM 3052 C C . ILE A 1 383 ? 11.005 0.597 -8.385 1.00 91.19 383 ILE A C 1
ATOM 3054 O O . ILE A 1 383 ? 10.342 1.041 -7.459 1.00 91.19 383 ILE A O 1
ATOM 3058 N N . GLY A 1 384 ? 11.859 -0.401 -8.177 1.00 87.62 384 GLY A N 1
ATOM 3059 C CA . GLY A 1 384 ? 12.006 -1.013 -6.856 1.00 87.62 384 GLY A CA 1
ATOM 3060 C C . GLY A 1 384 ? 12.998 -0.345 -5.919 1.00 87.62 384 GLY A C 1
ATOM 3061 O O . GLY A 1 384 ? 13.062 -0.733 -4.758 1.00 87.62 384 GLY A O 1
ATOM 3062 N N . GLY A 1 385 ? 13.791 0.617 -6.387 1.00 85.25 385 GLY A N 1
ATOM 3063 C CA . GLY A 1 385 ? 14.936 1.149 -5.649 1.00 85.25 385 GLY A CA 1
ATOM 3064 C C . GLY A 1 385 ? 16.166 0.231 -5.702 1.00 85.25 385 GLY A C 1
ATOM 3065 O O . GLY A 1 385 ? 16.198 -0.765 -6.428 1.00 85.25 385 GLY A O 1
ATOM 3066 N N . GLY A 1 386 ? 17.201 0.587 -4.936 1.00 75.62 386 GLY A N 1
ATOM 3067 C CA . GLY A 1 386 ? 18.476 -0.143 -4.899 1.00 75.62 386 GLY A CA 1
ATOM 3068 C C . GLY A 1 386 ? 19.515 0.276 -5.948 1.00 75.62 386 GLY A C 1
ATOM 3069 O O . GLY A 1 386 ? 20.550 -0.372 -6.062 1.00 75.62 386 GLY A O 1
ATOM 3070 N N . ALA A 1 387 ? 19.260 1.337 -6.721 1.00 66.31 387 ALA A N 1
ATOM 3071 C CA . ALA A 1 387 ? 20.260 1.920 -7.617 1.00 66.31 387 ALA A CA 1
ATOM 3072 C C . ALA A 1 387 ? 21.175 2.917 -6.868 1.00 66.31 387 ALA A C 1
ATOM 3074 O O . ALA A 1 387 ? 20.681 3.644 -5.998 1.00 66.31 387 ALA A O 1
ATOM 3075 N N . PRO A 1 388 ? 22.469 3.016 -7.229 1.00 59.00 388 PRO A N 1
ATOM 3076 C CA . PRO A 1 388 ? 23.348 4.073 -6.740 1.00 59.00 388 PRO A CA 1
ATOM 3077 C C . PRO A 1 388 ? 22.831 5.459 -7.125 1.00 59.00 388 PRO A C 1
ATOM 3079 O O . PRO A 1 388 ? 22.319 5.647 -8.229 1.00 59.00 388 PRO A O 1
ATOM 3082 N N . SER A 1 389 ? 23.014 6.442 -6.238 1.00 55.84 389 SER A N 1
ATOM 3083 C CA . SER A 1 389 ? 22.777 7.848 -6.580 1.00 55.84 389 SER A CA 1
ATOM 3084 C C . SER A 1 389 ? 23.699 8.249 -7.744 1.00 55.84 389 SER A C 1
ATOM 3086 O O . SER A 1 389 ? 24.918 8.083 -7.612 1.00 55.84 389 SER A O 1
ATOM 3088 N N . PRO A 1 390 ? 23.171 8.788 -8.863 1.00 47.03 390 PRO A N 1
ATOM 3089 C CA . PRO A 1 390 ? 23.976 9.170 -10.027 1.00 47.03 390 PRO A CA 1
ATOM 3090 C C . PRO A 1 390 ? 25.063 10.206 -9.714 1.00 47.03 390 PRO A C 1
ATOM 3092 O O . PRO A 1 390 ? 26.066 10.286 -10.417 1.00 47.03 390 PRO A O 1
ATOM 3095 N N . THR A 1 391 ? 24.874 11.007 -8.663 1.00 49.56 391 THR A N 1
ATOM 3096 C CA . THR A 1 391 ? 25.739 12.145 -8.327 1.00 49.56 391 THR A CA 1
ATOM 3097 C C . THR A 1 391 ? 26.770 11.830 -7.245 1.00 49.56 391 THR A C 1
ATOM 3099 O O . THR A 1 391 ? 27.571 12.697 -6.905 1.00 49.56 391 THR A O 1
ATOM 3102 N N . GLY A 1 392 ? 26.741 10.630 -6.648 1.00 46.06 392 GLY A N 1
ATOM 3103 C CA . GLY A 1 392 ? 27.549 10.303 -5.465 1.00 46.06 392 GLY A CA 1
ATOM 3104 C C . GLY A 1 392 ? 27.215 11.145 -4.222 1.00 46.06 392 GLY A C 1
ATOM 3105 O O . GLY A 1 392 ? 27.799 10.926 -3.162 1.00 46.06 392 GLY A O 1
ATOM 3106 N N . ALA A 1 393 ? 26.270 12.085 -4.327 1.00 40.94 393 ALA A N 1
ATOM 3107 C CA . ALA A 1 393 ? 25.807 12.887 -3.212 1.00 40.94 393 ALA A CA 1
ATOM 3108 C C . ALA A 1 393 ? 24.924 12.025 -2.291 1.00 40.94 393 ALA A C 1
ATOM 3110 O O . ALA A 1 393 ? 24.098 11.249 -2.791 1.00 40.94 393 ALA A O 1
ATOM 3111 N N . PRO A 1 394 ? 25.065 12.152 -0.958 1.00 40.12 394 PRO A N 1
ATOM 3112 C CA . PRO A 1 394 ? 24.140 11.543 -0.015 1.00 40.12 394 PRO A CA 1
ATOM 3113 C C . PRO A 1 394 ? 22.769 12.175 -0.240 1.00 40.12 394 PRO A C 1
ATOM 3115 O O . PRO A 1 394 ? 22.560 13.353 0.034 1.00 40.12 394 PRO A O 1
ATOM 3118 N N . GLY A 1 395 ? 21.843 11.420 -0.813 1.00 48.06 395 GLY A N 1
ATOM 3119 C CA . GLY A 1 395 ? 20.560 11.978 -1.191 1.00 48.06 395 GLY A CA 1
ATOM 3120 C C . GLY A 1 395 ? 19.593 10.898 -1.613 1.00 48.06 395 GLY A C 1
ATOM 3121 O O . GLY A 1 395 ? 19.936 9.976 -2.347 1.00 48.06 395 GLY A O 1
ATOM 3122 N N . PHE A 1 396 ? 18.369 11.032 -1.126 1.00 51.94 396 PHE A N 1
ATOM 3123 C CA . PHE A 1 396 ? 17.276 10.136 -1.434 1.00 51.94 396 PHE A CA 1
ATOM 3124 C C . PHE A 1 396 ? 16.668 10.393 -2.820 1.00 51.94 396 PHE A C 1
ATOM 3126 O O . PHE A 1 396 ? 15.788 9.632 -3.201 1.00 51.94 396 PHE A O 1
ATOM 3133 N N . SER A 1 397 ? 17.087 11.425 -3.567 1.00 57.22 397 SER A N 1
ATOM 3134 C CA . SER A 1 397 ? 16.502 11.757 -4.874 1.00 57.22 397 SER A CA 1
ATOM 3135 C C . SER A 1 397 ? 16.864 10.701 -5.913 1.00 57.22 397 SER A C 1
ATOM 3137 O O . SER A 1 397 ? 18.031 10.453 -6.221 1.00 57.22 397 SER A O 1
ATOM 3139 N N . ALA A 1 398 ? 15.835 10.006 -6.378 1.00 76.56 398 ALA A N 1
ATOM 3140 C CA . ALA A 1 398 ? 15.950 8.876 -7.274 1.00 76.56 398 ALA A CA 1
ATOM 3141 C C . ALA A 1 398 ? 14.614 8.673 -7.978 1.00 76.56 398 ALA A C 1
ATOM 3143 O O . ALA A 1 398 ? 13.558 8.785 -7.359 1.00 76.56 398 ALA A O 1
ATOM 3144 N N . LEU A 1 399 ? 14.667 8.217 -9.229 1.00 86.19 399 LEU A N 1
ATOM 3145 C CA . LEU A 1 399 ? 13.478 7.877 -10.018 1.00 86.19 399 LEU A CA 1
ATOM 3146 C C . LEU A 1 399 ? 12.540 6.878 -9.291 1.00 86.19 399 LEU A C 1
ATOM 3148 O O . LEU A 1 399 ? 11.325 6.911 -9.461 1.00 86.19 399 LEU A O 1
ATOM 3152 N N . SER A 1 400 ? 13.092 6.054 -8.388 1.00 89.19 400 SER A N 1
ATOM 3153 C CA . SER A 1 400 ? 12.329 5.118 -7.542 1.00 89.19 400 SER A CA 1
ATOM 3154 C C . SER A 1 400 ? 11.395 5.761 -6.523 1.00 89.19 400 SER A C 1
ATOM 3156 O O . SER A 1 400 ? 10.417 5.121 -6.134 1.00 89.19 400 SER A O 1
ATOM 3158 N N . ASN A 1 401 ? 11.618 7.017 -6.139 1.00 91.31 401 ASN A N 1
ATOM 3159 C CA . ASN A 1 401 ? 10.752 7.715 -5.192 1.00 91.31 401 ASN A CA 1
ATOM 3160 C C . ASN A 1 401 ? 9.338 7.923 -5.734 1.00 91.31 401 ASN A C 1
ATOM 3162 O O . ASN A 1 401 ? 8.391 7.847 -4.958 1.00 91.31 401 ASN A O 1
ATOM 3166 N N . ILE A 1 402 ? 9.190 8.107 -7.050 1.00 93.88 402 ILE A N 1
ATOM 3167 C CA . ILE A 1 402 ? 7.893 8.272 -7.723 1.00 93.88 402 ILE A CA 1
ATOM 3168 C C . ILE A 1 402 ? 6.981 7.084 -7.389 1.00 93.88 402 ILE A C 1
ATOM 3170 O O . ILE A 1 402 ? 5.887 7.229 -6.849 1.00 93.88 402 ILE A O 1
ATOM 3174 N N . SER A 1 403 ? 7.477 5.870 -7.635 1.00 95.44 403 SER A N 1
ATOM 3175 C CA . SER A 1 403 ? 6.730 4.637 -7.369 1.00 95.44 403 SER A CA 1
ATOM 3176 C C . SER A 1 403 ? 6.573 4.315 -5.870 1.00 95.44 403 SER A C 1
ATOM 3178 O O . SER A 1 403 ? 5.637 3.607 -5.492 1.00 95.44 403 SER A O 1
ATOM 3180 N N . LEU A 1 404 ? 7.455 4.829 -5.000 1.00 94.94 404 LEU A N 1
ATOM 3181 C CA . LEU A 1 404 ? 7.298 4.744 -3.542 1.00 94.94 404 LEU A CA 1
ATOM 3182 C C . LEU A 1 404 ? 6.156 5.646 -3.066 1.00 94.94 404 LEU A C 1
ATOM 3184 O O . LEU A 1 404 ? 5.264 5.166 -2.366 1.00 94.94 404 LEU A O 1
ATOM 3188 N N . ARG A 1 405 ? 6.157 6.923 -3.478 1.00 93.62 405 ARG A N 1
ATOM 3189 C CA . ARG A 1 405 ? 5.081 7.886 -3.202 1.00 93.62 405 ARG A CA 1
ATOM 3190 C C . ARG A 1 405 ? 3.749 7.360 -3.700 1.00 93.62 405 ARG A C 1
ATOM 3192 O O . ARG A 1 405 ? 2.792 7.318 -2.930 1.00 93.62 405 ARG A O 1
ATOM 3199 N N . TRP A 1 406 ? 3.733 6.836 -4.924 1.00 95.38 406 TRP A N 1
ATOM 3200 C CA . TRP A 1 406 ? 2.567 6.166 -5.480 1.00 95.38 406 TRP A CA 1
ATOM 3201 C C . TRP A 1 406 ? 2.073 5.027 -4.580 1.00 95.38 406 TRP A C 1
ATOM 3203 O O . TRP A 1 406 ? 0.908 5.023 -4.199 1.00 95.38 406 TRP A O 1
ATOM 3213 N N . MET A 1 407 ? 2.931 4.088 -4.165 1.00 96.94 407 MET A N 1
ATOM 3214 C CA . MET A 1 407 ? 2.499 2.959 -3.325 1.00 96.94 407 MET A CA 1
ATOM 3215 C C . MET A 1 407 ? 1.980 3.408 -1.948 1.00 96.94 407 MET A C 1
ATOM 3217 O O . MET A 1 407 ? 0.964 2.895 -1.471 1.00 96.94 407 MET A O 1
ATOM 3221 N N . VAL A 1 408 ? 2.642 4.381 -1.312 1.00 92.00 408 VAL A N 1
ATOM 3222 C CA . VAL A 1 408 ? 2.194 4.969 -0.036 1.00 92.00 408 VAL A CA 1
ATOM 3223 C C . VAL A 1 408 ? 0.825 5.625 -0.207 1.00 92.00 408 VAL A C 1
ATOM 3225 O O . VAL A 1 408 ? -0.080 5.404 0.600 1.00 92.00 408 VAL A O 1
ATOM 3228 N N . GLN A 1 409 ? 0.634 6.374 -1.289 1.00 87.06 409 GLN A N 1
ATOM 3229 C CA . GLN A 1 409 ? -0.647 6.969 -1.635 1.00 87.06 409 GLN A CA 1
ATOM 3230 C C . GLN A 1 409 ? -1.723 5.903 -1.878 1.00 87.06 409 GLN A C 1
ATOM 3232 O O . GLN A 1 409 ? -2.814 6.017 -1.322 1.00 87.06 409 GLN A O 1
ATOM 3237 N N . GLN A 1 410 ? -1.410 4.820 -2.599 1.00 89.88 410 GLN A N 1
ATOM 3238 C CA . GLN A 1 410 ? -2.337 3.703 -2.793 1.00 89.88 410 GLN A CA 1
ATOM 3239 C C . GLN A 1 410 ? -2.773 3.081 -1.460 1.00 89.88 410 GLN A C 1
ATOM 3241 O O . GLN A 1 410 ? -3.946 2.739 -1.307 1.00 89.88 410 GLN A O 1
ATOM 3246 N N . CYS A 1 411 ? -1.881 2.972 -0.473 1.00 87.50 411 CYS A N 1
ATOM 3247 C CA . CYS A 1 411 ? -2.252 2.493 0.861 1.00 87.50 411 CYS A CA 1
ATOM 3248 C C . CYS A 1 411 ? -3.231 3.455 1.555 1.00 87.50 411 CYS A C 1
ATOM 3250 O O . CYS A 1 411 ? -4.211 3.034 2.170 1.00 87.50 411 CYS A O 1
ATOM 3252 N N . LEU A 1 412 ? -2.992 4.758 1.459 1.00 81.56 412 LEU A N 1
ATOM 3253 C CA . LEU A 1 412 ? -3.783 5.757 2.175 1.00 81.56 412 LEU A CA 1
ATOM 3254 C C . LEU A 1 412 ? -5.157 5.996 1.544 1.00 81.56 412 LEU A C 1
ATOM 3256 O O . LEU A 1 412 ? -6.155 6.087 2.253 1.00 81.56 412 LEU A O 1
ATOM 3260 N N . GLU A 1 413 ? -5.230 6.055 0.216 1.00 76.94 413 GLU A N 1
ATOM 3261 C CA . GLU A 1 413 ? -6.481 6.293 -0.512 1.00 76.94 413 GLU A CA 1
ATOM 3262 C C . GLU A 1 413 ? -7.447 5.121 -0.442 1.00 76.94 413 GLU A C 1
ATOM 3264 O O . GLU A 1 413 ? -8.661 5.308 -0.457 1.00 76.94 413 GLU A O 1
ATOM 3269 N N . ASN A 1 414 ? -6.912 3.908 -0.324 1.00 76.06 414 ASN A N 1
ATOM 3270 C CA . ASN A 1 414 ? -7.720 2.709 -0.161 1.00 76.06 414 ASN A CA 1
ATOM 3271 C C . ASN A 1 414 ? -8.088 2.452 1.311 1.00 76.06 414 ASN A C 1
ATOM 3273 O O . ASN A 1 414 ? -8.527 1.354 1.645 1.00 76.06 414 ASN A O 1
ATOM 3277 N N . MET A 1 415 ? -7.919 3.463 2.181 1.00 68.38 415 MET A N 1
ATOM 3278 C CA . MET A 1 415 ? -8.261 3.433 3.608 1.00 68.38 415 MET A CA 1
ATOM 3279 C C . MET A 1 415 ? -7.708 2.192 4.311 1.00 68.38 415 MET A C 1
ATOM 3281 O O . MET A 1 415 ? -8.382 1.558 5.127 1.00 68.38 415 MET A O 1
ATOM 3285 N N . THR A 1 416 ? -6.473 1.822 3.966 1.00 77.38 416 THR A N 1
ATOM 3286 C CA . THR A 1 416 ? -5.795 0.740 4.670 1.00 77.38 416 THR A CA 1
ATOM 3287 C C . THR A 1 416 ? -5.605 1.125 6.133 1.00 77.38 416 THR A C 1
ATOM 3289 O O . THR A 1 416 ? -5.467 2.294 6.489 1.00 77.38 416 THR A O 1
ATOM 3292 N N . PHE A 1 417 ? -5.572 0.119 6.997 1.00 81.38 417 PHE A N 1
ATOM 3293 C CA . PHE A 1 417 ? -5.321 0.300 8.425 1.00 81.38 417 PHE A CA 1
ATOM 3294 C C . PHE A 1 417 ? -3.839 0.122 8.761 1.00 81.38 417 PHE A C 1
ATOM 3296 O O . PHE A 1 417 ? -3.494 -0.294 9.868 1.00 81.38 417 PHE A O 1
ATOM 3303 N N . ILE A 1 418 ? -2.974 0.399 7.783 1.00 84.50 418 ILE A N 1
ATOM 3304 C CA . ILE A 1 418 ? -1.532 0.444 7.979 1.00 84.50 418 ILE A CA 1
ATOM 3305 C C . ILE A 1 418 ? -1.223 1.682 8.818 1.00 84.50 418 ILE A C 1
ATOM 3307 O O . ILE A 1 418 ? -1.545 2.810 8.445 1.00 84.50 418 ILE A O 1
ATOM 3311 N N . ALA A 1 419 ? -0.596 1.461 9.965 1.00 82.81 419 ALA A N 1
ATOM 3312 C CA . ALA A 1 419 ? -0.078 2.525 10.799 1.00 82.81 419 ALA A CA 1
ATOM 3313 C C . ALA A 1 419 ? 1.308 2.934 10.283 1.00 82.81 419 ALA A C 1
ATOM 3315 O O . ALA A 1 419 ? 2.251 2.137 10.299 1.00 82.81 419 ALA A O 1
ATOM 3316 N N . PHE A 1 420 ? 1.425 4.184 9.841 1.00 82.81 420 PHE A N 1
ATOM 3317 C CA . PHE A 1 420 ? 2.705 4.799 9.500 1.00 82.81 420 PHE A CA 1
ATOM 3318 C C . PHE A 1 420 ? 3.309 5.496 10.723 1.00 82.81 420 PHE A C 1
ATOM 3320 O O . PHE A 1 420 ? 2.587 6.056 11.552 1.00 82.81 420 PHE A O 1
ATOM 3327 N N . ASP A 1 421 ? 4.631 5.452 10.831 1.00 82.31 421 ASP A N 1
ATOM 3328 C CA . ASP A 1 421 ? 5.397 6.155 11.850 1.00 82.31 421 ASP A CA 1
ATOM 3329 C C . ASP A 1 421 ? 5.496 7.646 11.494 1.00 82.31 421 ASP A C 1
ATOM 3331 O O . ASP A 1 421 ? 5.950 8.018 10.411 1.00 82.31 421 ASP A O 1
ATOM 3335 N N . GLY A 1 422 ? 5.016 8.514 12.387 1.00 77.12 422 GLY A N 1
ATOM 3336 C CA . GLY A 1 422 ? 4.942 9.952 12.125 1.00 77.12 422 GLY A CA 1
ATOM 3337 C C . GLY A 1 422 ? 6.312 10.609 11.957 1.00 77.12 422 GLY A C 1
ATOM 3338 O O . GLY A 1 422 ? 6.451 11.496 11.112 1.00 77.12 422 GLY A O 1
ATOM 3339 N N . ASP A 1 423 ? 7.311 10.140 12.705 1.00 77.12 423 ASP A N 1
ATOM 3340 C CA . ASP A 1 423 ? 8.657 10.709 12.718 1.00 77.12 423 ASP A CA 1
ATOM 3341 C C . ASP A 1 423 ? 9.429 10.249 11.471 1.00 77.12 423 ASP A C 1
ATOM 3343 O O . ASP A 1 423 ? 10.032 11.067 10.777 1.00 77.12 423 ASP A O 1
ATOM 3347 N N . ALA A 1 424 ? 9.319 8.969 11.096 1.00 79.00 424 ALA A N 1
ATOM 3348 C CA . ALA A 1 424 ? 9.872 8.460 9.838 1.00 79.00 424 ALA A CA 1
ATOM 3349 C C . ALA A 1 424 ? 9.257 9.169 8.619 1.00 79.00 424 ALA A C 1
ATOM 3351 O O . ALA A 1 424 ? 9.970 9.600 7.712 1.00 79.00 424 ALA A O 1
ATOM 3352 N N . MET A 1 425 ? 7.934 9.362 8.616 1.00 81.31 425 MET A N 1
ATOM 3353 C CA . MET A 1 425 ? 7.251 10.112 7.557 1.00 81.31 425 MET A CA 1
ATOM 3354 C C . MET A 1 425 ? 7.719 11.573 7.493 1.00 81.31 425 MET A C 1
ATOM 3356 O O . MET A 1 425 ? 7.787 12.131 6.400 1.00 81.31 425 MET A O 1
ATOM 3360 N N . ALA A 1 426 ? 8.030 12.208 8.629 1.00 79.12 426 ALA A N 1
ATOM 3361 C CA . ALA A 1 426 ? 8.569 13.567 8.661 1.00 79.12 426 ALA A CA 1
ATOM 3362 C C . ALA A 1 426 ? 9.980 13.633 8.058 1.00 79.12 426 ALA A C 1
ATOM 3364 O O . ALA A 1 426 ? 10.212 14.460 7.179 1.00 79.12 426 ALA A O 1
ATOM 3365 N N . LEU A 1 427 ? 10.869 12.704 8.423 1.00 80.94 427 LEU A N 1
ATOM 3366 C CA . LEU A 1 427 ? 12.224 12.618 7.862 1.00 80.94 427 LEU A CA 1
ATOM 3367 C C . LEU A 1 427 ? 12.210 12.439 6.338 1.00 80.94 427 LEU A C 1
ATOM 3369 O O . LEU A 1 427 ? 12.951 13.103 5.616 1.00 80.94 427 LEU A O 1
ATOM 3373 N N . TYR A 1 428 ? 11.324 11.583 5.827 1.00 86.62 428 TYR A N 1
ATOM 3374 C CA . TYR A 1 428 ? 11.181 11.379 4.385 1.00 86.62 428 TYR A CA 1
ATOM 3375 C C . TYR A 1 428 ? 10.623 12.612 3.660 1.00 86.62 428 TYR A C 1
ATOM 3377 O O . TYR A 1 428 ? 10.925 12.814 2.484 1.00 86.62 428 TYR A O 1
ATOM 3385 N N . ARG A 1 429 ? 9.827 13.447 4.336 1.00 86.19 429 ARG A N 1
ATOM 3386 C CA . ARG A 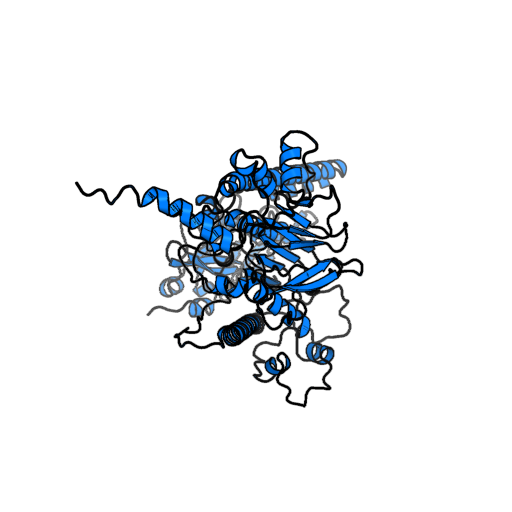1 429 ? 9.358 14.728 3.785 1.00 86.19 429 ARG A CA 1
ATOM 3387 C C . ARG A 1 429 ? 10.467 15.771 3.769 1.00 86.19 429 ARG A C 1
ATOM 3389 O O . ARG A 1 429 ? 10.670 16.400 2.742 1.00 86.19 429 ARG A O 1
ATOM 3396 N N . GLU A 1 430 ? 11.226 15.898 4.856 1.00 84.81 430 GLU A N 1
ATOM 3397 C CA . GLU A 1 430 ? 12.398 16.787 4.927 1.00 84.81 430 GLU A CA 1
ATOM 3398 C C . GLU A 1 430 ? 13.444 16.442 3.858 1.00 84.81 430 GLU A C 1
ATOM 3400 O O . GLU A 1 430 ? 14.064 17.326 3.270 1.00 84.81 430 GLU A O 1
ATOM 3405 N N . ALA A 1 431 ? 13.591 15.151 3.551 1.00 83.81 431 ALA A N 1
ATOM 3406 C CA . ALA A 1 431 ? 14.446 14.654 2.479 1.00 83.81 431 ALA A CA 1
ATOM 3407 C C . ALA A 1 431 ? 13.834 14.775 1.064 1.00 83.81 431 ALA A C 1
ATOM 3409 O O . ALA A 1 431 ? 14.447 14.299 0.107 1.00 83.81 431 ALA A O 1
ATOM 3410 N N . ASN A 1 432 ? 12.649 15.381 0.913 1.00 85.94 432 ASN A N 1
ATOM 3411 C CA . ASN A 1 432 ? 11.896 15.506 -0.344 1.00 85.94 432 ASN A CA 1
ATOM 3412 C C . ASN A 1 432 ? 11.604 14.166 -1.051 1.00 85.94 432 ASN A C 1
ATOM 3414 O O . ASN A 1 432 ? 11.481 14.108 -2.271 1.00 85.94 432 ASN A O 1
ATOM 3418 N N . VAL A 1 433 ? 11.481 13.076 -0.289 1.00 86.38 433 VAL A N 1
ATOM 3419 C CA . VAL A 1 433 ? 11.080 11.755 -0.803 1.00 86.38 433 VAL A CA 1
ATOM 3420 C C . VAL A 1 433 ? 9.571 11.611 -0.820 1.00 86.38 433 VAL A C 1
ATOM 3422 O O . VAL A 1 433 ? 9.027 11.039 -1.759 1.00 86.38 433 VAL A O 1
ATOM 3425 N N . LEU A 1 434 ? 8.908 12.099 0.230 1.00 87.88 434 LEU A N 1
ATOM 3426 C CA . LEU A 1 434 ? 7.454 12.133 0.368 1.00 87.88 434 LEU A CA 1
ATOM 3427 C C . LEU A 1 434 ? 6.954 13.576 0.335 1.00 87.88 434 LEU A C 1
ATOM 3429 O O . LEU A 1 434 ? 7.642 14.497 0.768 1.00 87.88 434 LEU A O 1
ATOM 3433 N N . GLU A 1 435 ? 5.724 13.770 -0.131 1.00 84.81 435 GLU A N 1
ATOM 3434 C CA . GLU A 1 435 ? 5.105 15.084 -0.236 1.00 84.81 435 GLU A CA 1
ATOM 3435 C C . GLU A 1 435 ? 4.839 15.720 1.136 1.00 84.81 435 GLU A C 1
ATOM 3437 O O . GLU A 1 435 ? 4.311 15.089 2.066 1.00 84.81 435 GLU A O 1
ATOM 3442 N N . HIS A 1 436 ? 5.159 17.013 1.258 1.00 80.75 436 HIS A N 1
ATOM 3443 C CA . HIS A 1 436 ? 4.676 17.819 2.372 1.00 80.75 436 HIS A CA 1
ATOM 3444 C C . HIS A 1 436 ? 3.159 17.922 2.276 1.00 80.75 436 HIS A C 1
ATOM 3446 O O . HIS A 1 436 ? 2.606 18.433 1.300 1.00 80.75 436 HIS A O 1
ATOM 3452 N N . ARG A 1 437 ? 2.471 17.422 3.302 1.00 73.44 437 ARG A N 1
ATOM 3453 C CA . ARG A 1 437 ? 1.014 17.402 3.277 1.00 73.44 437 ARG A CA 1
ATOM 3454 C C . ARG A 1 437 ? 0.449 18.775 3.598 1.00 73.44 437 ARG A C 1
ATOM 3456 O O . ARG A 1 437 ? 0.865 19.370 4.593 1.00 73.44 437 ARG A O 1
ATOM 3463 N N . PRO A 1 438 ? -0.525 19.261 2.808 1.00 68.44 438 PRO A N 1
ATOM 3464 C CA . PRO A 1 438 ? -1.259 20.457 3.177 1.00 68.44 438 PRO A CA 1
ATOM 3465 C C . PRO A 1 438 ? -1.958 20.236 4.522 1.00 68.44 438 PRO A C 1
ATOM 3467 O O . PRO A 1 438 ? -2.287 19.106 4.887 1.00 68.44 438 PRO A O 1
ATOM 3470 N N . VAL A 1 439 ? -2.208 21.323 5.252 1.00 69.62 439 VAL A N 1
ATOM 3471 C CA . VAL A 1 439 ? -2.974 21.270 6.504 1.00 69.62 439 VAL A CA 1
ATOM 3472 C C . VAL A 1 439 ? -4.323 20.605 6.227 1.00 69.62 439 VAL A C 1
ATOM 3474 O O . VAL A 1 439 ? -5.021 20.968 5.269 1.00 69.62 439 VAL A O 1
ATOM 3477 N N . GLN A 1 440 ? -4.655 19.588 7.025 1.00 66.94 440 GLN A N 1
ATOM 3478 C CA . GLN A 1 440 ? -5.932 18.903 6.887 1.00 66.94 440 GLN A CA 1
ATOM 3479 C C . GLN A 1 440 ? -7.080 19.849 7.249 1.00 66.94 440 GLN A C 1
ATOM 3481 O O . GLN A 1 440 ? -6.964 20.609 8.212 1.00 66.94 440 GLN A O 1
ATOM 3486 N N . PRO A 1 441 ? -8.186 19.824 6.485 1.00 65.25 441 PRO A N 1
ATOM 3487 C CA . PRO A 1 441 ? -9.405 20.502 6.883 1.00 65.25 441 PRO A CA 1
ATOM 3488 C C . PRO A 1 441 ? -9.850 20.016 8.263 1.00 65.25 441 PRO A C 1
ATOM 3490 O O . PRO A 1 441 ? -9.763 18.825 8.558 1.00 65.25 441 PRO A O 1
ATOM 3493 N N . ASP A 1 442 ? -10.358 20.931 9.084 1.00 73.62 442 ASP A N 1
ATOM 3494 C CA . ASP A 1 442 ? -10.886 20.608 10.407 1.00 73.62 442 ASP A CA 1
ATOM 3495 C C . ASP A 1 442 ? -12.171 19.773 10.277 1.00 73.62 442 ASP A C 1
ATOM 3497 O O . ASP A 1 442 ? -13.276 20.283 10.074 1.00 73.62 442 ASP A O 1
ATOM 3501 N N . LEU A 1 443 ? -12.001 18.450 10.334 1.00 70.44 443 LEU A N 1
ATOM 3502 C CA . LEU A 1 443 ? -13.084 17.485 10.171 1.00 70.44 443 LEU A CA 1
ATOM 3503 C C . LEU A 1 443 ? -14.113 17.568 11.303 1.00 70.44 443 LEU A C 1
ATOM 3505 O O . LEU A 1 443 ? -15.272 17.214 11.079 1.00 70.44 443 LEU A O 1
ATOM 3509 N N . LEU A 1 444 ? -13.709 18.015 12.495 1.00 69.75 444 LEU A N 1
ATOM 3510 C CA . LEU A 1 444 ? -14.606 18.191 13.638 1.00 69.75 444 LEU A CA 1
ATOM 3511 C C . LEU A 1 444 ? -15.531 19.371 13.375 1.00 69.75 444 LEU A C 1
ATOM 3513 O O . LEU A 1 444 ? -16.747 19.196 13.363 1.00 69.75 444 LEU A O 1
ATOM 3517 N N . LYS A 1 445 ? -14.960 20.511 12.980 1.00 75.06 445 LYS A N 1
ATOM 3518 C CA . LYS A 1 445 ? -15.732 21.692 12.589 1.00 75.06 445 LYS A CA 1
ATOM 3519 C C . LYS A 1 445 ? -16.731 21.398 11.469 1.00 75.06 445 LYS A C 1
ATOM 3521 O O . LYS A 1 445 ? -17.871 21.854 11.514 1.00 75.06 445 LYS A O 1
ATOM 3526 N N . PHE A 1 446 ? -16.350 20.603 10.466 1.00 78.44 446 PHE A N 1
ATOM 3527 C CA . PHE A 1 446 ? -17.292 20.198 9.415 1.00 78.44 446 PHE A CA 1
ATOM 3528 C C . PHE A 1 446 ? -18.429 19.317 9.942 1.00 78.44 446 PHE A C 1
ATOM 3530 O O . PHE A 1 446 ? -19.579 19.518 9.551 1.00 78.44 446 PHE A O 1
ATOM 3537 N N . LYS A 1 447 ? -18.140 18.366 10.838 1.00 75.81 447 LYS A N 1
ATOM 3538 C CA . LYS A 1 447 ? -19.174 17.530 11.466 1.00 75.81 447 LYS A CA 1
ATOM 3539 C C . LYS A 1 447 ? -20.133 18.360 12.315 1.00 75.81 447 LYS A C 1
ATOM 3541 O O . LYS A 1 447 ? -21.344 18.176 12.198 1.00 75.81 447 LYS A O 1
ATOM 3546 N N . GLU A 1 448 ? -19.609 19.282 13.117 1.00 81.75 448 GLU A N 1
ATOM 3547 C CA . GLU A 1 448 ? -20.404 20.202 13.932 1.00 81.75 448 GLU A CA 1
ATOM 3548 C C . GLU A 1 448 ? -21.307 21.077 13.058 1.00 81.75 448 GLU A C 1
ATOM 3550 O O . GLU A 1 448 ? -22.517 21.124 13.281 1.00 81.75 448 GLU A O 1
ATOM 3555 N N . ASN A 1 449 ? -20.757 21.688 12.003 1.00 82.94 449 ASN A N 1
ATOM 3556 C CA . ASN A 1 449 ? -21.516 22.519 11.069 1.00 82.94 449 ASN A CA 1
ATOM 3557 C C . ASN A 1 449 ? -22.642 21.740 10.377 1.00 82.94 449 ASN A C 1
ATOM 3559 O O . ASN A 1 449 ? -23.753 22.249 10.249 1.00 82.94 449 ASN A O 1
ATOM 3563 N N . ILE A 1 450 ? -22.386 20.497 9.951 1.00 84.81 450 ILE A N 1
ATOM 3564 C CA . ILE A 1 450 ? -23.412 19.637 9.342 1.00 84.81 450 ILE A CA 1
ATOM 3565 C C . ILE A 1 450 ? -24.515 19.314 10.355 1.00 84.81 450 ILE A C 1
ATOM 3567 O O . ILE A 1 450 ? -25.693 19.376 10.004 1.00 84.81 450 ILE A O 1
ATOM 3571 N N . LYS A 1 451 ? -24.145 19.001 11.602 1.00 85.56 451 LYS A N 1
ATOM 3572 C CA . LYS A 1 451 ? -25.094 18.680 12.675 1.00 85.56 451 LYS A CA 1
ATOM 3573 C C . LYS A 1 451 ? -25.966 19.883 13.041 1.00 85.56 451 LYS A C 1
ATOM 3575 O O . LYS A 1 451 ? -27.171 19.724 13.203 1.00 85.56 451 LYS A O 1
ATOM 3580 N N . GLN A 1 452 ? -25.389 21.083 13.118 1.00 84.94 452 GLN A N 1
ATOM 3581 C CA . GLN A 1 452 ? -26.149 22.318 13.345 1.00 84.94 452 GLN A CA 1
ATOM 3582 C C . GLN A 1 452 ? -27.076 22.630 12.167 1.00 84.94 452 GLN A C 1
ATOM 3584 O O . GLN A 1 452 ? -28.265 22.871 12.352 1.00 84.94 452 GLN A O 1
ATOM 3589 N N . ALA A 1 453 ? -26.571 22.532 10.938 1.00 85.00 453 ALA A N 1
ATOM 3590 C CA . ALA A 1 453 ? -27.363 22.783 9.740 1.00 85.00 453 ALA A CA 1
ATOM 3591 C C . ALA A 1 453 ? -28.527 21.786 9.567 1.00 85.00 453 ALA A C 1
ATOM 3593 O O . ALA A 1 453 ? -29.572 22.155 9.035 1.00 85.00 453 ALA A O 1
ATOM 3594 N N . GLU A 1 454 ? -28.368 20.543 10.037 1.00 88.12 454 GLU A N 1
ATOM 3595 C CA . GLU A 1 454 ? -29.424 19.526 10.097 1.00 88.12 454 GLU A CA 1
ATOM 3596 C C . GLU A 1 454 ? -30.570 19.894 11.039 1.00 88.12 454 GLU A C 1
ATOM 3598 O O . GLU A 1 454 ? -31.726 19.660 10.686 1.00 88.12 454 GLU A O 1
ATOM 3603 N N . LEU A 1 455 ? -30.263 20.500 12.189 1.00 88.12 455 LEU A N 1
ATOM 3604 C CA . LEU A 1 455 ? -31.276 20.985 13.129 1.00 88.12 455 LEU A CA 1
ATOM 3605 C C . LEU A 1 455 ? -32.074 22.165 12.557 1.00 88.12 455 LEU A C 1
ATOM 3607 O O . LEU A 1 455 ? -33.235 22.348 12.910 1.00 88.12 455 LEU A O 1
ATOM 3611 N N . GLU A 1 456 ? -31.466 22.956 11.671 1.00 91.06 456 GLU A N 1
ATOM 3612 C CA . GLU A 1 456 ? -32.104 24.137 11.090 1.00 91.06 456 GLU A CA 1
ATOM 3613 C C . GLU A 1 456 ? -32.989 23.812 9.879 1.00 91.06 456 GLU A C 1
ATOM 3615 O O . GLU A 1 456 ? -34.132 24.261 9.818 1.00 91.06 456 GLU A O 1
ATOM 3620 N N . SER A 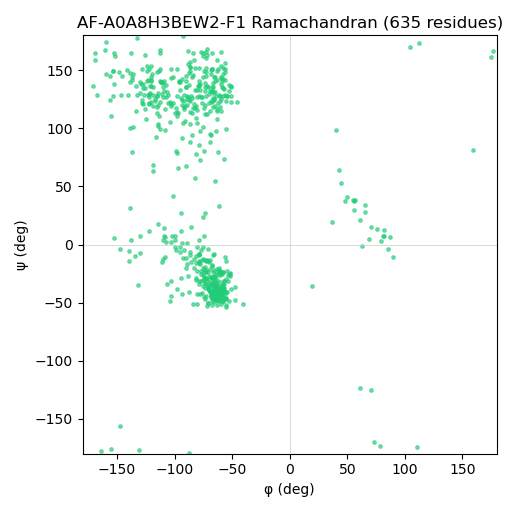1 457 ? -32.475 23.079 8.882 1.00 93.25 457 SER A N 1
ATOM 3621 C CA . SER A 1 457 ? -33.283 22.584 7.760 1.00 93.25 457 SER A CA 1
ATOM 3622 C C . SER A 1 457 ? -32.540 21.561 6.897 1.00 93.25 457 SER A C 1
ATOM 3624 O O . SER A 1 457 ? -31.313 21.550 6.787 1.00 93.25 457 SER A O 1
ATOM 3626 N N . LYS A 1 458 ? -33.299 20.749 6.151 1.00 89.31 458 LYS A N 1
ATOM 3627 C CA . LYS A 1 458 ? -32.732 19.808 5.171 1.00 89.31 458 LYS A CA 1
ATOM 3628 C C . LYS A 1 458 ? -31.895 20.507 4.088 1.00 89.31 458 LYS A C 1
ATOM 3630 O O . LYS A 1 458 ? -30.871 19.970 3.668 1.00 89.31 458 LYS A O 1
ATOM 3635 N N . GLU A 1 459 ? -32.299 21.699 3.645 1.00 93.56 459 GLU A N 1
ATOM 3636 C CA . GLU A 1 459 ? -31.545 22.472 2.648 1.00 93.56 459 GLU A CA 1
ATOM 3637 C C . GLU A 1 459 ? -30.214 22.983 3.198 1.00 93.56 459 GLU A C 1
ATOM 3639 O O . GLU A 1 459 ? -29.191 22.901 2.516 1.00 93.56 459 GLU A O 1
ATOM 3644 N N . LYS A 1 460 ? -30.200 23.477 4.440 1.00 90.19 460 LYS A N 1
ATOM 3645 C CA . LYS A 1 460 ? -28.968 23.936 5.083 1.00 90.19 460 LYS A CA 1
ATOM 3646 C C . LYS A 1 460 ? -28.013 22.776 5.334 1.00 90.19 460 LYS A C 1
ATOM 3648 O O . LYS A 1 460 ? -26.830 22.913 5.027 1.00 90.19 460 LYS A O 1
ATOM 3653 N N . LYS A 1 461 ? -28.518 21.615 5.774 1.00 90.31 461 LYS A N 1
ATOM 3654 C CA . LYS A 1 461 ? -27.726 20.377 5.859 1.00 90.31 461 LYS A CA 1
ATOM 3655 C C . LYS A 1 461 ? -27.050 20.058 4.530 1.00 90.31 461 LYS A C 1
ATOM 3657 O O . LYS A 1 461 ? -25.850 19.800 4.496 1.00 90.31 461 LYS A O 1
ATOM 3662 N N . LEU A 1 462 ? -27.804 20.102 3.428 1.00 90.81 462 LEU A N 1
ATOM 3663 C CA . LEU A 1 462 ? -27.267 19.797 2.102 1.00 90.81 462 LEU A CA 1
ATOM 3664 C C . LEU A 1 462 ? -26.159 20.780 1.694 1.00 90.81 462 LEU A C 1
ATOM 3666 O O . LEU A 1 462 ? -25.140 20.352 1.156 1.00 90.81 462 LEU A O 1
ATOM 3670 N N . ARG A 1 463 ? -26.319 22.076 1.999 1.00 91.88 463 ARG A N 1
ATOM 3671 C CA . ARG A 1 463 ? -25.283 23.096 1.761 1.00 91.88 463 ARG A CA 1
ATOM 3672 C C . ARG A 1 463 ? -24.027 22.859 2.603 1.00 91.88 463 ARG A C 1
ATOM 3674 O O . ARG A 1 463 ? -22.937 22.864 2.042 1.00 91.88 463 ARG A O 1
ATOM 3681 N N . ALA A 1 464 ? -24.168 22.578 3.898 1.00 87.06 464 ALA A N 1
ATOM 3682 C CA . ALA A 1 464 ? -23.037 22.290 4.786 1.00 87.06 464 ALA A CA 1
ATOM 3683 C C . ALA A 1 464 ? -22.273 21.021 4.361 1.00 87.06 464 ALA A C 1
ATOM 3685 O O . ALA A 1 464 ? -21.043 20.991 4.359 1.00 87.06 464 ALA A O 1
ATOM 3686 N N . VAL A 1 465 ? -22.995 19.982 3.927 1.00 85.56 465 VAL A N 1
ATOM 3687 C CA . VAL A 1 465 ? -22.395 18.762 3.369 1.00 85.56 465 VAL A CA 1
ATOM 3688 C C . VAL A 1 465 ? -21.666 19.060 2.053 1.00 85.56 465 VAL A C 1
ATOM 3690 O O . VAL A 1 465 ? -20.553 18.575 1.847 1.00 85.56 465 VAL A O 1
ATOM 3693 N N . ALA A 1 466 ? -22.244 19.882 1.171 1.00 88.69 466 ALA A N 1
ATOM 3694 C CA . ALA A 1 466 ? -21.591 20.304 -0.069 1.00 88.69 466 ALA A CA 1
ATOM 3695 C C . ALA A 1 466 ? -20.310 21.116 0.189 1.00 88.69 466 ALA A C 1
ATOM 3697 O O . ALA A 1 466 ? -19.305 20.895 -0.489 1.00 88.69 466 ALA A O 1
ATOM 3698 N N . GLU A 1 467 ? -20.316 22.000 1.188 1.00 88.81 467 GLU A N 1
ATOM 3699 C CA . GLU A 1 467 ? -19.145 22.771 1.613 1.00 88.81 467 GLU A CA 1
ATOM 3700 C C . GLU A 1 467 ? -18.035 21.861 2.157 1.00 88.81 467 GLU A C 1
ATOM 3702 O O . GLU A 1 467 ? -16.896 21.944 1.695 1.00 88.81 467 GLU A O 1
ATOM 3707 N N . ALA A 1 468 ? -18.372 20.927 3.053 1.00 80.69 468 ALA A N 1
ATOM 3708 C CA . ALA A 1 468 ? -17.423 19.944 3.577 1.00 80.69 468 ALA A CA 1
ATOM 3709 C C . ALA A 1 468 ? -16.810 19.084 2.458 1.00 80.69 468 ALA A C 1
ATOM 3711 O O . ALA A 1 468 ? -15.594 18.886 2.410 1.00 80.69 468 ALA A O 1
ATOM 3712 N N . MET A 1 469 ? -17.630 18.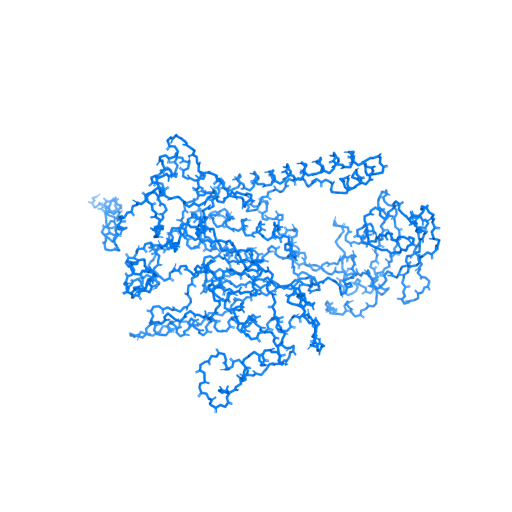620 1.507 1.00 79.31 469 MET A N 1
ATOM 3713 C CA . MET A 1 469 ? -17.143 17.887 0.333 1.00 79.31 469 MET A CA 1
ATOM 3714 C C . MET A 1 469 ? -16.246 18.749 -0.561 1.00 79.31 469 MET A C 1
ATOM 3716 O O . MET A 1 469 ? -15.248 18.251 -1.079 1.00 79.31 469 MET A O 1
ATOM 3720 N N . SER A 1 470 ? -16.577 20.027 -0.754 1.00 84.44 470 SER A N 1
ATOM 3721 C CA . SER A 1 470 ? -15.759 20.965 -1.530 1.00 84.44 470 SER A CA 1
ATOM 3722 C C . SER A 1 470 ? -14.392 21.189 -0.876 1.00 84.44 470 SER A C 1
ATOM 3724 O O . SER A 1 470 ? -13.361 21.068 -1.537 1.00 84.44 470 SER A O 1
ATOM 3726 N N . ALA A 1 471 ? -14.361 21.406 0.441 1.00 78.94 471 ALA A N 1
ATOM 3727 C CA . ALA A 1 471 ? -13.125 21.557 1.201 1.00 78.94 471 ALA A CA 1
ATOM 3728 C C . ALA A 1 471 ? -12.262 20.285 1.168 1.00 78.94 471 ALA A C 1
ATOM 3730 O O . ALA A 1 471 ? -11.049 20.369 0.967 1.00 78.94 471 ALA A O 1
ATOM 3731 N N . ALA A 1 472 ? -12.880 19.106 1.294 1.00 76.25 472 ALA A N 1
ATOM 3732 C CA . ALA A 1 472 ? -12.188 17.827 1.161 1.00 76.25 472 ALA A CA 1
ATOM 3733 C C . ALA A 1 472 ? -11.590 17.642 -0.245 1.00 76.25 472 ALA A C 1
ATOM 3735 O O . ALA A 1 472 ? -10.428 17.253 -0.367 1.00 76.25 472 ALA A O 1
ATOM 3736 N N . ARG A 1 473 ? -12.337 17.982 -1.308 1.00 77.31 473 ARG A N 1
ATOM 3737 C CA . ARG A 1 473 ? -11.834 17.966 -2.695 1.00 77.31 473 ARG A CA 1
ATOM 3738 C C . ARG A 1 473 ? -10.670 18.935 -2.889 1.00 77.31 473 ARG A C 1
ATOM 3740 O O . ARG A 1 473 ? -9.663 18.548 -3.468 1.00 77.31 473 ARG A O 1
ATOM 3747 N N . ALA A 1 474 ? -10.770 20.156 -2.369 1.00 78.94 474 ALA A N 1
ATOM 3748 C CA . ALA A 1 474 ? -9.706 21.153 -2.469 1.00 78.94 474 ALA A CA 1
ATOM 3749 C C . ALA A 1 474 ? -8.435 20.726 -1.717 1.00 78.94 474 ALA A C 1
ATOM 3751 O O . ALA A 1 474 ? -7.329 20.879 -2.232 1.00 78.94 474 ALA A O 1
ATOM 3752 N N . HIS A 1 475 ? -8.574 20.162 -0.513 1.00 77.81 475 HIS A N 1
ATOM 3753 C CA . HIS A 1 475 ? -7.443 19.603 0.229 1.00 77.81 475 HIS A CA 1
ATOM 3754 C C . HIS A 1 475 ? -6.785 18.451 -0.540 1.00 77.81 475 HIS A C 1
ATOM 3756 O O . HIS A 1 475 ? -5.564 18.418 -0.676 1.00 77.81 475 HIS A O 1
ATOM 3762 N N . ARG A 1 476 ? -7.600 17.547 -1.090 1.00 75.12 476 ARG A N 1
ATOM 3763 C CA . ARG A 1 476 ? -7.141 16.419 -1.901 1.00 75.12 476 ARG A CA 1
ATOM 3764 C C . ARG A 1 476 ? -6.387 16.888 -3.156 1.00 75.12 476 ARG A C 1
ATOM 3766 O O . ARG A 1 476 ? -5.283 16.418 -3.392 1.00 75.12 476 ARG A O 1
ATOM 3773 N N . ALA A 1 477 ? -6.898 17.888 -3.873 1.00 79.81 477 ALA A N 1
ATOM 3774 C CA . ALA A 1 477 ? -6.210 18.486 -5.021 1.00 79.81 477 ALA A CA 1
ATOM 3775 C C . ALA A 1 477 ? -4.839 19.086 -4.650 1.00 79.81 477 ALA A C 1
ATOM 3777 O O . ALA A 1 477 ? -3.859 18.884 -5.362 1.00 79.81 477 ALA A O 1
ATOM 3778 N N . ARG A 1 478 ? -4.731 19.773 -3.500 1.00 81.56 478 ARG A N 1
ATOM 3779 C CA . ARG A 1 478 ? -3.443 20.305 -3.006 1.00 81.56 478 ARG A CA 1
ATOM 3780 C C . ARG A 1 478 ? -2.440 19.204 -2.663 1.00 81.56 478 ARG A C 1
ATOM 3782 O O . ARG A 1 478 ? -1.245 19.401 -2.850 1.00 81.56 478 ARG A O 1
ATOM 3789 N N . LEU A 1 479 ? -2.909 18.071 -2.139 1.00 79.12 479 LEU A N 1
ATOM 3790 C CA . LEU A 1 479 ? -2.050 16.921 -1.853 1.00 79.12 479 LEU A CA 1
ATOM 3791 C C . LEU A 1 479 ? -1.438 16.368 -3.150 1.00 79.12 479 LEU A C 1
ATOM 3793 O O . LEU A 1 479 ? -0.242 16.092 -3.196 1.00 79.12 479 LEU A O 1
ATOM 3797 N N . TYR A 1 480 ? -2.231 16.276 -4.216 1.00 81.62 480 TYR A N 1
ATOM 3798 C CA . TYR A 1 480 ? -1.752 15.808 -5.517 1.00 81.62 480 TYR A CA 1
ATOM 3799 C C . TYR A 1 480 ? -0.827 16.795 -6.215 1.00 81.62 480 TYR A C 1
ATOM 3801 O O . TYR A 1 480 ? 0.171 16.373 -6.789 1.00 81.62 480 TYR A O 1
ATOM 3809 N N . ASP A 1 481 ? -1.093 18.096 -6.100 1.00 85.19 481 ASP A N 1
ATOM 3810 C CA . ASP A 1 481 ? -0.171 19.139 -6.558 1.00 85.19 481 ASP A CA 1
ATOM 3811 C C . ASP A 1 481 ? 1.194 19.040 -5.849 1.00 85.19 481 ASP A C 1
ATOM 3813 O O . ASP A 1 481 ? 2.240 19.116 -6.493 1.00 85.19 481 ASP A O 1
ATOM 3817 N N . ALA A 1 482 ? 1.205 18.788 -4.535 1.00 84.06 482 ALA A N 1
ATOM 3818 C CA . ALA A 1 482 ? 2.443 18.592 -3.781 1.00 84.06 482 ALA A CA 1
ATOM 3819 C C . ALA A 1 482 ? 3.223 17.347 -4.240 1.00 84.06 482 ALA A C 1
ATOM 3821 O O . ALA A 1 482 ? 4.443 17.416 -4.387 1.00 84.06 482 ALA A O 1
ATOM 3822 N N . SER A 1 483 ? 2.533 16.231 -4.503 1.00 84.81 483 SER A N 1
ATOM 3823 C CA . SER A 1 483 ? 3.173 15.028 -5.053 1.00 84.81 483 SER A CA 1
ATOM 3824 C C . SER A 1 483 ? 3.712 15.271 -6.467 1.00 84.81 483 SER A C 1
ATOM 3826 O O . SER A 1 483 ? 4.883 15.015 -6.733 1.00 84.81 483 SER A O 1
ATOM 3828 N N . SER A 1 484 ? 2.908 15.875 -7.348 1.00 88.38 484 SER A N 1
ATOM 3829 C CA . SER A 1 484 ? 3.309 16.206 -8.720 1.00 88.38 484 SER A CA 1
ATOM 3830 C C . SER A 1 484 ? 4.569 17.075 -8.760 1.00 88.38 484 SER A C 1
ATOM 3832 O O . SER A 1 484 ? 5.487 16.796 -9.527 1.00 88.38 484 SER A O 1
ATOM 3834 N N . LYS A 1 485 ? 4.676 18.081 -7.883 1.00 89.25 485 LYS A N 1
ATOM 3835 C CA . LYS A 1 485 ? 5.868 18.940 -7.781 1.00 89.25 485 LYS A CA 1
ATOM 3836 C C . LYS A 1 485 ? 7.136 18.172 -7.419 1.00 89.25 485 LYS A C 1
ATOM 3838 O O . LYS A 1 485 ? 8.191 18.469 -7.971 1.00 89.25 485 LYS A O 1
ATOM 3843 N N . LEU A 1 486 ? 7.048 17.196 -6.515 1.00 88.56 486 LEU A N 1
ATOM 3844 C CA . LEU A 1 486 ? 8.187 16.329 -6.205 1.00 88.56 486 LEU A CA 1
ATOM 3845 C C . LEU A 1 486 ? 8.507 15.385 -7.369 1.00 88.56 486 LEU A C 1
ATOM 3847 O O . LEU A 1 486 ? 9.676 15.202 -7.703 1.00 88.56 486 LEU A O 1
ATOM 3851 N N . ASP A 1 487 ? 7.488 14.843 -8.041 1.00 89.19 487 ASP A N 1
ATOM 3852 C CA . ASP A 1 487 ? 7.695 14.004 -9.225 1.00 89.19 487 ASP A CA 1
ATOM 3853 C C . ASP A 1 487 ? 8.395 14.767 -10.343 1.00 89.19 487 ASP A C 1
ATOM 3855 O O . ASP A 1 487 ? 9.322 14.232 -10.939 1.00 89.19 487 ASP A O 1
ATOM 3859 N N . GLN A 1 488 ? 8.059 16.038 -10.565 1.00 87.06 488 GLN A N 1
ATOM 3860 C CA . GLN A 1 488 ? 8.732 16.894 -11.548 1.00 87.06 488 GLN A CA 1
ATOM 3861 C C . GLN A 1 488 ? 10.235 17.089 -11.282 1.00 87.06 488 GLN A C 1
ATOM 3863 O O . GLN A 1 488 ? 10.991 17.399 -12.208 1.00 87.06 488 GLN A O 1
ATOM 3868 N N . ILE A 1 489 ? 10.682 16.901 -10.037 1.00 86.50 489 ILE A N 1
ATOM 3869 C CA . ILE A 1 489 ? 12.104 16.886 -9.679 1.00 86.50 489 ILE A CA 1
ATOM 3870 C C . ILE A 1 489 ? 12.697 15.514 -10.011 1.00 86.50 489 ILE A C 1
ATOM 3872 O O . ILE A 1 489 ? 13.705 15.419 -10.715 1.00 86.50 489 ILE A O 1
ATOM 3876 N N . ASP A 1 490 ? 12.058 14.440 -9.542 1.00 87.44 490 ASP A N 1
ATOM 3877 C CA . ASP A 1 490 ? 12.582 13.082 -9.682 1.00 87.44 490 ASP A CA 1
ATOM 3878 C C . ASP A 1 490 ? 12.599 12.597 -11.146 1.00 87.44 490 ASP A C 1
ATOM 3880 O O . ASP A 1 490 ? 13.539 11.899 -11.532 1.00 87.44 490 ASP A O 1
ATOM 3884 N N . ILE A 1 491 ? 11.644 13.012 -11.993 1.00 86.94 491 ILE A N 1
ATOM 3885 C CA . ILE A 1 491 ? 11.581 12.608 -13.411 1.00 86.94 491 ILE A CA 1
ATOM 3886 C C . ILE A 1 491 ? 12.813 13.023 -14.212 1.00 86.94 491 ILE A C 1
ATOM 3888 O O . ILE A 1 491 ? 13.099 12.402 -15.226 1.00 86.94 491 ILE A O 1
ATOM 3892 N N . LYS A 1 492 ? 13.562 14.044 -13.790 1.00 82.75 492 LYS A N 1
ATOM 3893 C CA . LYS A 1 492 ? 14.745 14.510 -14.531 1.00 82.75 492 LYS A CA 1
ATOM 3894 C C . LYS A 1 492 ? 15.975 13.632 -14.315 1.00 82.75 492 LYS A C 1
ATOM 3896 O O . LYS A 1 492 ? 16.982 13.819 -14.988 1.00 82.75 492 LYS A O 1
ATOM 3901 N N . HIS A 1 493 ? 15.914 12.682 -13.384 1.00 79.50 493 HIS A N 1
ATOM 3902 C CA . HIS A 1 493 ? 17.024 11.773 -13.137 1.00 79.50 493 HIS A CA 1
ATOM 3903 C C . HIS A 1 493 ? 17.164 10.764 -14.275 1.00 79.50 493 HIS A C 1
ATOM 3905 O O . HIS A 1 493 ? 16.181 10.170 -14.731 1.00 79.50 493 HIS A O 1
ATOM 3911 N N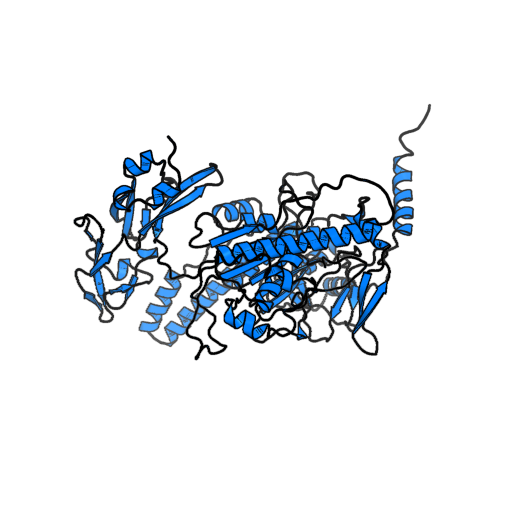 . GLU A 1 494 ? 18.407 10.542 -14.694 1.00 72.50 494 GLU A N 1
ATOM 3912 C CA . GLU A 1 494 ? 18.728 9.513 -15.674 1.00 72.50 494 GLU A CA 1
ATOM 3913 C C . GLU A 1 494 ? 18.484 8.110 -15.096 1.00 72.50 494 GLU A C 1
ATOM 3915 O O . GLU A 1 494 ? 18.876 7.830 -13.952 1.00 72.50 494 GLU A O 1
ATOM 3920 N N . PRO A 1 495 ? 17.851 7.199 -15.856 1.00 69.44 495 PRO A N 1
ATOM 3921 C CA . PRO A 1 495 ? 17.713 5.813 -15.448 1.00 69.44 495 PRO A CA 1
ATOM 3922 C C . PRO A 1 495 ? 19.090 5.165 -15.275 1.00 69.44 495 PRO A C 1
ATOM 3924 O O . PRO A 1 495 ? 19.905 5.117 -16.192 1.00 69.44 495 PRO A O 1
ATOM 3927 N N . PHE A 1 496 ? 19.349 4.624 -14.088 1.00 66.00 496 PHE A N 1
ATOM 3928 C CA . PHE A 1 496 ? 20.510 3.767 -13.861 1.00 66.00 496 PHE A CA 1
ATOM 3929 C C . PHE A 1 496 ? 20.469 2.522 -14.767 1.00 66.00 496 PHE A C 1
ATOM 3931 O O . PHE A 1 496 ? 19.609 1.656 -14.594 1.00 66.00 496 PHE A O 1
ATOM 3938 N N . GLU A 1 497 ? 21.427 2.401 -15.693 1.00 57.44 497 GLU A N 1
ATOM 3939 C CA . GLU A 1 497 ? 21.578 1.220 -16.546 1.00 57.44 497 GLU A CA 1
ATOM 3940 C C . GLU A 1 497 ? 22.434 0.135 -15.878 1.00 57.44 497 GLU A C 1
ATOM 3942 O O . GLU A 1 497 ? 23.664 0.186 -15.881 1.00 57.44 497 GLU A O 1
ATOM 3947 N N . ALA A 1 498 ? 21.800 -0.925 -15.375 1.00 50.56 498 ALA A N 1
ATOM 3948 C CA . ALA A 1 498 ? 22.541 -2.071 -14.836 1.00 50.56 498 ALA A CA 1
ATOM 3949 C C . ALA A 1 498 ? 23.200 -2.938 -15.936 1.00 50.56 498 ALA A C 1
ATOM 3951 O O . ALA A 1 498 ? 24.174 -3.645 -15.670 1.00 50.56 498 ALA A O 1
ATOM 3952 N N . ALA A 1 499 ? 22.685 -2.892 -17.172 1.00 42.66 499 ALA A N 1
ATOM 3953 C CA . ALA A 1 499 ? 23.087 -3.769 -18.279 1.00 42.66 499 ALA A CA 1
ATOM 3954 C C . ALA A 1 499 ? 24.510 -3.509 -18.821 1.00 42.66 499 ALA A C 1
ATOM 3956 O O . ALA A 1 499 ? 25.109 -4.406 -19.413 1.00 42.66 499 ALA A O 1
ATOM 3957 N N . GLY A 1 500 ? 25.071 -2.313 -18.592 1.00 37.41 500 GLY A N 1
ATOM 3958 C CA . GLY A 1 500 ? 26.434 -1.946 -19.004 1.00 37.41 500 GLY A CA 1
ATOM 3959 C C . GLY A 1 500 ? 27.548 -2.557 -18.145 1.00 37.41 500 GLY A C 1
ATOM 3960 O O . GLY A 1 500 ? 28.713 -2.538 -18.537 1.00 37.41 500 GLY A O 1
ATOM 3961 N N . THR A 1 501 ? 27.210 -3.131 -16.988 1.00 41.94 501 THR A N 1
ATOM 3962 C CA . THR A 1 501 ? 28.166 -3.860 -16.144 1.00 41.94 501 THR A CA 1
ATOM 3963 C C . THR A 1 501 ? 28.175 -5.336 -16.538 1.00 41.94 501 THR A C 1
ATOM 3965 O O . THR A 1 501 ? 27.114 -5.920 -16.749 1.00 41.94 501 THR A O 1
ATOM 3968 N N . LEU A 1 502 ? 29.357 -5.954 -16.666 1.00 41.88 502 LEU A N 1
ATOM 3969 C CA . LEU A 1 502 ? 29.533 -7.401 -16.883 1.00 41.88 502 LEU A CA 1
ATOM 3970 C C . LEU A 1 502 ? 28.969 -8.179 -15.681 1.00 41.88 502 LEU A C 1
ATOM 3972 O O . LEU A 1 502 ? 29.688 -8.585 -14.773 1.00 41.88 502 LEU A O 1
ATOM 3976 N N . SER A 1 503 ? 27.651 -8.344 -15.655 1.00 49.03 503 SER A N 1
ATOM 3977 C CA . SER A 1 503 ? 26.934 -9.065 -14.616 1.00 49.03 503 SER A CA 1
ATOM 3978 C C . SER A 1 503 ? 26.740 -10.526 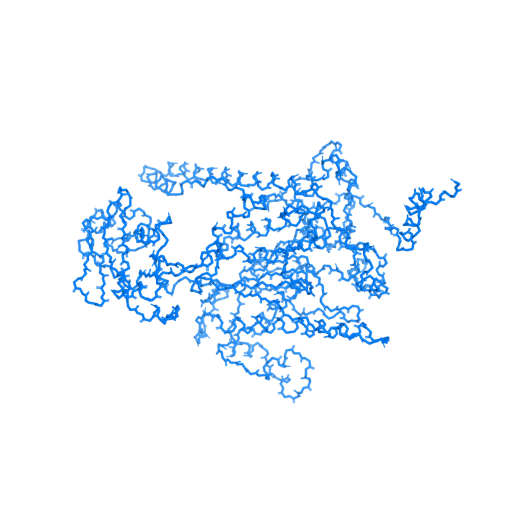-15.032 1.00 49.03 503 SER A C 1
ATOM 3980 O O . SER A 1 503 ? 26.427 -10.773 -16.201 1.00 49.03 503 SER A O 1
ATOM 3982 N N . PRO A 1 504 ? 26.827 -11.508 -14.110 1.00 51.75 504 PRO A N 1
ATOM 3983 C CA . PRO A 1 504 ? 26.462 -12.900 -14.393 1.00 51.75 504 PRO A CA 1
ATOM 3984 C C . PRO A 1 504 ? 25.060 -13.052 -15.008 1.00 51.75 504 PRO A C 1
ATOM 3986 O O . PRO A 1 504 ? 24.812 -13.987 -15.765 1.00 51.75 504 PRO A O 1
ATOM 3989 N N . TRP A 1 505 ? 24.158 -12.098 -14.748 1.00 51.44 505 TRP A N 1
ATOM 3990 C CA . TRP A 1 505 ? 22.818 -12.049 -15.338 1.00 51.44 505 TRP A CA 1
ATOM 3991 C C . TRP A 1 505 ? 22.823 -11.823 -16.859 1.00 51.44 505 TRP A C 1
ATOM 3993 O O . TRP A 1 505 ? 21.922 -12.314 -17.534 1.00 51.44 505 TRP A O 1
ATOM 4003 N N . ASN A 1 506 ? 23.846 -11.164 -17.418 1.00 51.03 506 ASN A N 1
ATOM 4004 C CA . ASN A 1 506 ? 23.956 -10.911 -18.861 1.00 51.03 506 ASN A CA 1
ATOM 4005 C C . ASN A 1 506 ? 24.238 -12.197 -19.654 1.00 51.03 506 ASN A C 1
ATOM 4007 O O . ASN A 1 506 ? 23.843 -12.300 -20.811 1.00 51.03 506 ASN A O 1
ATOM 4011 N N . ILE A 1 507 ? 24.874 -13.202 -19.037 1.00 54.12 507 ILE A N 1
ATOM 4012 C CA . ILE A 1 507 ? 25.093 -14.524 -19.655 1.00 54.12 507 ILE A CA 1
ATOM 4013 C C . ILE A 1 507 ? 23.753 -15.226 -19.900 1.00 54.12 507 ILE A C 1
ATOM 4015 O O . ILE A 1 507 ? 23.614 -16.008 -20.842 1.00 54.12 507 ILE A O 1
ATOM 4019 N N . LEU A 1 508 ? 22.739 -14.917 -19.086 1.00 52.06 508 LEU A N 1
ATOM 4020 C CA . LEU A 1 508 ? 21.432 -15.536 -19.221 1.00 52.06 508 LEU A CA 1
ATOM 4021 C C . LEU A 1 508 ? 20.638 -15.050 -20.447 1.00 52.06 508 LEU A C 1
ATOM 4023 O O . LEU A 1 508 ? 19.700 -15.731 -20.849 1.00 52.06 508 LEU A O 1
ATOM 4027 N N . GLU A 1 509 ? 21.046 -13.949 -21.093 1.00 54.00 509 GLU A N 1
ATOM 4028 C CA . GLU A 1 509 ? 20.481 -13.469 -22.371 1.00 54.00 509 GLU A CA 1
ATOM 4029 C C . GLU A 1 509 ? 20.581 -14.500 -23.509 1.00 54.00 509 GLU A C 1
ATOM 4031 O O . GLU A 1 509 ? 19.807 -14.445 -24.469 1.00 54.00 509 GLU A O 1
ATOM 4036 N N . LEU A 1 510 ? 21.538 -15.431 -23.408 1.00 53.69 510 LEU A N 1
ATOM 4037 C CA . LEU A 1 510 ? 21.782 -16.489 -24.390 1.00 53.69 510 LEU A CA 1
ATOM 4038 C C . LEU A 1 510 ? 20.840 -17.690 -24.224 1.00 53.69 510 LEU A C 1
ATOM 4040 O O . LEU A 1 510 ? 20.725 -18.505 -25.140 1.00 53.69 510 LEU A O 1
ATOM 4044 N N . PHE A 1 511 ? 20.164 -17.812 -23.077 1.00 53.78 511 PHE A N 1
ATOM 4045 C CA . PHE A 1 511 ? 19.237 -18.909 -22.824 1.00 53.78 511 PHE A CA 1
ATOM 4046 C C . PHE A 1 511 ? 17.817 -18.528 -23.279 1.00 53.78 511 PHE A C 1
ATOM 4048 O O . PHE A 1 511 ? 17.364 -17.414 -23.006 1.00 53.78 511 PHE A O 1
ATOM 4055 N N . PRO A 1 512 ? 17.090 -19.423 -23.975 1.00 53.19 512 PRO A N 1
ATOM 4056 C CA . PRO A 1 512 ? 15.736 -19.132 -24.438 1.00 53.19 512 PRO A CA 1
ATOM 4057 C C . PRO A 1 512 ? 14.786 -18.834 -23.272 1.00 53.19 512 PRO A C 1
ATOM 4059 O O . PRO A 1 512 ? 14.650 -19.653 -22.365 1.00 53.19 512 PRO A O 1
ATOM 4062 N N . SER A 1 513 ? 14.078 -17.703 -23.321 1.00 54.78 513 SER A N 1
ATOM 4063 C CA . SER A 1 513 ? 13.001 -17.387 -22.376 1.00 54.78 513 SER A CA 1
ATOM 4064 C C . SER A 1 513 ? 11.634 -17.599 -23.027 1.00 54.78 513 SER A C 1
ATOM 4066 O O . SER A 1 513 ? 11.488 -17.525 -24.249 1.00 54.78 513 SER A O 1
ATOM 4068 N N . THR A 1 514 ? 10.630 -17.937 -22.211 1.00 57.31 514 THR A N 1
ATOM 4069 C CA . THR A 1 514 ? 9.256 -18.159 -22.688 1.00 57.31 514 THR A CA 1
ATOM 4070 C C . THR A 1 514 ? 8.532 -16.817 -22.754 1.00 57.31 514 THR A C 1
ATOM 4072 O O . THR A 1 514 ? 8.500 -16.097 -21.758 1.00 57.31 514 THR A O 1
ATOM 4075 N N . ARG A 1 515 ? 7.955 -16.476 -23.907 1.00 55.75 515 ARG A N 1
ATOM 4076 C CA . ARG A 1 515 ? 7.299 -15.185 -24.148 1.00 55.75 515 ARG A CA 1
ATOM 4077 C C . ARG A 1 515 ? 5.873 -15.358 -24.639 1.00 55.75 515 ARG A C 1
ATOM 4079 O O . ARG A 1 515 ? 5.695 -16.156 -25.556 1.00 55.75 515 ARG A O 1
ATOM 4086 N N . PRO A 1 516 ? 4.891 -14.607 -24.116 1.00 53.59 516 PRO A N 1
ATOM 4087 C CA . PRO A 1 516 ? 3.585 -14.515 -24.753 1.00 53.59 516 PRO A CA 1
ATOM 4088 C C . PRO A 1 516 ? 3.727 -13.826 -26.118 1.00 53.59 516 PRO A C 1
ATOM 4090 O O . PRO A 1 516 ? 4.572 -12.951 -26.267 1.00 53.59 516 PRO A O 1
ATOM 4093 N N . ILE A 1 517 ? 2.945 -14.239 -27.109 1.00 53.09 517 ILE A N 1
ATOM 4094 C CA . ILE A 1 517 ? 2.801 -13.568 -28.408 1.00 53.09 517 ILE A CA 1
ATOM 4095 C C . ILE A 1 517 ? 1.358 -13.720 -28.899 1.00 53.09 517 ILE A C 1
ATOM 4097 O O . ILE A 1 517 ? 0.741 -14.772 -28.696 1.00 53.09 517 ILE A O 1
ATOM 4101 N N . GLN A 1 518 ? 0.828 -12.707 -29.581 1.00 42.66 518 GLN A N 1
ATOM 4102 C CA . GLN A 1 518 ? -0.430 -12.845 -30.304 1.00 42.66 518 GLN A CA 1
ATOM 4103 C C . GLN A 1 518 ? -0.211 -13.537 -31.657 1.00 42.66 518 GLN A C 1
ATOM 4105 O O . GLN A 1 518 ? 0.600 -13.106 -32.473 1.00 42.66 518 GLN A O 1
ATOM 4110 N N . THR A 1 519 ? -0.960 -14.608 -31.921 1.00 53.34 519 THR A N 1
ATOM 4111 C CA . THR A 1 519 ? -1.061 -15.204 -33.264 1.00 53.34 519 THR A CA 1
ATOM 4112 C C . THR A 1 519 ? -2.465 -15.020 -33.823 1.00 53.34 519 THR A C 1
ATOM 4114 O O . THR A 1 519 ? -3.396 -14.700 -33.083 1.00 53.34 519 THR A O 1
ATOM 4117 N N . ALA A 1 520 ? -2.642 -15.281 -35.121 1.00 36.38 520 ALA A N 1
ATOM 4118 C CA . ALA A 1 520 ? -3.958 -15.286 -35.768 1.00 36.38 520 ALA A CA 1
ATOM 4119 C C . ALA A 1 520 ? -4.976 -16.221 -35.075 1.00 36.38 520 ALA A C 1
ATOM 4121 O O . ALA A 1 520 ? -6.177 -15.994 -35.166 1.00 36.38 520 ALA A O 1
ATOM 4122 N N . ASN A 1 521 ? -4.495 -17.226 -34.334 1.00 40.03 521 ASN A N 1
ATOM 4123 C CA . ASN A 1 521 ? -5.311 -18.205 -33.612 1.00 40.03 521 ASN A CA 1
ATOM 4124 C C . ASN A 1 521 ? -5.457 -17.889 -32.107 1.00 40.03 521 ASN A C 1
ATOM 4126 O O . ASN A 1 521 ? -5.981 -18.712 -31.359 1.00 40.03 521 ASN A O 1
ATOM 4130 N N . GLY A 1 522 ? -4.983 -16.724 -31.650 1.00 39.53 522 GLY A N 1
ATOM 4131 C CA . GLY A 1 522 ? -5.010 -16.300 -30.248 1.00 39.53 522 GLY A CA 1
ATOM 4132 C C . GLY A 1 522 ? -3.628 -16.241 -29.575 1.00 39.53 522 GLY A C 1
ATOM 4133 O O . GLY A 1 522 ? -2.597 -16.401 -30.241 1.00 39.53 522 GLY A O 1
ATOM 4134 N N . PRO A 1 523 ? -3.583 -15.972 -28.256 1.00 48.19 523 PRO A N 1
ATOM 4135 C CA . PRO A 1 523 ? -2.337 -15.886 -27.501 1.00 48.19 523 PRO A CA 1
ATOM 4136 C C . PRO A 1 523 ? -1.631 -17.242 -27.413 1.00 48.19 523 PRO A C 1
ATOM 4138 O O . PRO A 1 523 ? -2.230 -18.240 -27.018 1.00 48.19 523 PRO A O 1
ATOM 4141 N N . THR A 1 524 ? -0.339 -17.272 -27.727 1.00 49.72 524 THR A N 1
ATOM 4142 C CA . THR A 1 524 ? 0.536 -18.444 -27.557 1.00 49.72 524 THR A CA 1
ATOM 4143 C C . THR A 1 524 ? 1.841 -18.043 -26.870 1.00 49.72 524 THR A C 1
ATOM 4145 O O . THR A 1 524 ? 2.045 -16.871 -26.557 1.00 49.72 524 THR A O 1
ATOM 4148 N N . THR A 1 525 ? 2.728 -19.007 -26.606 1.00 59.16 525 THR A N 1
ATOM 4149 C CA . THR A 1 525 ? 4.066 -18.735 -26.073 1.00 59.16 525 THR A CA 1
ATOM 4150 C C . THR A 1 525 ? 5.176 -19.237 -26.992 1.00 59.16 525 THR A C 1
ATOM 4152 O O . THR A 1 525 ? 5.071 -20.308 -27.582 1.00 59.16 525 THR A O 1
ATOM 4155 N N . THR A 1 526 ? 6.261 -18.469 -27.116 1.00 54.72 526 THR A N 1
ATOM 4156 C CA . THR A 1 526 ? 7.462 -18.850 -27.880 1.00 54.72 526 THR A CA 1
ATOM 4157 C C . THR A 1 526 ? 8.688 -18.899 -26.983 1.00 54.72 526 THR A C 1
ATOM 4159 O O . THR A 1 526 ? 8.803 -18.125 -26.036 1.00 54.72 526 THR A O 1
ATOM 4162 N N . ARG A 1 527 ? 9.615 -19.820 -27.275 1.00 60.53 527 ARG A N 1
ATOM 4163 C CA . ARG A 1 527 ? 10.927 -19.897 -26.622 1.00 60.53 527 ARG A CA 1
ATOM 4164 C C . ARG A 1 527 ? 11.995 -19.364 -27.561 1.00 60.53 527 ARG A C 1
ATOM 4166 O O . ARG A 1 527 ? 12.374 -20.047 -28.507 1.00 60.53 527 ARG A O 1
ATOM 4173 N N . VAL A 1 528 ? 12.483 -18.159 -27.290 1.00 59.00 528 VAL A N 1
ATOM 4174 C CA . VAL A 1 528 ? 13.547 -17.523 -28.079 1.00 59.00 528 VAL A CA 1
ATOM 4175 C C . VAL A 1 528 ? 14.569 -16.863 -27.153 1.00 59.00 528 VAL A C 1
ATOM 4177 O O . VAL A 1 528 ? 14.177 -16.338 -26.108 1.00 59.00 528 VAL A O 1
ATOM 4180 N N . PRO A 1 529 ? 15.874 -16.877 -27.491 1.00 57.44 529 PRO A N 1
ATOM 4181 C CA . PRO A 1 529 ? 16.854 -16.064 -26.778 1.00 57.44 529 PRO A CA 1
ATOM 4182 C C . PRO A 1 529 ? 16.488 -14.578 -26.882 1.00 57.44 529 PRO A C 1
ATOM 4184 O O . PRO A 1 529 ? 15.966 -14.117 -27.904 1.00 57.44 529 PRO A O 1
ATOM 4187 N N . ASN A 1 530 ? 16.719 -13.832 -25.804 1.00 59.53 530 ASN A N 1
ATOM 4188 C CA . ASN A 1 530 ? 16.204 -12.472 -25.668 1.00 59.53 530 ASN A CA 1
ATOM 4189 C C . ASN A 1 530 ? 17.023 -11.441 -26.445 1.00 59.53 530 ASN A C 1
ATOM 4191 O O . ASN A 1 530 ? 16.435 -10.501 -26.972 1.00 59.53 530 ASN A O 1
ATOM 4195 N N . PHE A 1 531 ? 18.342 -11.640 -26.552 1.00 59.91 531 PHE A N 1
ATOM 4196 C CA . PHE A 1 531 ? 19.278 -10.766 -27.274 1.00 59.91 531 PHE A CA 1
ATOM 4197 C C . PHE A 1 531 ? 19.122 -9.265 -26.952 1.00 59.91 531 PHE A C 1
ATOM 4199 O O . PHE A 1 531 ? 19.246 -8.427 -27.842 1.00 59.91 531 PHE A O 1
ATOM 4206 N N . GLY A 1 532 ? 18.831 -8.911 -25.696 1.00 55.97 532 GLY A N 1
ATOM 4207 C CA . GLY A 1 532 ? 18.625 -7.521 -25.272 1.00 55.97 532 GLY A CA 1
ATOM 4208 C C . GLY A 1 532 ? 17.334 -6.869 -25.782 1.00 55.97 532 GLY A C 1
ATOM 4209 O O . GLY A 1 532 ? 17.207 -5.646 -25.732 1.00 55.97 532 GLY A O 1
ATOM 4210 N N . LYS A 1 533 ? 16.376 -7.655 -26.293 1.00 59.88 533 LYS A N 1
ATOM 4211 C CA . LYS A 1 533 ? 15.039 -7.158 -26.642 1.00 59.88 533 LYS A CA 1
ATOM 4212 C C . LYS A 1 533 ? 14.314 -6.689 -25.382 1.00 59.88 533 LYS A C 1
ATOM 4214 O O . LYS A 1 533 ? 14.373 -7.337 -24.340 1.00 59.88 533 LYS A O 1
ATOM 4219 N N . THR A 1 534 ? 13.593 -5.589 -25.525 1.00 65.31 534 THR A N 1
ATOM 4220 C CA . THR A 1 534 ? 12.887 -4.915 -24.441 1.00 65.31 534 THR A CA 1
ATOM 4221 C C . THR A 1 534 ? 11.651 -5.686 -23.972 1.00 65.31 534 THR A C 1
ATOM 4223 O O . THR A 1 534 ? 11.212 -6.653 -24.607 1.00 65.31 534 THR A O 1
ATOM 4226 N N . ARG A 1 535 ? 11.091 -5.276 -22.827 1.00 74.00 535 ARG A N 1
ATOM 4227 C CA . ARG A 1 535 ? 9.826 -5.818 -22.317 1.00 74.00 535 ARG A CA 1
ATOM 4228 C C . ARG A 1 535 ? 8.692 -5.689 -23.322 1.00 74.00 535 ARG A C 1
ATOM 4230 O O . ARG A 1 535 ? 8.702 -4.815 -24.181 1.00 74.00 535 ARG A O 1
ATOM 4237 N N . MET A 1 536 ? 7.696 -6.554 -23.175 1.00 73.12 536 MET A N 1
ATOM 4238 C CA . MET A 1 536 ? 6.473 -6.500 -23.965 1.00 73.12 536 MET A CA 1
ATOM 4239 C C . MET A 1 536 ? 5.280 -6.251 -23.047 1.00 73.12 536 MET A C 1
ATOM 4241 O O . MET A 1 536 ? 5.063 -6.990 -22.085 1.00 73.12 536 MET A O 1
ATOM 4245 N N . ILE A 1 537 ? 4.520 -5.209 -23.358 1.00 78.62 537 ILE A N 1
ATOM 4246 C CA . ILE A 1 537 ? 3.230 -4.890 -22.762 1.00 78.62 537 ILE A CA 1
ATOM 4247 C C . ILE A 1 537 ? 2.174 -5.507 -23.659 1.00 78.62 537 ILE A C 1
ATOM 4249 O O . ILE A 1 537 ? 2.092 -5.192 -24.843 1.00 78.62 537 ILE A O 1
ATOM 4253 N N . TYR A 1 538 ? 1.382 -6.405 -23.094 1.00 73.44 538 TYR A N 1
ATOM 4254 C CA . TYR A 1 538 ? 0.414 -7.190 -23.841 1.00 73.44 538 TYR A CA 1
ATOM 4255 C C . TYR A 1 538 ? -0.997 -6.937 -23.321 1.00 73.44 538 TYR A C 1
ATOM 4257 O O . TYR A 1 538 ? -1.214 -6.937 -22.108 1.00 73.44 538 TYR A O 1
ATOM 4265 N N . ARG A 1 539 ? -1.954 -6.781 -24.241 1.00 74.56 539 ARG A N 1
ATOM 4266 C CA . ARG A 1 539 ? -3.392 -6.785 -23.941 1.00 74.56 539 ARG A CA 1
ATOM 4267 C C . ARG A 1 539 ? -4.119 -7.795 -24.831 1.00 74.56 539 ARG A C 1
ATOM 4269 O O . ARG A 1 539 ? -3.909 -7.830 -26.040 1.00 74.56 539 ARG A O 1
ATOM 4276 N N . ARG A 1 540 ? -5.008 -8.605 -24.251 1.00 69.00 540 ARG A N 1
ATOM 4277 C CA . ARG A 1 540 ? -5.802 -9.614 -24.985 1.00 69.00 540 ARG A CA 1
ATOM 4278 C C . ARG A 1 540 ? -6.960 -8.987 -25.748 1.00 69.00 540 ARG A C 1
ATOM 4280 O O . ARG A 1 540 ? -7.398 -9.526 -26.762 1.00 69.00 540 ARG A O 1
ATOM 4287 N N . LYS A 1 541 ? -7.513 -7.894 -25.216 1.00 74.12 541 LYS A N 1
ATOM 4288 C CA . LYS A 1 541 ? -8.666 -7.178 -25.774 1.00 74.12 541 LYS A CA 1
ATOM 4289 C C . LYS A 1 541 ? -8.472 -5.670 -25.604 1.00 74.12 541 LYS A C 1
ATOM 4291 O O . LYS A 1 541 ? -7.915 -5.264 -24.585 1.00 74.12 541 LYS A O 1
ATOM 4296 N N . PRO A 1 542 ? -9.013 -4.828 -26.504 1.00 73.19 542 PRO A N 1
ATOM 4297 C CA . PRO A 1 542 ? -8.925 -3.368 -26.375 1.00 73.19 542 PRO A CA 1
ATOM 4298 C C . PRO A 1 542 ? -9.513 -2.809 -25.070 1.00 73.19 542 PRO A C 1
ATOM 4300 O O . PRO A 1 542 ? -9.131 -1.733 -24.623 1.00 73.19 542 PRO A O 1
ATOM 4303 N N . SER A 1 543 ? -10.439 -3.540 -24.440 1.00 75.25 543 SER A N 1
ATOM 4304 C CA . SER A 1 543 ? -11.051 -3.157 -23.165 1.00 75.25 543 SER A CA 1
ATOM 4305 C C . SER A 1 543 ? -10.138 -3.350 -21.950 1.00 75.25 543 SER A C 1
ATOM 4307 O O . SER A 1 543 ? -10.422 -2.767 -20.903 1.00 75.25 543 SER A O 1
ATOM 4309 N N . GLU A 1 544 ? -9.092 -4.181 -22.049 1.00 77.44 544 GLU A N 1
ATOM 4310 C CA . GLU A 1 544 ? -8.177 -4.428 -20.931 1.00 77.44 544 GLU A CA 1
ATOM 4311 C C . GLU A 1 544 ? -7.392 -3.151 -20.603 1.00 77.44 544 GLU A C 1
ATOM 4313 O O . GLU A 1 544 ? -6.789 -2.541 -21.492 1.00 77.44 544 GLU A O 1
ATOM 4318 N N . PRO A 1 545 ? -7.420 -2.697 -19.341 1.00 81.94 545 PRO A N 1
ATOM 4319 C CA . PRO A 1 545 ? -6.807 -1.435 -18.988 1.00 81.94 545 PRO A CA 1
ATOM 4320 C C . PRO A 1 545 ? -5.288 -1.584 -18.851 1.00 81.94 545 PRO A C 1
ATOM 4322 O O . PRO A 1 545 ? -4.800 -2.402 -18.078 1.00 81.94 545 PRO A O 1
ATOM 4325 N N . VAL A 1 546 ? -4.546 -0.726 -19.549 1.00 86.56 546 VAL A N 1
ATOM 4326 C CA . VAL A 1 546 ? -3.103 -0.545 -19.355 1.00 86.56 546 VAL A CA 1
ATOM 4327 C C . VAL A 1 546 ? -2.870 0.894 -18.931 1.00 86.56 546 VAL A C 1
ATOM 4329 O O . VAL A 1 546 ? -3.236 1.799 -19.679 1.00 86.56 546 VAL A O 1
ATOM 4332 N N . PHE A 1 547 ? -2.305 1.108 -17.741 1.00 91.62 547 PHE A N 1
ATOM 4333 C CA . PHE A 1 547 ? -2.071 2.446 -17.197 1.00 91.62 547 PHE A CA 1
ATOM 4334 C C . PHE A 1 547 ? -0.595 2.823 -17.228 1.00 91.62 547 PHE A C 1
ATOM 4336 O O . PHE A 1 547 ? 0.243 2.075 -16.736 1.00 91.62 547 PHE A O 1
ATOM 4343 N N . ILE A 1 548 ? -0.285 4.009 -17.736 1.00 92.31 548 ILE A N 1
ATOM 4344 C CA . ILE A 1 548 ? 1.000 4.682 -17.523 1.00 92.31 548 ILE A CA 1
ATOM 4345 C C . ILE A 1 548 ? 0.809 5.794 -16.490 1.00 92.31 548 ILE A C 1
ATOM 4347 O O . ILE A 1 548 ? -0.240 6.439 -16.460 1.00 92.31 548 ILE A O 1
ATOM 4351 N N . HIS A 1 549 ? 1.796 6.014 -15.629 1.00 94.94 549 HIS A N 1
ATOM 4352 C CA . HIS A 1 549 ? 1.723 7.079 -14.630 1.00 94.94 549 HIS A CA 1
ATOM 4353 C C . HIS A 1 549 ? 1.896 8.462 -15.277 1.00 94.94 549 HIS A C 1
ATOM 4355 O O . HIS A 1 549 ? 2.696 8.615 -16.203 1.00 94.94 549 HIS A O 1
ATOM 4361 N N . ALA A 1 550 ? 1.200 9.484 -14.768 1.00 92.19 550 ALA A N 1
ATOM 4362 C CA . ALA A 1 550 ? 1.279 10.861 -15.267 1.00 92.19 550 ALA A CA 1
ATOM 4363 C C . ALA A 1 550 ? 2.715 11.409 -15.334 1.00 92.19 550 ALA A C 1
ATOM 4365 O O . ALA A 1 550 ? 3.042 12.140 -16.263 1.00 92.19 550 ALA A O 1
ATOM 4366 N N . SER A 1 551 ? 3.603 10.976 -14.435 1.00 92.69 551 SER A N 1
ATOM 4367 C CA . SER A 1 551 ? 5.017 11.375 -14.459 1.00 92.69 551 SER A CA 1
ATOM 4368 C C . SER A 1 551 ? 5.759 10.989 -15.750 1.00 92.69 551 SER A C 1
ATOM 4370 O O . SER A 1 551 ? 6.738 11.638 -16.109 1.00 92.69 551 SER A O 1
ATOM 4372 N N . VAL A 1 552 ? 5.304 9.959 -16.475 1.00 90.31 552 VAL A N 1
ATOM 4373 C CA . VAL A 1 552 ? 5.852 9.597 -17.795 1.00 90.31 552 VAL A CA 1
ATOM 4374 C C . VAL A 1 552 ? 5.505 10.672 -18.822 1.00 90.31 552 VAL A C 1
ATOM 4376 O O . VAL A 1 552 ? 6.354 11.071 -19.613 1.00 90.31 552 VAL A O 1
ATOM 4379 N N . ILE A 1 553 ? 4.263 11.158 -18.780 1.00 87.56 553 ILE A N 1
ATOM 4380 C CA . ILE A 1 553 ? 3.782 12.229 -19.654 1.00 87.56 553 ILE A CA 1
ATOM 4381 C C . ILE A 1 553 ? 4.518 13.521 -19.327 1.00 87.56 553 ILE A C 1
ATOM 4383 O O . ILE A 1 553 ? 5.071 14.143 -20.226 1.00 87.56 553 ILE A O 1
ATOM 4387 N N . ASP A 1 554 ? 4.587 13.877 -18.044 1.00 88.75 554 ASP A N 1
ATOM 4388 C CA . ASP A 1 554 ? 5.272 15.087 -17.593 1.00 88.75 554 ASP A CA 1
ATOM 4389 C C . ASP A 1 554 ? 6.735 15.107 -18.041 1.00 88.75 554 ASP A C 1
ATOM 4391 O O . ASP A 1 554 ? 7.222 16.158 -18.446 1.00 88.75 554 ASP A O 1
ATOM 4395 N N . PHE A 1 555 ? 7.412 13.952 -18.040 1.00 88.06 555 PHE A N 1
ATOM 4396 C CA . PHE A 1 555 ? 8.772 13.834 -18.560 1.00 88.06 555 PHE A CA 1
ATOM 4397 C C . PHE A 1 555 ? 8.851 14.039 -20.075 1.00 88.06 555 PHE A C 1
ATOM 4399 O O . PHE A 1 555 ? 9.667 14.831 -20.526 1.00 88.06 555 PHE A O 1
ATOM 4406 N N . ILE A 1 556 ? 7.995 13.381 -20.867 1.00 84.69 556 ILE A N 1
ATOM 4407 C CA . ILE A 1 556 ? 7.984 13.534 -22.338 1.00 84.69 556 ILE A CA 1
ATOM 4408 C C . ILE A 1 556 ? 7.777 14.999 -22.753 1.00 84.69 556 ILE A C 1
ATOM 4410 O O . ILE A 1 556 ? 8.273 15.441 -23.787 1.00 84.69 556 ILE A O 1
ATOM 4414 N N . LEU A 1 557 ? 7.038 15.757 -21.943 1.00 83.75 557 LEU A N 1
ATOM 4415 C CA . LEU A 1 557 ? 6.765 17.170 -22.177 1.00 83.75 557 LEU A CA 1
ATOM 4416 C C . LEU A 1 557 ? 7.926 18.102 -21.796 1.00 83.75 557 LEU A C 1
ATOM 4418 O O . LEU A 1 557 ? 7.850 19.296 -22.098 1.00 83.75 557 LEU A O 1
ATOM 4422 N N . THR A 1 558 ? 8.989 17.608 -21.152 1.00 84.56 558 THR A N 1
ATOM 4423 C CA . THR A 1 558 ? 10.190 18.413 -20.895 1.00 84.56 558 THR A CA 1
ATOM 4424 C C . THR A 1 558 ? 11.121 18.434 -22.113 1.00 84.56 558 THR A C 1
ATOM 4426 O O . THR A 1 558 ? 11.065 17.538 -22.959 1.00 84.56 558 THR A O 1
ATOM 4429 N N . PRO A 1 559 ? 12.020 19.432 -22.225 1.00 83.06 559 PRO A N 1
ATOM 4430 C CA . PRO A 1 559 ? 13.036 19.450 -23.277 1.00 83.06 559 PRO A CA 1
ATOM 4431 C C . PRO A 1 559 ? 13.929 18.203 -23.287 1.00 83.06 559 PRO A C 1
ATOM 4433 O O . PRO A 1 559 ? 14.333 17.763 -24.354 1.00 83.06 559 PRO A O 1
ATOM 4436 N N . GLU A 1 560 ? 14.222 17.631 -22.116 1.00 81.50 560 GLU A N 1
ATOM 4437 C CA . GLU A 1 560 ? 15.047 16.426 -21.970 1.00 81.50 560 GLU A CA 1
ATOM 4438 C C . GLU A 1 560 ? 14.305 15.138 -22.362 1.00 81.50 560 GLU A C 1
ATOM 4440 O O . GLU A 1 560 ? 14.938 14.152 -22.731 1.00 81.50 560 GLU A O 1
ATOM 4445 N N . GLY A 1 561 ? 12.972 15.125 -22.269 1.00 78.38 561 GLY A N 1
ATOM 4446 C CA . GLY A 1 561 ? 12.152 13.957 -22.583 1.00 78.38 561 GLY A CA 1
ATOM 4447 C C . GLY A 1 561 ? 11.501 13.973 -23.964 1.00 78.38 561 GLY A C 1
ATOM 4448 O O . GLY A 1 561 ? 10.850 12.993 -24.317 1.00 78.38 561 GLY A O 1
ATOM 4449 N N . ASN A 1 562 ? 11.671 15.024 -24.770 1.00 74.75 562 ASN A N 1
ATOM 4450 C CA . ASN A 1 562 ? 11.002 15.136 -26.074 1.00 74.75 562 ASN A CA 1
ATOM 4451 C C . ASN A 1 562 ? 11.373 14.014 -27.075 1.00 74.75 562 ASN A C 1
ATOM 4453 O O . ASN A 1 562 ? 10.588 13.708 -27.972 1.00 74.75 562 ASN A O 1
ATOM 4457 N N . GLU A 1 563 ? 12.544 13.395 -26.905 1.00 74.81 563 GLU A N 1
ATOM 4458 C CA . GLU A 1 563 ? 13.066 12.265 -27.686 1.00 74.81 563 GLU A CA 1
ATOM 4459 C C . GLU A 1 563 ? 12.954 10.927 -26.937 1.00 74.81 563 GLU A C 1
ATOM 4461 O O . GLU A 1 563 ? 13.381 9.885 -27.440 1.00 74.81 563 GLU A O 1
ATOM 4466 N N . TYR A 1 564 ? 12.387 10.925 -25.728 1.00 79.06 564 TYR A N 1
ATOM 4467 C CA . TYR A 1 564 ? 12.223 9.705 -24.952 1.00 79.06 564 TYR A CA 1
ATOM 4468 C C . TYR A 1 564 ? 11.212 8.774 -25.614 1.00 79.06 564 TYR A C 1
ATOM 4470 O O . TYR A 1 564 ? 10.042 9.106 -25.802 1.00 79.06 564 TYR A O 1
ATOM 4478 N N . ILE A 1 565 ? 11.675 7.563 -25.905 1.00 76.94 565 ILE A N 1
ATOM 4479 C CA . ILE A 1 565 ? 10.855 6.461 -26.392 1.00 76.94 565 ILE A CA 1
ATOM 4480 C C . ILE A 1 565 ? 10.890 5.382 -25.308 1.00 76.94 565 ILE A C 1
ATOM 4482 O O . ILE A 1 565 ? 11.982 4.884 -25.011 1.00 76.94 565 ILE A O 1
ATOM 4486 N N . PRO A 1 566 ? 9.740 5.014 -24.711 1.00 79.06 566 PRO A N 1
ATOM 4487 C CA . PRO A 1 566 ? 9.675 3.916 -23.758 1.00 79.06 566 PRO A CA 1
ATOM 4488 C C . PRO A 1 566 ? 10.319 2.653 -24.325 1.00 79.06 566 PRO A C 1
ATOM 4490 O O . PRO A 1 566 ? 10.070 2.279 -25.471 1.00 79.06 566 PRO A O 1
ATOM 4493 N N . GLY A 1 567 ? 11.130 1.972 -23.513 1.00 76.12 567 GLY A N 1
ATOM 4494 C CA . GLY A 1 567 ? 11.802 0.751 -23.951 1.00 76.12 567 GLY A CA 1
ATOM 4495 C C . GLY A 1 567 ? 10.809 -0.350 -24.330 1.00 76.12 567 GLY A C 1
ATOM 4496 O O . GLY A 1 567 ? 11.035 -1.081 -25.293 1.00 76.12 567 GLY A O 1
ATOM 4497 N N . ALA A 1 568 ? 9.704 -0.479 -23.596 1.00 78.44 568 ALA A N 1
ATOM 4498 C CA . ALA A 1 568 ? 8.721 -1.528 -23.813 1.00 78.44 568 ALA A CA 1
ATOM 4499 C C . ALA A 1 568 ? 8.088 -1.504 -25.218 1.00 78.44 568 ALA A C 1
ATOM 4501 O O . ALA A 1 568 ? 7.684 -0.471 -25.745 1.00 78.44 568 ALA A O 1
ATOM 4502 N N . THR A 1 569 ? 7.941 -2.695 -25.791 1.00 76.12 569 THR A N 1
ATOM 4503 C CA . THR A 1 569 ? 7.137 -2.961 -26.988 1.00 76.12 569 THR A CA 1
ATOM 4504 C C . THR A 1 569 ? 5.684 -3.233 -26.611 1.00 76.12 569 THR A C 1
ATOM 4506 O O . THR A 1 569 ? 5.406 -3.711 -25.512 1.00 76.12 569 THR A O 1
ATOM 4509 N N . TRP A 1 570 ? 4.753 -2.954 -27.522 1.00 77.19 570 TRP A N 1
ATOM 4510 C CA . TRP A 1 570 ? 3.314 -3.022 -27.266 1.00 77.19 570 TRP A CA 1
ATOM 4511 C C . TRP A 1 570 ? 2.663 -4.023 -28.224 1.00 77.19 570 TRP A C 1
ATOM 4513 O O . TRP A 1 570 ? 2.788 -3.878 -29.438 1.00 77.19 570 TRP A O 1
ATOM 4523 N N . ASP A 1 571 ? 1.985 -5.037 -27.682 1.00 74.81 571 ASP A N 1
ATOM 4524 C CA . ASP A 1 571 ? 1.286 -6.086 -28.437 1.00 74.81 571 ASP A CA 1
ATOM 4525 C C . ASP A 1 571 ? -0.214 -6.106 -28.094 1.00 74.81 571 ASP A C 1
ATOM 4527 O O . ASP A 1 571 ? -0.626 -5.883 -26.950 1.00 74.81 571 ASP A O 1
ATOM 4531 N N . GLY A 1 572 ? -1.041 -6.348 -29.110 1.00 70.94 572 GLY A N 1
ATOM 4532 C CA . GLY A 1 572 ? -2.500 -6.249 -29.041 1.00 70.94 572 GLY A CA 1
ATOM 4533 C C . GLY A 1 572 ? -3.058 -4.824 -29.170 1.00 70.94 572 GLY A C 1
ATOM 4534 O O . GLY A 1 572 ? -4.262 -4.634 -28.984 1.00 70.94 572 GLY A O 1
ATOM 4535 N N . PHE A 1 573 ? -2.224 -3.821 -29.472 1.00 74.50 573 PHE A N 1
ATOM 4536 C CA . PHE A 1 573 ? -2.613 -2.422 -29.711 1.00 74.50 573 PHE A CA 1
ATOM 4537 C C . PHE A 1 573 ? -2.886 -2.167 -31.200 1.00 74.50 573 PHE A C 1
ATOM 4539 O O . PHE A 1 573 ? -2.055 -2.537 -32.023 1.00 74.50 573 PHE A O 1
ATOM 4546 N N . ASN A 1 574 ? -4.041 -1.582 -31.553 1.00 71.75 574 ASN A N 1
ATOM 4547 C CA . ASN A 1 574 ? -4.303 -1.166 -32.936 1.00 71.75 574 ASN A CA 1
ATOM 4548 C C . ASN A 1 574 ? -3.700 0.220 -33.191 1.00 71.75 574 ASN A C 1
ATOM 4550 O O . ASN A 1 574 ? -3.406 0.960 -32.251 1.00 71.75 574 ASN A O 1
ATOM 4554 N N . ASP A 1 575 ? -3.580 0.598 -34.462 1.00 65.50 575 ASP A N 1
ATOM 4555 C CA . ASP A 1 575 ? -3.119 1.932 -34.846 1.00 65.50 575 ASP A CA 1
ATOM 4556 C C . ASP A 1 575 ? -3.980 3.028 -34.197 1.00 65.50 575 ASP A C 1
ATOM 4558 O O . ASP A 1 575 ? -5.201 3.070 -34.359 1.00 65.50 575 ASP A O 1
ATOM 4562 N N . GLY A 1 576 ? -3.328 3.923 -33.451 1.00 65.44 576 GLY A N 1
ATOM 4563 C CA . GLY A 1 576 ? -3.981 5.014 -32.725 1.00 65.44 576 GLY A CA 1
ATOM 4564 C C . GLY A 1 576 ? -4.510 4.652 -31.333 1.00 65.44 576 GLY A C 1
ATOM 4565 O O . GLY A 1 576 ? -4.967 5.551 -30.624 1.00 65.44 576 GLY A O 1
ATOM 4566 N N . ASP A 1 577 ? -4.420 3.388 -30.905 1.00 73.06 577 ASP A N 1
ATOM 4567 C CA . ASP A 1 577 ? -4.707 3.015 -29.521 1.00 73.06 577 ASP A CA 1
ATOM 4568 C C . ASP A 1 577 ? -3.588 3.490 -28.588 1.00 73.06 577 ASP A C 1
ATOM 4570 O O . ASP A 1 577 ? -2.417 3.171 -28.778 1.00 73.06 577 ASP A O 1
ATOM 4574 N N . LEU A 1 578 ? -3.963 4.201 -27.525 1.00 77.44 578 LEU A N 1
ATOM 4575 C CA . LEU A 1 578 ? -3.035 4.681 -26.503 1.00 77.44 578 LEU A CA 1
ATOM 4576 C C . LEU A 1 578 ? -3.327 4.020 -25.148 1.00 77.44 578 LEU A C 1
ATOM 4578 O O . LEU A 1 578 ? -4.491 3.727 -24.842 1.00 77.44 578 LEU A O 1
ATOM 4582 N N . PRO A 1 579 ? -2.306 3.796 -24.298 1.00 83.75 579 PRO A N 1
ATOM 4583 C CA . PRO A 1 579 ? -2.543 3.382 -22.922 1.00 83.75 579 PRO A CA 1
ATOM 4584 C C . PRO A 1 579 ? -3.306 4.473 -22.161 1.00 83.75 579 PRO A C 1
ATOM 4586 O O . PRO A 1 579 ? -3.318 5.645 -22.531 1.00 83.75 579 PRO A O 1
ATOM 4589 N N . ARG A 1 580 ? -3.970 4.100 -21.073 1.00 88.19 580 ARG A N 1
ATOM 4590 C CA . ARG A 1 580 ? -4.646 5.055 -20.190 1.00 88.19 580 ARG A CA 1
ATOM 4591 C C . ARG A 1 580 ? -3.599 5.780 -19.351 1.00 88.19 580 ARG A C 1
ATOM 4593 O O . ARG A 1 580 ? -2.633 5.165 -18.911 1.00 88.19 580 ARG A O 1
ATOM 4600 N N . ILE A 1 581 ? -3.814 7.059 -19.074 1.00 88.94 581 ILE A N 1
ATOM 4601 C CA . ILE A 1 581 ? -2.958 7.809 -18.153 1.00 88.94 581 ILE A CA 1
ATOM 4602 C C . ILE A 1 581 ? -3.597 7.757 -16.771 1.00 88.94 581 ILE A C 1
ATOM 4604 O O . ILE A 1 581 ? -4.771 8.095 -16.618 1.00 88.94 581 ILE A O 1
ATOM 4608 N N . GLU A 1 582 ? -2.840 7.324 -15.772 1.00 91.69 582 GLU A N 1
ATOM 4609 C CA . GLU A 1 582 ? -3.212 7.481 -14.373 1.00 91.69 582 GLU A CA 1
ATOM 4610 C C . GLU A 1 582 ? -2.679 8.811 -13.841 1.00 91.69 582 GLU A C 1
ATOM 4612 O O . GLU A 1 582 ? -1.472 9.049 -13.848 1.00 91.69 582 GLU A O 1
ATOM 4617 N N . SER A 1 583 ? -3.587 9.671 -13.380 1.00 87.56 583 SER A N 1
ATOM 4618 C CA . SER A 1 583 ? -3.231 10.924 -12.726 1.00 87.56 583 SER A CA 1
ATOM 4619 C C . SER A 1 583 ? -2.552 10.690 -11.385 1.00 87.56 583 SER A C 1
ATOM 4621 O O . SER A 1 583 ? -2.737 9.654 -10.745 1.00 87.56 583 SER A O 1
ATOM 4623 N N . TYR A 1 584 ? -1.913 11.740 -10.875 1.00 84.38 584 TYR A N 1
ATOM 4624 C CA . TYR A 1 584 ? -1.515 11.823 -9.470 1.00 84.38 584 TYR A CA 1
ATOM 4625 C C . TYR A 1 584 ? -2.682 11.631 -8.495 1.00 84.38 584 TYR A C 1
ATOM 4627 O O . TYR A 1 584 ? -2.436 11.412 -7.323 1.00 84.38 584 TYR A O 1
ATOM 4635 N N . GLU A 1 585 ? -3.939 11.695 -8.947 1.00 77.88 585 GLU A N 1
ATOM 4636 C CA . GLU A 1 585 ? -5.127 11.448 -8.126 1.00 77.88 585 GLU A CA 1
ATOM 4637 C C . GLU A 1 585 ? -5.613 9.989 -8.134 1.00 77.88 585 GLU A C 1
ATOM 4639 O O . GLU A 1 585 ? -6.608 9.670 -7.479 1.00 77.88 585 GLU A O 1
ATOM 4644 N N . GLY A 1 586 ? -4.988 9.130 -8.948 1.00 75.44 586 GLY A N 1
ATOM 4645 C CA . GLY A 1 586 ? -5.458 7.772 -9.244 1.00 75.44 586 GLY A CA 1
ATOM 4646 C C . GLY A 1 586 ? -6.589 7.704 -10.284 1.00 75.44 586 GLY A C 1
ATOM 4647 O O . GLY A 1 586 ? -7.091 6.619 -10.595 1.00 75.44 586 GLY A O 1
ATOM 4648 N N . ASN A 1 587 ? -6.990 8.844 -10.854 1.00 82.88 587 ASN A N 1
ATOM 4649 C CA . ASN A 1 587 ? -8.045 8.942 -11.863 1.00 82.88 587 ASN A CA 1
ATOM 4650 C C . ASN A 1 587 ? -7.488 8.721 -13.275 1.00 82.88 587 ASN A C 1
ATOM 4652 O O . ASN A 1 587 ? -6.304 8.921 -13.534 1.00 82.88 587 ASN A O 1
ATOM 4656 N N . GLN A 1 588 ? -8.345 8.320 -14.217 1.00 85.12 588 GLN A N 1
ATOM 4657 C CA . GLN A 1 588 ? -7.950 8.271 -15.624 1.00 85.12 588 GLN A CA 1
ATOM 4658 C C . GLN A 1 588 ? -7.946 9.689 -16.215 1.00 85.12 588 GLN A C 1
ATOM 4660 O O . GLN A 1 588 ? -8.956 10.385 -16.133 1.00 85.12 588 GLN A O 1
ATOM 4665 N N . MET A 1 589 ? -6.837 10.092 -16.835 1.00 83.69 589 MET A N 1
ATOM 4666 C CA . MET A 1 589 ? -6.723 11.345 -17.590 1.00 83.69 589 MET A CA 1
ATOM 4667 C C . MET A 1 589 ? -6.898 11.112 -19.088 1.00 83.69 589 MET A C 1
ATOM 4669 O O . MET A 1 589 ? -6.557 10.049 -19.614 1.00 83.69 589 MET A O 1
ATOM 4673 N N . SER A 1 590 ? -7.406 12.137 -19.770 1.00 80.38 590 SER A N 1
ATOM 4674 C CA . SER A 1 590 ? -7.377 12.212 -21.229 1.00 80.38 590 SER A CA 1
ATOM 4675 C C . SER A 1 590 ? -5.969 12.534 -21.718 1.00 80.38 590 SER A C 1
ATOM 4677 O O . SER A 1 590 ? -5.211 13.245 -21.056 1.00 80.38 590 SER A O 1
ATOM 4679 N N . TRP A 1 591 ? -5.641 12.034 -22.904 1.00 77.44 591 TRP A N 1
ATOM 4680 C CA . TRP A 1 591 ? -4.453 12.479 -23.622 1.00 77.44 591 TRP A CA 1
ATOM 4681 C C . TRP A 1 591 ? -4.614 13.936 -24.073 1.00 77.44 591 TRP A C 1
ATOM 4683 O O . TRP A 1 591 ? -5.740 14.356 -24.332 1.00 77.44 591 TRP A O 1
ATOM 4693 N N . PRO A 1 592 ? -3.521 14.710 -24.202 1.00 72.25 592 PRO A N 1
ATOM 4694 C CA . PRO A 1 592 ? -3.590 16.063 -24.745 1.00 72.25 592 PRO A CA 1
ATOM 4695 C C . PRO A 1 592 ? -4.177 16.073 -26.166 1.00 72.25 592 PRO A C 1
ATOM 4697 O O . PRO A 1 592 ? -3.688 15.363 -27.046 1.00 72.25 592 PRO A O 1
ATOM 4700 N N . ASP A 1 593 ? -5.198 16.901 -26.403 1.00 62.62 593 ASP A N 1
ATOM 4701 C CA . ASP A 1 593 ? -5.989 16.879 -27.645 1.00 62.62 593 ASP A CA 1
ATOM 4702 C C . ASP A 1 593 ? -5.252 17.465 -28.871 1.00 62.62 593 ASP A C 1
ATOM 4704 O O . ASP A 1 593 ? -5.557 17.116 -30.018 1.00 62.62 593 ASP A O 1
ATOM 4708 N N . SER A 1 594 ? -4.253 18.339 -28.672 1.00 55.62 594 SER A N 1
ATOM 4709 C CA . SER A 1 594 ? -3.538 19.022 -29.765 1.00 55.62 594 SER A CA 1
ATOM 4710 C C . SER A 1 594 ? -2.161 19.585 -29.367 1.00 55.62 594 SER A C 1
ATOM 4712 O O . SER A 1 594 ? -1.813 19.650 -28.188 1.00 55.62 594 SER A O 1
ATOM 4714 N N . GLY A 1 595 ? -1.368 19.983 -30.372 1.00 55.69 595 GLY A N 1
ATOM 4715 C CA . GLY A 1 595 ? -0.073 20.659 -30.217 1.00 55.69 595 GLY A CA 1
ATOM 4716 C C . GLY A 1 595 ? 1.157 19.774 -30.486 1.00 55.69 595 GLY A C 1
ATOM 4717 O O . GLY A 1 595 ? 1.022 18.555 -30.607 1.00 55.69 595 GLY A O 1
ATOM 4718 N N . PRO A 1 596 ? 2.369 20.365 -30.560 1.00 51.09 596 PRO A N 1
ATOM 4719 C CA . PRO A 1 596 ? 3.632 19.631 -30.750 1.00 51.09 596 PRO A CA 1
ATOM 4720 C C . PRO A 1 596 ? 3.844 18.544 -29.683 1.00 51.09 596 PRO A C 1
ATOM 4722 O O . PRO A 1 596 ? 4.377 17.477 -29.971 1.00 51.09 596 PRO A O 1
ATOM 4725 N N . ASN A 1 597 ? 3.297 18.776 -28.490 1.00 56.72 597 ASN A N 1
ATOM 4726 C CA . ASN A 1 597 ? 3.242 17.843 -27.373 1.00 56.72 597 ASN A CA 1
ATOM 4727 C C . ASN A 1 597 ? 2.494 16.542 -27.709 1.00 56.72 597 ASN A C 1
ATOM 4729 O O . ASN A 1 597 ? 2.974 15.467 -27.368 1.00 56.72 597 ASN A O 1
ATOM 4733 N N . ARG A 1 598 ? 1.358 16.602 -28.426 1.00 60.47 598 ARG A N 1
ATOM 4734 C CA . ARG A 1 598 ? 0.619 15.400 -28.851 1.00 60.47 598 ARG A CA 1
ATOM 4735 C C . ARG A 1 598 ? 1.407 14.610 -29.888 1.00 60.47 598 ARG A C 1
ATOM 4737 O O . ARG A 1 598 ? 1.439 13.393 -29.798 1.00 60.47 598 ARG A O 1
ATOM 4744 N N . THR A 1 599 ? 2.052 15.270 -30.847 1.00 60.72 599 THR A N 1
ATOM 4745 C CA . THR A 1 599 ? 2.864 14.580 -31.860 1.00 60.72 599 THR A CA 1
ATOM 4746 C C . THR A 1 599 ? 4.074 13.893 -31.232 1.00 60.72 599 THR A C 1
ATOM 4748 O O . THR A 1 599 ? 4.333 12.745 -31.567 1.00 60.72 599 THR A O 1
ATOM 4751 N N . ALA A 1 600 ? 4.766 14.538 -30.286 1.00 59.22 600 ALA A N 1
ATOM 4752 C CA . ALA A 1 600 ? 5.862 13.919 -29.536 1.00 59.22 600 ALA A CA 1
ATOM 4753 C C . ALA A 1 600 ? 5.378 12.718 -28.704 1.00 59.22 600 ALA A C 1
ATOM 4755 O O . ALA A 1 600 ? 5.946 11.636 -28.794 1.00 59.22 600 ALA A O 1
ATOM 4756 N N . LEU A 1 601 ? 4.263 12.867 -27.979 1.00 63.44 601 LEU A N 1
ATOM 4757 C CA . LEU A 1 601 ? 3.650 11.803 -27.175 1.00 63.44 601 LEU A CA 1
ATOM 4758 C C . LEU A 1 601 ? 3.169 10.618 -28.020 1.00 63.44 601 LEU A C 1
ATOM 4760 O O . LEU A 1 601 ? 3.448 9.464 -27.707 1.00 63.44 601 LEU A O 1
ATOM 4764 N N . VAL A 1 602 ? 2.456 10.905 -29.108 1.00 61.94 602 VAL A N 1
ATOM 4765 C CA . VAL A 1 602 ? 1.971 9.898 -30.048 1.00 61.94 602 VAL A CA 1
ATOM 4766 C C . VAL A 1 602 ? 3.142 9.278 -30.798 1.00 61.94 602 VAL A C 1
ATOM 4768 O O . VAL A 1 602 ? 3.079 8.095 -31.045 1.00 61.94 602 VAL A O 1
ATOM 4771 N N . SER A 1 603 ? 4.229 9.990 -31.106 1.00 61.91 603 SER A N 1
ATOM 4772 C CA . SER A 1 603 ? 5.428 9.400 -31.724 1.00 61.91 603 SER A CA 1
ATOM 4773 C C . SER A 1 603 ? 6.254 8.556 -30.747 1.00 61.91 603 SER A C 1
ATOM 4775 O O . SER A 1 603 ? 6.853 7.572 -31.167 1.00 61.91 603 SER A O 1
ATOM 4777 N N . ALA A 1 604 ? 6.291 8.916 -29.462 1.00 58.69 604 ALA A N 1
ATOM 4778 C CA . ALA A 1 604 ? 6.922 8.114 -28.416 1.00 58.69 604 ALA A CA 1
ATOM 4779 C C . ALA A 1 604 ? 6.147 6.808 -28.166 1.00 58.69 604 ALA A C 1
ATOM 4781 O O . ALA A 1 604 ? 6.750 5.778 -27.872 1.00 58.69 604 ALA A O 1
ATOM 4782 N N . MET A 1 605 ? 4.815 6.841 -28.307 1.00 64.38 605 MET A N 1
ATOM 4783 C CA . MET A 1 605 ? 3.930 5.690 -28.075 1.00 64.38 605 MET A CA 1
ATOM 4784 C C . MET A 1 605 ? 3.600 4.897 -29.357 1.00 64.38 605 MET A C 1
ATOM 4786 O O . MET A 1 605 ? 3.412 3.682 -29.292 1.00 64.38 605 MET A O 1
ATOM 4790 N N . ASN A 1 606 ? 3.589 5.534 -30.534 1.00 57.88 606 ASN A N 1
ATOM 4791 C CA . ASN A 1 606 ? 3.444 4.888 -31.842 1.00 57.88 606 ASN A CA 1
ATOM 4792 C C . ASN A 1 606 ? 4.785 4.283 -32.260 1.00 57.88 606 ASN A C 1
ATOM 4794 O O . ASN A 1 606 ? 5.573 4.875 -32.990 1.00 57.88 606 ASN A O 1
ATOM 4798 N N . MET A 1 607 ? 4.994 3.061 -31.783 1.00 51.31 607 MET A N 1
ATOM 4799 C CA . MET A 1 607 ? 5.739 1.978 -32.422 1.00 51.31 607 MET A CA 1
ATOM 4800 C C . MET A 1 607 ? 7.044 2.346 -33.152 1.00 51.31 607 MET A C 1
ATOM 4802 O O . MET A 1 607 ? 7.070 2.581 -34.360 1.00 51.31 607 MET A O 1
ATOM 4806 N N . ASN A 1 608 ? 8.173 2.149 -32.465 1.00 39.28 608 ASN A N 1
ATOM 4807 C CA . ASN A 1 608 ? 9.379 1.663 -33.129 1.00 39.28 608 ASN A CA 1
ATOM 4808 C C . ASN A 1 608 ? 9.398 0.129 -33.072 1.00 39.28 608 ASN A C 1
ATOM 4810 O O . ASN A 1 608 ? 9.724 -0.476 -32.055 1.00 39.28 608 ASN A O 1
ATOM 4814 N N . TRP A 1 609 ? 9.133 -0.504 -34.216 1.00 33.88 609 TRP A N 1
ATOM 4815 C CA . TRP A 1 609 ? 9.470 -1.906 -34.505 1.00 33.88 609 TRP A CA 1
ATOM 4816 C C . TRP A 1 609 ? 10.974 -2.082 -34.792 1.00 33.88 609 TRP A C 1
ATOM 4818 O O . TRP A 1 609 ? 11.387 -2.990 -35.513 1.00 33.88 609 TRP A O 1
ATOM 4828 N N . LYS A 1 610 ? 11.820 -1.172 -34.292 1.00 31.55 610 LYS A N 1
ATOM 4829 C CA . LYS A 1 610 ? 13.255 -1.207 -34.556 1.00 31.55 610 LYS A CA 1
ATOM 4830 C C . LYS A 1 610 ? 13.942 -2.005 -33.452 1.00 31.55 610 LYS A C 1
ATOM 4832 O O . LYS A 1 610 ? 13.862 -1.607 -32.291 1.00 31.55 610 LYS A O 1
ATOM 4837 N N . PRO A 1 611 ? 14.608 -3.125 -33.782 1.00 31.47 611 PRO A N 1
ATOM 4838 C CA . PRO A 1 611 ? 15.419 -3.831 -32.809 1.00 31.47 611 PRO A CA 1
ATOM 4839 C C . PRO A 1 611 ? 16.460 -2.861 -32.248 1.00 31.47 611 PRO A C 1
ATOM 4841 O O . PRO A 1 611 ? 17.174 -2.202 -33.004 1.00 31.47 611 PRO A O 1
ATOM 4844 N N . VAL A 1 612 ? 16.543 -2.776 -30.920 1.00 39.22 612 VAL A N 1
ATOM 4845 C CA . VAL A 1 612 ? 17.703 -2.184 -30.250 1.00 39.22 612 VAL A CA 1
ATOM 4846 C C . VAL A 1 612 ? 18.944 -2.896 -30.812 1.00 39.22 612 VAL A C 1
ATOM 4848 O O . VAL A 1 612 ? 18.912 -4.129 -30.904 1.00 39.22 612 VAL A O 1
ATOM 4851 N N . PRO A 1 613 ? 20.008 -2.177 -31.224 1.00 35.38 613 PRO A N 1
ATOM 4852 C CA . PRO A 1 613 ? 21.213 -2.807 -31.747 1.00 35.38 613 PRO A CA 1
ATOM 4853 C C . PRO A 1 613 ? 21.690 -3.878 -30.769 1.00 35.38 613 PRO A C 1
ATOM 4855 O O . PRO A 1 613 ? 21.798 -3.625 -29.563 1.00 35.38 613 PRO A O 1
ATOM 4858 N N . GLY A 1 614 ? 21.900 -5.089 -31.285 1.00 41.34 614 GLY A N 1
ATOM 4859 C CA . GLY A 1 614 ? 22.222 -6.249 -30.465 1.00 41.34 614 GLY A CA 1
ATOM 4860 C C . GLY A 1 614 ? 23.510 -6.036 -29.672 1.00 41.34 614 GLY A C 1
ATOM 4861 O O . GLY A 1 614 ? 24.311 -5.147 -29.961 1.00 41.34 614 GLY A O 1
ATOM 4862 N N . MET A 1 615 ? 23.751 -6.892 -28.679 1.00 34.94 615 MET A N 1
ATOM 4863 C CA . MET A 1 615 ? 24.957 -6.852 -27.839 1.00 34.94 615 MET A CA 1
ATOM 4864 C C . MET A 1 615 ? 26.256 -6.709 -28.665 1.00 34.94 615 MET A C 1
ATOM 4866 O O . MET A 1 615 ? 27.143 -5.953 -28.284 1.00 34.94 615 MET A O 1
ATOM 4870 N N . LEU A 1 616 ? 26.336 -7.344 -29.841 1.00 36.56 616 LEU A N 1
ATOM 4871 C CA . LEU A 1 616 ? 27.459 -7.229 -30.785 1.00 36.56 616 LEU A CA 1
ATOM 4872 C C . LEU A 1 616 ? 27.654 -5.818 -31.373 1.00 36.56 616 LEU A C 1
ATOM 4874 O O . LEU A 1 616 ? 28.794 -5.407 -31.581 1.00 36.56 616 LEU A O 1
ATOM 4878 N N . ASP A 1 617 ? 26.583 -5.061 -31.606 1.00 39.75 617 ASP A N 1
ATOM 4879 C CA . ASP A 1 617 ? 26.661 -3.681 -32.101 1.00 39.75 617 ASP A CA 1
ATOM 4880 C C . ASP A 1 617 ? 27.005 -2.695 -30.978 1.00 39.75 617 ASP A C 1
ATOM 4882 O O . ASP A 1 617 ? 27.753 -1.746 -31.209 1.00 39.75 617 ASP A O 1
ATOM 4886 N N . ARG A 1 618 ? 26.571 -2.973 -29.739 1.00 41.25 618 ARG A N 1
ATOM 4887 C CA . ARG A 1 618 ? 26.998 -2.223 -28.541 1.00 41.25 618 ARG A CA 1
ATOM 4888 C C . ARG A 1 618 ? 28.475 -2.447 -28.202 1.00 41.25 618 ARG A C 1
ATOM 4890 O O . ARG A 1 618 ? 29.164 -1.514 -27.795 1.00 41.25 618 ARG A O 1
ATOM 4897 N N . PHE A 1 619 ? 28.993 -3.658 -28.425 1.00 36.69 619 PHE A N 1
ATOM 4898 C CA . PHE A 1 619 ? 30.433 -3.924 -28.336 1.00 36.69 619 PHE A CA 1
ATOM 4899 C C . PHE A 1 619 ? 31.218 -3.158 -29.409 1.00 36.69 619 PHE A C 1
ATOM 4901 O O . PHE A 1 619 ? 32.282 -2.623 -29.111 1.00 36.69 619 PHE A O 1
ATOM 4908 N N . LYS A 1 620 ? 30.685 -3.024 -30.630 1.00 35.69 620 LYS A N 1
ATOM 4909 C CA . LYS A 1 620 ? 31.315 -2.210 -31.684 1.00 35.69 620 LYS A CA 1
ATOM 4910 C C . LYS A 1 620 ? 31.279 -0.709 -31.373 1.00 35.69 620 LYS A C 1
ATOM 4912 O O . LYS A 1 620 ? 32.287 -0.038 -31.575 1.00 35.69 620 LYS A O 1
ATOM 4917 N N . SER A 1 621 ? 30.176 -0.186 -30.831 1.00 35.62 621 SER A N 1
ATOM 4918 C CA . SER A 1 621 ? 30.054 1.238 -30.479 1.00 35.62 621 SER A CA 1
ATOM 4919 C C . SER A 1 621 ? 30.850 1.626 -29.222 1.00 35.62 621 SER A C 1
ATOM 4921 O O . SER A 1 621 ? 31.333 2.756 -29.117 1.00 35.62 621 SER A O 1
ATOM 4923 N N . GLY A 1 622 ? 31.052 0.690 -28.287 1.00 33.16 622 GLY A N 1
ATOM 4924 C CA . GLY A 1 622 ? 31.926 0.868 -27.120 1.00 33.16 622 GLY A CA 1
ATOM 4925 C C . GLY A 1 622 ? 33.415 0.956 -27.479 1.00 33.16 622 GLY A C 1
ATOM 4926 O O . GLY A 1 622 ? 34.172 1.664 -26.815 1.00 33.16 622 GLY A O 1
ATOM 4927 N N . VAL A 1 623 ? 33.837 0.325 -28.580 1.00 34.06 623 VAL A N 1
ATOM 4928 C CA . VAL A 1 623 ? 35.223 0.411 -29.075 1.00 34.06 623 VAL A CA 1
ATOM 4929 C C . VAL A 1 623 ? 35.511 1.777 -29.718 1.00 34.06 623 VAL A C 1
ATOM 4931 O O . VAL A 1 623 ? 36.621 2.294 -29.589 1.00 34.06 623 VAL A O 1
ATOM 4934 N N . THR A 1 624 ? 34.513 2.447 -30.305 1.00 32.09 624 THR A N 1
ATOM 4935 C CA . THR A 1 624 ? 34.687 3.798 -30.875 1.00 32.09 624 THR A CA 1
ATOM 4936 C C . THR A 1 624 ? 34.785 4.924 -29.836 1.00 32.09 624 THR A C 1
ATOM 4938 O O . THR A 1 624 ? 35.374 5.962 -30.127 1.00 32.09 624 THR A O 1
ATOM 4941 N N . SER A 1 625 ? 34.293 4.730 -28.606 1.00 30.09 625 SER A N 1
ATOM 4942 C CA . SER A 1 625 ? 34.382 5.737 -27.529 1.00 30.09 625 SER A CA 1
ATOM 4943 C C . SER A 1 625 ? 35.661 5.636 -26.683 1.00 30.09 625 SER A C 1
ATOM 4945 O O . SER A 1 625 ? 36.007 6.602 -26.000 1.00 30.09 625 SER A O 1
ATOM 4947 N N . ILE A 1 626 ? 36.380 4.511 -26.729 1.00 31.27 626 ILE A N 1
ATOM 4948 C CA . ILE A 1 626 ? 37.669 4.346 -26.033 1.00 31.27 626 ILE A CA 1
ATOM 4949 C C . ILE A 1 626 ? 38.832 4.822 -26.926 1.00 31.27 626 ILE A C 1
ATOM 4951 O O . ILE A 1 626 ? 39.830 5.343 -26.424 1.00 31.27 626 ILE A O 1
ATOM 4955 N N . GLY A 1 627 ? 38.671 4.774 -28.254 1.00 29.50 627 GLY A N 1
ATOM 4956 C CA . GLY A 1 627 ? 39.676 5.244 -29.216 1.00 29.50 627 GLY A CA 1
ATOM 4957 C C . GLY A 1 627 ? 39.983 6.750 -29.170 1.00 29.50 627 GLY A C 1
ATOM 4958 O O . GLY A 1 627 ? 41.089 7.148 -29.526 1.00 29.50 627 GLY A O 1
ATOM 4959 N N . SER A 1 628 ? 39.071 7.602 -28.684 1.00 30.84 628 SER A N 1
ATOM 4960 C CA . SER A 1 628 ? 39.280 9.064 -28.653 1.00 30.84 628 SER A CA 1
ATOM 4961 C C . SER A 1 628 ? 39.821 9.614 -27.324 1.00 30.84 628 SER A C 1
ATOM 4963 O O . SER A 1 628 ? 40.190 10.788 -27.259 1.00 30.84 628 SER A O 1
ATOM 4965 N N . LYS A 1 629 ? 39.936 8.780 -26.277 1.00 30.78 629 LYS A N 1
ATOM 4966 C CA . LYS A 1 629 ? 40.553 9.156 -24.986 1.00 30.78 629 LYS A CA 1
ATOM 4967 C C . LYS A 1 629 ? 41.898 8.477 -24.699 1.00 30.78 629 LYS A C 1
ATOM 4969 O O . LYS A 1 629 ? 42.620 8.954 -23.831 1.00 30.78 629 LYS A O 1
ATOM 4974 N N . VAL A 1 630 ? 42.286 7.448 -25.458 1.00 29.41 630 VAL A N 1
ATOM 4975 C CA . VAL A 1 630 ? 43.611 6.799 -25.332 1.00 29.41 630 VAL A CA 1
ATOM 4976 C C . VAL A 1 630 ? 44.671 7.441 -26.249 1.00 29.41 630 VAL A C 1
ATOM 4978 O O . VAL A 1 630 ? 45.858 7.394 -25.947 1.00 29.41 630 VAL A O 1
ATOM 4981 N N . GLY A 1 631 ? 44.268 8.167 -27.299 1.00 28.69 631 GLY A N 1
ATOM 4982 C CA . GLY A 1 631 ? 45.184 8.888 -28.202 1.00 28.69 631 GLY A CA 1
ATOM 4983 C C . GLY A 1 631 ? 45.808 10.180 -27.649 1.00 28.69 631 GLY A C 1
ATOM 4984 O O . GLY A 1 631 ? 46.439 10.910 -28.404 1.00 28.69 631 GLY A O 1
ATOM 4985 N N . ARG A 1 632 ? 45.622 10.505 -26.360 1.00 30.72 632 ARG A N 1
ATOM 4986 C CA . ARG A 1 632 ? 46.130 11.751 -25.746 1.00 30.72 632 ARG A CA 1
ATOM 4987 C C . ARG A 1 632 ? 47.060 11.539 -24.541 1.00 30.72 632 ARG A C 1
ATOM 4989 O O . ARG A 1 632 ? 47.372 12.502 -23.853 1.00 30.72 632 ARG A O 1
ATOM 4996 N N . LEU A 1 633 ? 47.509 10.301 -24.297 1.00 29.20 633 LEU A N 1
ATOM 4997 C CA . LEU A 1 633 ? 48.351 9.941 -23.141 1.00 29.20 633 LEU A CA 1
ATOM 4998 C C . LEU A 1 633 ? 49.613 9.126 -23.480 1.00 29.20 633 LEU A C 1
ATOM 5000 O O . LEU A 1 633 ? 50.329 8.716 -22.574 1.00 29.20 633 LEU A O 1
ATOM 5004 N N . VAL A 1 634 ? 49.934 8.938 -24.765 1.00 30.50 634 VAL A N 1
ATOM 5005 C CA . VAL A 1 634 ? 51.219 8.360 -25.196 1.00 30.50 634 VAL A CA 1
ATOM 5006 C C . VAL A 1 634 ? 51.757 9.160 -26.383 1.00 30.50 634 VAL A C 1
ATOM 5008 O O . VAL A 1 634 ? 51.595 8.785 -27.539 1.00 30.50 634 VAL A O 1
ATOM 5011 N N . GLY A 1 635 ? 52.356 10.311 -26.084 1.00 25.02 635 GLY A N 1
ATOM 5012 C CA . GLY A 1 635 ? 53.241 11.034 -26.991 1.00 25.02 635 GLY A CA 1
ATOM 5013 C C . GLY A 1 635 ? 54.645 10.990 -26.407 1.00 25.02 635 GLY A C 1
ATOM 5014 O O . GLY A 1 635 ? 54.940 11.730 -25.477 1.00 25.02 635 GLY A O 1
ATOM 5015 N N . PHE A 1 636 ? 55.477 10.083 -26.916 1.00 28.70 636 PHE A N 1
ATOM 5016 C CA . PHE A 1 636 ? 56.925 10.168 -26.768 1.00 28.70 636 PHE A CA 1
ATOM 5017 C C . PHE A 1 636 ? 57.426 11.314 -27.656 1.00 28.70 636 PHE A C 1
ATOM 5019 O O . PHE A 1 636 ? 57.353 11.204 -28.880 1.00 28.70 636 PHE A O 1
ATOM 5026 N N . ALA A 1 637 ? 57.911 12.380 -27.024 1.00 30.34 637 ALA A N 1
ATOM 5027 C CA . ALA A 1 637 ? 59.078 13.176 -27.409 1.00 30.34 637 ALA A CA 1
ATOM 5028 C C . ALA A 1 637 ? 59.458 14.054 -26.212 1.00 30.34 637 ALA A C 1
ATOM 5030 O O . ALA A 1 637 ? 58.587 14.842 -25.777 1.00 30.34 637 ALA A O 1
#

InterPro domains:
  IPR018712 T6SS, Phospholipase effector Tle1-like, catalytic domain [PF09994] (142-410)
  IPR029058 Alpha/Beta hydrolase fold [SSF53474] (106-272)

Mean predicted aligned error: 17.0 Å

Radius of gyration: 29.0 Å; Cα contacts (8 Å, |Δi|>4): 1063; chains: 1; bounding box: 92×67×82 Å

Solvent-accessible surface area (backbone atoms only — not comparable to full-atom values): 36292 Å² total; per-residue (Å²): 129,89,60,55,80,71,63,64,73,74,53,59,62,81,60,39,33,46,79,42,84,45,78,65,80,93,49,58,28,40,35,51,43,72,30,70,64,24,47,71,52,62,58,40,62,43,73,91,78,41,23,36,46,32,59,43,46,82,68,36,14,58,47,70,34,39,88,37,72,42,77,63,25,76,81,41,46,43,79,75,42,79,45,71,86,51,93,88,50,37,28,40,30,25,23,21,33,27,85,88,69,48,68,38,70,73,44,75,42,67,39,63,79,38,44,37,79,42,61,37,70,40,77,92,79,74,42,71,34,33,27,45,37,69,40,84,62,94,75,63,70,27,28,40,39,37,38,17,48,38,98,81,72,63,93,55,98,44,51,29,42,49,56,53,53,54,60,31,42,45,69,56,46,69,77,52,25,41,77,49,72,48,77,92,79,80,81,83,82,76,87,78,94,67,102,52,61,67,63,55,49,37,51,52,40,46,52,51,46,52,50,45,28,50,51,54,49,48,50,46,28,72,65,64,56,56,68,82,74,82,76,83,82,78,83,54,96,86,63,80,78,62,37,46,43,34,35,36,27,12,19,28,48,10,16,39,32,39,31,42,36,53,19,46,31,56,69,48,24,40,53,56,66,87,70,79,52,83,69,67,64,40,78,78,51,93,61,88,69,92,81,63,89,84,63,56,63,65,60,47,23,66,73,61,24,45,84,52,66,32,56,34,37,46,29,22,43,28,18,61,63,53,50,73,85,52,88,66,76,67,70,40,54,40,43,56,91,41,44,38,27,39,41,35,43,34,46,30,44,30,27,59,52,74,62,48,70,64,61,74,44,72,91,66,64,55,93,86,49,48,75,49,59,38,34,37,70,27,22,62,41,28,41,26,26,52,53,78,50,93,78,76,54,95,59,71,75,39,47,19,35,53,51,41,45,49,52,55,46,54,42,58,76,67,66,52,77,75,55,63,26,69,66,48,49,47,54,35,28,78,58,63,50,37,58,68,71,64,81,76,76,63,63,63,61,45,53,51,47,28,54,54,24,48,76,74,31,72,68,46,20,53,50,40,47,50,48,46,53,49,52,52,50,53,50,50,52,51,40,31,51,37,40,50,58,48,38,67,57,28,56,74,51,78,65,76,69,70,81,83,50,98,45,82,69,64,66,52,26,73,44,40,32,82,38,82,45,84,48,100,90,45,81,46,73,46,77,46,55,34,57,66,45,47,36,74,48,75,41,96,44,87,82,57,86,47,32,33,36,42,64,47,54,58,31,40,72,33,89,88,20,52,81,53,55,65,47,40,43,78,44,69,68,56,95,90,64,72,72,43,33,28,38,80,81,73,43,83,49,81,75,71,90,65,61,74,61,32,55,41,52,48,55,38,67,53,72,79,91,64,78,68,75,38,70,72,50,50,55,54,56,54,54,63,66,51,59,76,67,59,76,80,78,77,79,93,127

Secondary structure (DSSP, 8-state):
----HHHHHTS-HHHHEEEEEEE-SSSEEEEEEE-HHHHHTT--B-TTTTTTEEEGGGT-EEETTEEE--S-HHHHEEEEEEE--SSS--EEEEEEE-TTS-EEEEEEEESTTTEEEEEEEETTTTEEEEEEEE---TTS--EEEEEE--TT--SSSS-BHHHHHHHTB--S-TTTEEEEE------------STTHHHHHHHHHHHHHHHHHHHHHHHHHHH--B------S---TT---SB-EEEEEEETHHHHHHHHHHHHHHHH-BPPTT---TTTSGGGTT---TT-TT--HHHHHHHH-B---BSEEEEES-B-SS-TT---PPTTSS--TTBSEEEEEEESS---TT--B----GGGPPTT-EEEEEEESS-HHHHHB-PPPTT-SS----THHHHHHHHHHHHHHTT--PPBPHHHHHHHHHTTSSPPPPPPP-HHHHHHHHHHHHHH-HHHHHHHHHHHHHHHHHHHHHHHHHHHHHHHHHTTSPP--GGGS--HHHHGGGSPEEEEEEETTEEEEEEE--TTPPPEEE-SSTTS--EEEHHHHHHHTSTTTTT---S-EEESPPTT--PEEEPTTSSEEPPP-SSHHHHHHHHHHS---PPPPPHHHHHHHHHHHHHHHHTTS----

Foldseek 3Di:
DAADPVVQVVDQQVQFWDWDWDDDDQFTKIFTDGDPNNVVNVAAADVVVSLRIGTCQCAWAAEFQAIDHDHPRVVFWDPWDWDPPDPRWIWTFIFGAGPVRDTDHGHIDTCRLWWHWFWAQDPVVRDIHIGIGTDPPLPDFAAEEEAEEDDPDDPDLFDWLSVLVVLQFGPRDLSHYHYHYQDDDDDPPDDDDDDCVQVVLLVVLVVSLLVSLVVVLLCCQARKDFDPPPPPDDDDPPDATGIHAAEYEYAEVSLLSSQLNLQCCQQQNHFHHPPDDPVVSVVVDDPPDPDCPPDDSVVNSVPGHDRAAHAEYAYEQYFDSRDQPDPDRRPRSQHGQSYQEYEYEHEQAAQFQRSAGNHHDPVRDDPRHHYDYAYEYAYRCLQTIRDDDPVNDSAPQGSNLLNSQVRVVVCVVSPHSGHTDPVSQVVCVVRLSYFDADDDDPVVVLVVQLVVLVVVDPVSNVVSVVVVVVSVVVSLVVRLVRSVVSLLRSLPDDHDDPQPDPDPSVVSLQRWDWDWAQDPVGIDIDTDRSQRQGHEDEDRALPDAYEYEVSLLSQCPDPNNLQPAGRYHYHPADVPRDHWYQGSSRDTDDDDPDDPSNVSVSVSGPDDPDGDPGPVVVVVVVVVVVVVVVVPPDDDD

Sequence (637 aa):
MSHTLSEVRELPNHELYKLKLAHVGSPTIIVAVLTQKALDLGVRFDNDRKDYQFNLSDFLGVENGNWGRGADFDSYVKNIKLDLSDRENRYLIADLKDSDGQYRTGKKYNLDDNLGLVDYFHSRERMTYFRLGAKSRGSSKRTLVLCFDGTSNHFSSQNTNVVKFFELLKKDNPEQQMTGVGTYTSPAWTSSISQGVAKTADLAVAWYLHQHVCDGYKFLMESYQGLSLQIRHNLHPDHPPDGDRIYIFGFSRGAYTARALAGMLHCVGLLPRHNVGRKQFGGLGSDGNSKAKDADPEAYKQTFCTPIVIDFVGVWDTVGSLGALLPQTLPYINYNPSIKIFRHALALDEHRANFVPSLWDHARTVPGQNVREVWFRGQHTNIGGGAPSPTGAPGFSALSNISLRWMVQQCLENMTFIAFDGDAMALYREANVLEHRPVQPDLLKFKENIKQAELESKEKKLRAVAEAMSAARAHRARLYDASSKLDQIDIKHEPFEAAGTLSPWNILELFPSTRPIQTANGPTTTRVPNFGKTRMIYRRKPSEPVFIHASVIDFILTPEGNEYIPGATWDGFNDGDLPRIESYEGNQMSWPDSGPNRTALVSAMNMNWKPVPGMLDRFKSGVTSIGSKVGRLVGFA

Organism: NCBI:txid456999

pLDDT: mean 71.23, std 18.94, range [25.02, 98.19]